Protein AF-A0A8J7MGV7-F1 (afdb_monomer)

Nearest PDB structures (foldseek):
  2try-assembly1_A  TM=6.367E-01  e=1.419E-03  Homo sapiens
  1bze-assembly1_A  TM=6.486E-01  e=2.309E-03  Homo sapiens
  2igl-assembly1_C  TM=5.955E-01  e=8.722E-04  Escherichia coli K-12
  2trh-assembly1_B-2  TM=6.540E-01  e=3.409E-03  Homo sapiens
  5ek8-assembly1_A  TM=3.122E-01  e=8.430E-05  Rippkaea orientalis PCC 8801

Radius of gyration: 35.38 Å; Cα contacts (8 Å, |Δi|>4): 720; chains: 1; bounding box: 75×61×112 Å

Mean predicted aligned error: 13.36 Å

Solvent-accessible surface area (backbone atoms only — not comparable to full-atom values): 27790 Å² total; per-residue (Å²): 138,80,77,70,63,69,82,59,53,55,67,37,58,65,51,50,52,51,51,49,53,51,52,16,61,58,72,72,46,84,73,94,71,83,88,86,51,58,65,56,75,53,65,72,56,28,51,50,45,19,52,53,24,51,79,69,77,42,81,59,74,42,67,80,45,52,72,50,38,53,51,52,36,47,47,39,32,57,54,47,55,68,37,42,73,50,27,42,51,51,50,53,33,40,44,74,74,68,37,69,62,49,69,74,35,61,76,67,21,46,79,44,71,43,45,29,51,33,44,21,52,49,24,52,75,72,74,44,79,64,75,36,66,64,40,74,68,54,47,50,52,48,51,51,52,37,46,38,73,73,27,72,27,40,41,33,36,35,34,26,37,76,85,67,44,38,42,51,63,26,39,38,36,38,23,40,51,43,81,88,87,42,70,42,84,60,41,69,36,55,20,40,75,71,4,39,36,65,39,33,32,64,69,58,64,34,89,88,78,74,43,69,48,94,66,53,29,37,33,42,34,35,23,44,87,88,68,48,81,74,52,74,49,77,44,76,66,62,69,63,66,46,81,60,61,45,35,44,68,98,60,65,65,82,68,82,14,53,45,53,54,52,47,55,56,48,46,68,72,53,43,91,88,52,52,61,68,70,66,42,58,31,77,88,46,47,45,50,60,51,48,24,70,75,69,68,49,56,56,62,62,54,45,38,51,27,49,13,34,47,38,20,60,76,36,61,90,38,86,69,47,38,37,52,60,44,28,40,36,44,77,70,62,36,27,88,81,57,65,98,65,79,69,67,97,49,37,85,42,35,70,63,44,51,68,48,50,44,60,54,46,46,49,34,52,40,70,43,54,69,71,54,50,52,51,45,52,56,47,22,60,75,68,39,35,41,42,70,79,62,60,79,43,46,69,59,32,55,52,46,38,51,54,47,25,39,53,46,38,27,72,34,54,82,54,101,53,78,45,25,48,48,66,46,46,72,72,34,84,63,51,80,85,46,46,64,59,49,22,49,55,34,48,78,65,62,48,95,46,73,69,41,54,53,58,46,60,71,39,83,93,51,49,74,70,43,54,51,36,48,54,49,41,54,50,36,32,65,75,41,72,40,38,69,76,51,29,57,52,52,53,53,52,51,55,52,50,56,54,60,75,74,107

Secondary structure (DSSP, 8-state):
--PPPTT--TT-HHHHHHHHHHHHHHHTS-------STT---HHHHHHHHHHHHHTTS--S----HHHHHHHHHHHHHHHTTSHHHHHHHHHHHHHTT----HHHHHHT---HHHHHHHHHHHHHTT----SS--HHHHHHHHHHHHHHT-SEEEEEEEE-TT--B--SPEEEEEEE-STT-EEEEEEEE--TTSEEEEEEPPPB-TTTSSBPSS-EEEEEEE-TTS-EEEEEEEES--SEEE--EE-SSS----S-HHHHHHHHHHHHH-SS--TTT--BSSS-BHHHHHHHHH---HHHHHHHHHHHHHHHHTTTSTT--HHHHHHHHHTT-STT--S--S-SSGGGHHHHHHHHHHHHHHHHHTS-HHHHHHHHHHHHHTT-S-HHHHHTHHHHHHHHHHHHHHHHHHS--SSSS--HHHHHTTSS--TTTHHHHHHHHHHH-S-SHHHHHHHHTSTT--HHHHHHHHHHHHHHHHTTT-HHHHHHHHHHHHHHHHHH--

Foldseek 3Di:
DAAQDLPQAQQDLVSLVVLQVLLCLLVVHRDPDDSDGRPDHDPVQLQSLLVQCVVVVHHSRSDCHSVSSQSSQLSSQVSQLVDLVSLLVLCVLLVLVPQDDDPVCNVSSHCDDSQLVSLLVQCVVVVHDSPSGQGNVSVVVSVQVSQQSPAQAKEKEFEAEQLRFGDFFWKKWKWWDDPDRDTHTFDMWTAHRRRIDMHGGYQDADPVPRHGDPFTKMKIFIAGPVGHTQDIDIGGGDDRYYYDYAYGDPQGDPPAFPLRVVLVLQCVQVDDPDDLQPDACAPVHNSLVSSCVRRVDDSLLSLLLSLLQNLLVVLVVQVLSHSLLSSLQVVVVDDPPRDPDQHDPHRNCTVVSSVPPSVVRNLSLLLPDLVVSLVSVVVSSVRRNGDPVSVSCSVSVSVSSPVVLLVCQAQPLNAPADDGVVLLLVQFPQDPVCSSVLSVLCSVPVDPDVSSLVSSVPDPPDDPRRSVSSVLSVVLCVVQSNDSVSSVVVVVVVVVVVVVVVD

Structure (mmCIF, N/CA/C/O backbone):
data_AF-A0A8J7MGV7-F1
#
_entry.id   AF-A0A8J7MGV7-F1
#
loop_
_atom_site.group_PDB
_atom_site.id
_atom_site.type_symbol
_atom_site.label_atom_id
_atom_site.label_alt_id
_atom_site.label_comp_id
_atom_site.label_asym_id
_atom_site.label_entity_id
_atom_site.label_seq_id
_atom_site.pdbx_PDB_ins_code
_atom_site.Cartn_x
_atom_site.Cartn_y
_atom_site.Cartn_z
_atom_site.occupancy
_atom_site.B_iso_or_equiv
_atom_site.auth_seq_id
_atom_site.auth_comp_id
_atom_site.auth_asym_id
_atom_site.auth_atom_id
_atom_site.pdbx_PDB_model_num
ATOM 1 N N . MET A 1 1 ? 13.847 -4.363 -34.576 1.00 71.75 1 MET A N 1
ATOM 2 C CA . MET A 1 1 ? 13.156 -5.666 -34.650 1.00 71.75 1 MET A CA 1
ATOM 3 C C . MET A 1 1 ? 12.744 -6.026 -33.236 1.00 71.75 1 MET A C 1
ATOM 5 O O . MET A 1 1 ? 13.573 -5.836 -32.352 1.00 71.75 1 MET A O 1
ATOM 9 N N . GLN A 1 2 ? 11.485 -6.411 -33.025 1.00 79.00 2 GLN A N 1
ATOM 10 C CA . GLN A 1 2 ? 10.918 -6.683 -31.699 1.00 79.00 2 GLN A CA 1
ATOM 11 C C . GLN A 1 2 ? 10.753 -8.188 -31.481 1.00 79.00 2 GLN A C 1
ATOM 13 O O . GLN A 1 2 ? 10.668 -8.951 -32.445 1.00 79.00 2 GLN A O 1
ATOM 18 N N . THR A 1 3 ? 10.719 -8.591 -30.217 1.00 86.38 3 THR A N 1
ATOM 19 C CA . THR A 1 3 ? 10.445 -9.964 -29.791 1.00 86.38 3 THR A CA 1
ATOM 20 C C . THR A 1 3 ? 8.979 -10.331 -30.010 1.00 86.38 3 THR A C 1
ATOM 22 O O . THR A 1 3 ? 8.117 -9.480 -30.243 1.00 86.38 3 THR A O 1
ATOM 25 N N . ILE A 1 4 ? 8.692 -11.628 -29.972 1.00 89.25 4 ILE A N 1
ATOM 26 C CA . ILE A 1 4 ? 7.336 -12.156 -30.085 1.00 89.25 4 ILE A CA 1
ATOM 27 C C . ILE A 1 4 ? 6.731 -12.273 -28.676 1.00 89.25 4 ILE A C 1
ATOM 29 O O . ILE A 1 4 ? 7.383 -12.851 -27.801 1.00 89.25 4 ILE A O 1
ATOM 33 N N . PRO A 1 5 ? 5.504 -11.772 -28.437 1.00 83.69 5 PRO A N 1
ATOM 34 C CA . PRO A 1 5 ? 4.826 -11.916 -27.150 1.00 83.69 5 PRO A CA 1
ATOM 35 C C . PRO A 1 5 ? 4.662 -13.385 -26.733 1.00 83.69 5 PRO A C 1
ATOM 37 O O . PRO A 1 5 ? 4.381 -14.245 -27.570 1.00 83.69 5 PRO A O 1
ATOM 40 N N . LEU A 1 6 ? 4.812 -13.683 -25.437 1.00 85.31 6 LEU A N 1
ATOM 41 C CA . LEU A 1 6 ? 4.676 -15.050 -24.906 1.00 85.31 6 LEU A CA 1
ATOM 42 C C . LEU A 1 6 ? 3.247 -15.599 -25.038 1.00 85.31 6 LEU A C 1
ATOM 44 O O . LEU A 1 6 ? 3.053 -16.806 -25.147 1.00 85.31 6 LEU A O 1
ATOM 48 N N . ASP A 1 7 ? 2.243 -14.729 -25.061 1.00 81.88 7 ASP A N 1
ATOM 49 C CA . ASP A 1 7 ? 0.833 -15.045 -25.299 1.00 81.88 7 ASP A CA 1
ATOM 50 C C . ASP A 1 7 ? 0.484 -15.114 -26.800 1.00 81.88 7 ASP A C 1
ATOM 52 O O . ASP A 1 7 ? -0.661 -14.891 -27.195 1.00 81.88 7 ASP A O 1
ATOM 56 N N . PHE A 1 8 ? 1.472 -15.433 -27.647 1.00 89.94 8 PHE A N 1
ATOM 57 C CA . PHE A 1 8 ? 1.341 -15.526 -29.098 1.00 89.94 8 PHE A CA 1
ATOM 58 C C . PHE A 1 8 ? 0.043 -16.221 -29.544 1.00 89.94 8 PHE A C 1
ATOM 60 O O . PHE A 1 8 ? -0.139 -17.432 -29.397 1.00 89.94 8 PHE A O 1
ATOM 67 N N . ASP A 1 9 ? -0.840 -15.442 -30.171 1.00 88.31 9 ASP A N 1
ATOM 68 C CA . ASP A 1 9 ? -2.097 -15.939 -30.722 1.00 88.31 9 ASP A CA 1
ATOM 69 C C . ASP A 1 9 ? -1.974 -16.205 -32.227 1.00 88.31 9 ASP A C 1
ATOM 71 O O . ASP A 1 9 ? -1.988 -15.285 -33.051 1.00 88.31 9 ASP A O 1
ATOM 75 N N . ILE A 1 10 ? -1.905 -17.485 -32.594 1.00 90.88 10 ILE A N 1
ATOM 76 C CA . ILE A 1 10 ? -1.871 -17.944 -33.989 1.00 90.88 10 ILE A CA 1
ATOM 77 C C . ILE A 1 10 ? -3.159 -17.600 -34.766 1.00 90.88 10 ILE A C 1
ATOM 79 O O . ILE A 1 10 ? -3.164 -17.620 -35.997 1.00 90.88 10 ILE A O 1
ATOM 83 N N . GLN A 1 11 ? -4.267 -17.266 -34.098 1.00 92.06 11 GLN A N 1
ATOM 84 C CA . GLN A 1 11 ? -5.504 -16.848 -34.769 1.00 92.06 11 GLN A CA 1
ATOM 85 C C . GLN A 1 11 ? -5.409 -15.432 -35.359 1.00 92.06 11 GLN A C 1
ATOM 87 O O . GLN A 1 11 ? -6.244 -15.051 -36.183 1.00 92.06 11 GLN A O 1
ATOM 92 N N . LYS A 1 12 ? -4.375 -14.655 -35.019 1.00 90.94 12 LYS A N 1
ATOM 93 C CA . LYS A 1 12 ? -4.135 -13.327 -35.595 1.00 90.94 12 LYS A CA 1
ATOM 94 C C . LYS A 1 12 ? -3.142 -13.425 -36.757 1.00 90.94 12 LYS A C 1
ATOM 96 O O . LYS A 1 12 ? -1.982 -13.777 -36.575 1.00 90.94 12 LYS A O 1
ATOM 101 N N . ILE A 1 13 ? -3.579 -13.056 -37.965 1.00 90.06 13 ILE A N 1
ATOM 102 C CA . ILE A 1 13 ? -2.722 -13.052 -39.171 1.00 90.06 13 ILE A CA 1
ATOM 103 C C . ILE A 1 13 ? -1.474 -12.178 -38.977 1.00 90.06 13 ILE A C 1
ATOM 105 O O . ILE A 1 13 ? -0.399 -12.535 -39.453 1.00 90.06 13 ILE A O 1
ATOM 109 N N . GLU A 1 14 ? -1.602 -11.056 -38.268 1.00 88.31 14 GLU A N 1
ATOM 110 C CA . GLU A 1 14 ? -0.475 -10.156 -38.012 1.00 88.31 14 GLU A CA 1
ATOM 111 C C . GLU A 1 14 ? 0.593 -10.796 -37.118 1.00 88.31 14 GLU A C 1
ATOM 113 O O . GLU A 1 14 ? 1.783 -10.658 -37.388 1.00 88.31 14 GLU A O 1
ATOM 118 N N . ASN A 1 15 ? 0.181 -11.603 -36.136 1.00 90.69 15 ASN A N 1
ATOM 119 C CA . ASN A 1 15 ? 1.110 -12.368 -35.308 1.00 90.69 15 ASN A CA 1
ATOM 120 C C . ASN A 1 15 ? 1.904 -13.360 -36.165 1.00 90.69 15 ASN A C 1
ATOM 122 O O . ASN A 1 15 ? 3.125 -13.437 -36.046 1.00 90.69 15 ASN A O 1
ATOM 126 N N . ILE A 1 16 ? 1.234 -14.071 -37.081 1.00 92.12 16 ILE A N 1
ATOM 127 C CA . ILE A 1 16 ? 1.905 -14.991 -38.010 1.00 92.12 16 ILE A CA 1
ATOM 128 C C . ILE A 1 16 ? 2.904 -14.231 -38.895 1.00 92.12 16 ILE A C 1
ATOM 130 O O . ILE A 1 16 ? 4.027 -14.695 -39.067 1.00 92.12 16 ILE A O 1
ATOM 134 N N . LYS A 1 17 ? 2.542 -13.056 -39.426 1.00 91.81 17 LYS A N 1
ATOM 135 C CA . LYS A 1 17 ? 3.466 -12.230 -40.223 1.00 91.81 17 LYS A CA 1
ATOM 136 C C . LYS A 1 17 ? 4.700 -11.822 -39.427 1.00 91.81 17 LYS A C 1
ATOM 138 O O . LYS A 1 17 ? 5.809 -11.978 -39.931 1.00 91.81 17 LYS A O 1
ATOM 143 N N . ASN A 1 18 ? 4.515 -11.346 -38.197 1.00 90.94 18 ASN A N 1
ATOM 144 C CA . ASN A 1 18 ? 5.627 -10.956 -37.337 1.00 90.94 18 ASN A CA 1
ATOM 145 C C . ASN A 1 18 ? 6.553 -12.150 -37.047 1.00 90.94 18 ASN A C 1
ATOM 147 O O . ASN A 1 18 ? 7.764 -12.052 -37.230 1.00 90.94 18 ASN A O 1
ATOM 151 N N . LEU A 1 19 ? 5.980 -13.313 -36.712 1.00 93.50 19 LEU A N 1
ATOM 152 C CA . LEU A 1 19 ? 6.732 -14.557 -36.526 1.00 93.50 19 LEU A CA 1
ATOM 153 C C . LEU A 1 19 ? 7.567 -14.915 -37.766 1.00 93.50 19 LEU A C 1
ATOM 155 O O . LEU A 1 19 ? 8.741 -15.247 -37.631 1.00 93.50 19 LEU A O 1
ATOM 159 N N . VAL A 1 20 ? 6.992 -14.826 -38.969 1.00 94.00 20 VAL A N 1
ATOM 160 C CA . VAL A 1 20 ? 7.708 -15.118 -40.224 1.00 94.00 20 VAL A CA 1
ATOM 161 C C . VAL A 1 20 ? 8.889 -14.172 -40.440 1.00 94.00 20 VAL A C 1
ATOM 163 O O . VAL A 1 20 ? 9.965 -14.626 -40.826 1.00 94.00 20 VAL A O 1
ATOM 166 N N . VAL A 1 21 ? 8.719 -12.878 -40.159 1.00 93.06 21 VAL A N 1
ATOM 167 C CA . VAL A 1 21 ? 9.800 -11.885 -40.264 1.00 93.06 21 VAL A CA 1
ATOM 168 C C . VAL A 1 21 ? 10.928 -12.193 -39.278 1.00 93.06 21 VAL A C 1
ATOM 170 O O . VAL A 1 21 ? 12.093 -12.217 -39.674 1.00 93.06 21 VAL A O 1
ATOM 173 N N . VAL A 1 22 ? 10.591 -12.476 -38.016 1.00 93.25 22 VAL A N 1
ATOM 174 C CA . VAL A 1 22 ? 11.569 -12.814 -36.969 1.00 93.25 22 VAL A CA 1
ATOM 175 C C . VAL A 1 22 ? 12.333 -14.088 -37.324 1.00 93.25 22 VAL A C 1
ATOM 177 O O . VAL A 1 22 ? 13.562 -14.104 -37.291 1.00 93.25 22 VAL A O 1
ATOM 180 N N . LEU A 1 23 ? 11.628 -15.146 -37.726 1.00 94.12 23 LEU A N 1
ATOM 181 C CA . LEU A 1 23 ? 12.253 -16.401 -38.136 1.00 94.12 23 LEU A CA 1
ATOM 182 C C . LEU A 1 23 ? 13.160 -16.213 -39.355 1.00 94.12 23 LEU A C 1
ATOM 184 O O . LEU A 1 23 ? 14.245 -16.793 -39.396 1.00 94.12 23 LEU A O 1
ATOM 188 N N . GLY A 1 24 ? 12.743 -15.394 -40.324 1.00 92.62 24 GLY A N 1
ATOM 189 C CA . GLY A 1 24 ? 13.560 -15.074 -41.491 1.00 92.62 24 GLY A CA 1
ATOM 190 C C . GLY A 1 24 ? 14.859 -14.369 -41.103 1.00 92.62 24 GLY A C 1
ATOM 191 O O . GLY A 1 24 ? 15.941 -14.752 -41.549 1.00 92.62 24 GLY A O 1
ATOM 192 N N . TYR A 1 25 ? 14.779 -13.408 -40.180 1.00 91.44 25 TYR A N 1
ATOM 193 C CA . TYR A 1 25 ? 15.956 -12.733 -39.637 1.00 91.44 25 TYR A CA 1
ATOM 194 C C . TYR A 1 25 ? 16.910 -13.697 -38.916 1.00 91.44 25 TYR A C 1
ATOM 196 O O . TYR A 1 25 ? 18.110 -13.683 -39.191 1.00 91.44 25 TYR A O 1
ATOM 204 N N . ILE A 1 26 ? 16.385 -14.579 -38.054 1.00 92.50 26 ILE A N 1
ATOM 205 C CA . ILE A 1 26 ? 17.185 -15.596 -37.347 1.00 92.50 26 ILE A CA 1
ATOM 206 C C . ILE A 1 26 ? 17.901 -16.505 -38.352 1.00 92.50 26 ILE A C 1
ATOM 208 O O . ILE A 1 26 ? 19.102 -16.754 -38.225 1.00 92.50 26 ILE A O 1
ATOM 212 N N . ARG A 1 27 ? 17.176 -16.973 -39.376 1.00 92.50 27 ARG A N 1
ATOM 213 C CA . ARG A 1 27 ? 17.710 -17.873 -40.407 1.00 92.50 27 ARG A CA 1
ATOM 214 C C . ARG A 1 27 ? 18.675 -17.174 -41.370 1.00 92.50 27 ARG A C 1
ATOM 216 O O . ARG A 1 27 ? 19.514 -17.832 -41.979 1.00 92.50 27 ARG A O 1
ATOM 223 N N . GLY A 1 28 ? 18.581 -15.850 -41.495 1.00 89.69 28 GLY A N 1
ATOM 224 C CA . GLY A 1 28 ? 19.323 -15.062 -42.479 1.00 89.69 28 GLY A CA 1
ATOM 225 C C . GLY A 1 28 ? 18.759 -15.174 -43.900 1.00 89.69 28 GLY A C 1
ATOM 226 O O . GLY A 1 28 ? 19.488 -14.941 -44.863 1.00 89.69 28 GLY A O 1
ATOM 227 N N . GLU A 1 29 ? 17.480 -15.530 -44.046 1.00 91.25 29 GLU A N 1
ATOM 228 C CA . GLU A 1 29 ? 16.784 -15.629 -45.332 1.00 91.25 29 GLU A CA 1
ATOM 229 C C . GLU A 1 29 ? 15.379 -15.022 -45.244 1.00 91.25 29 GLU A C 1
ATOM 231 O O . GLU A 1 29 ? 14.723 -15.077 -44.209 1.00 91.25 29 GLU A O 1
ATOM 236 N N . ASN A 1 30 ? 14.882 -14.458 -46.344 1.00 88.31 30 ASN A N 1
ATOM 237 C CA . ASN A 1 30 ? 13.499 -13.996 -46.397 1.00 88.31 30 ASN A CA 1
ATOM 238 C C . ASN A 1 30 ? 12.589 -15.156 -46.805 1.00 88.31 30 ASN A C 1
ATOM 240 O O . ASN A 1 30 ? 12.745 -15.718 -47.890 1.00 88.31 30 ASN A O 1
ATOM 244 N N . PHE A 1 31 ? 11.608 -15.473 -45.964 1.00 90.25 31 PHE A N 1
ATOM 245 C CA . PHE A 1 31 ? 10.555 -16.415 -46.316 1.00 90.25 31 PHE A CA 1
ATOM 246 C C . PHE A 1 31 ? 9.510 -15.730 -47.199 1.00 90.25 31 PHE A C 1
ATOM 248 O O . PHE A 1 31 ? 8.707 -14.930 -46.721 1.00 90.25 31 PHE A O 1
ATOM 255 N N . ASP A 1 32 ? 9.505 -16.060 -48.487 1.00 87.94 32 ASP A N 1
ATOM 256 C CA . ASP A 1 32 ? 8.512 -15.556 -49.437 1.00 87.94 32 ASP A CA 1
ATOM 257 C C . ASP A 1 32 ? 7.258 -16.446 -49.386 1.00 87.94 32 ASP A C 1
ATOM 259 O O . ASP A 1 32 ? 7.107 -17.411 -50.140 1.00 87.94 32 ASP A O 1
ATOM 263 N N . VAL A 1 33 ? 6.405 -16.199 -48.386 1.00 89.94 33 VAL A N 1
ATOM 264 C CA . VAL A 1 33 ? 5.221 -17.016 -48.083 1.00 89.94 33 VAL A CA 1
ATOM 265 C C . VAL A 1 33 ? 3.957 -16.173 -47.978 1.00 89.94 33 VAL A C 1
ATOM 267 O O . VAL A 1 33 ? 3.920 -15.142 -47.308 1.00 89.94 33 VAL A O 1
ATOM 270 N N . GLU A 1 34 ? 2.877 -16.647 -48.596 1.00 88.19 34 GLU A N 1
ATOM 271 C CA . GLU A 1 34 ? 1.563 -16.027 -48.447 1.00 88.19 34 GLU A CA 1
ATOM 272 C C . GLU A 1 34 ? 0.874 -16.485 -47.152 1.00 88.19 34 GLU A C 1
ATOM 274 O O . GLU A 1 34 ? 0.669 -17.679 -46.916 1.00 88.19 34 GLU A O 1
ATOM 279 N N . ILE A 1 35 ? 0.463 -15.526 -46.318 1.00 89.31 35 ILE A N 1
ATOM 280 C CA . ILE A 1 35 ? -0.255 -15.779 -45.062 1.00 89.31 35 ILE A CA 1
ATOM 281 C C . ILE A 1 35 ? -1.737 -15.468 -45.280 1.00 89.31 35 ILE A C 1
ATOM 283 O O . ILE A 1 35 ? -2.208 -14.354 -45.052 1.00 89.31 35 ILE A O 1
ATOM 287 N N . ASN A 1 36 ? -2.470 -16.484 -45.739 1.00 85.56 36 ASN A N 1
ATOM 288 C CA . ASN A 1 36 ? -3.846 -16.330 -46.227 1.00 85.56 36 ASN A CA 1
ATOM 289 C C . ASN A 1 36 ? -4.919 -16.835 -45.246 1.00 85.56 36 ASN A C 1
ATOM 291 O O . ASN A 1 36 ? -6.113 -16.707 -45.524 1.00 85.56 36 ASN A O 1
ATOM 295 N N . LYS A 1 37 ? -4.529 -17.445 -44.116 1.00 89.50 37 LYS A N 1
ATOM 296 C CA . LYS A 1 37 ? -5.472 -18.050 -43.165 1.00 89.50 37 LYS A CA 1
ATOM 297 C C . LYS A 1 37 ? -4.978 -17.971 -41.718 1.00 89.50 37 LYS A C 1
ATOM 299 O O . LYS A 1 37 ? -3.883 -18.423 -41.407 1.00 89.50 37 LYS A O 1
ATOM 304 N N . ALA A 1 38 ? -5.832 -17.454 -40.837 1.00 90.06 38 ALA A N 1
ATOM 305 C CA . ALA A 1 38 ? -5.641 -17.495 -39.389 1.00 90.06 38 ALA A CA 1
ATOM 306 C C . ALA A 1 38 ? -5.540 -18.937 -38.864 1.00 90.06 38 ALA A C 1
ATOM 308 O O . ALA A 1 38 ? -6.206 -19.844 -39.373 1.00 90.06 38 ALA A O 1
ATOM 309 N N . GLY A 1 39 ? -4.715 -19.149 -37.839 1.00 89.06 39 GLY A N 1
ATOM 310 C CA . GLY A 1 39 ? -4.554 -20.448 -37.190 1.00 89.06 39 GLY A CA 1
ATOM 311 C C . GLY A 1 39 ? -3.721 -21.468 -37.972 1.00 89.06 39 GLY A C 1
ATOM 312 O O . GLY A 1 39 ? -3.605 -22.605 -37.524 1.00 89.06 39 GLY A O 1
ATOM 313 N N . VAL A 1 40 ? -3.164 -21.105 -39.135 1.00 90.62 40 VAL A N 1
ATOM 314 C CA . VAL A 1 40 ? -2.399 -22.020 -39.996 1.00 90.62 40 VAL A CA 1
ATOM 315 C C . VAL A 1 40 ? -1.051 -21.401 -40.353 1.00 90.62 40 VAL A C 1
ATOM 317 O O . VAL A 1 40 ? -0.995 -20.372 -41.022 1.00 90.62 40 VAL A O 1
ATOM 320 N N . LEU A 1 41 ? 0.037 -22.055 -39.938 1.00 91.75 41 LEU A N 1
ATOM 321 C CA . LEU A 1 41 ? 1.390 -21.686 -40.352 1.00 91.75 41 LEU A CA 1
ATOM 322 C C . LEU A 1 41 ? 1.678 -22.205 -41.768 1.00 91.75 41 LEU A C 1
ATOM 324 O O . LEU A 1 41 ? 1.325 -23.350 -42.068 1.00 91.75 41 LEU A O 1
ATOM 328 N N . PRO A 1 42 ? 2.340 -21.413 -42.634 1.00 93.88 42 PRO A N 1
ATOM 329 C CA . PRO A 1 42 ? 2.878 -21.923 -43.889 1.00 93.88 42 PRO A CA 1
ATOM 330 C C . PRO A 1 42 ? 3.822 -23.102 -43.634 1.00 93.88 42 PRO A C 1
ATOM 332 O O . PRO A 1 42 ? 4.595 -23.083 -42.678 1.00 93.88 42 PRO A O 1
ATOM 335 N N . GLU A 1 43 ? 3.790 -24.111 -44.503 1.00 93.12 43 GLU A N 1
ATOM 336 C CA . GLU A 1 43 ? 4.498 -25.376 -44.262 1.00 93.12 43 GLU A CA 1
ATOM 337 C C . GLU A 1 43 ? 6.005 -25.188 -44.039 1.00 93.12 43 GLU A C 1
ATOM 339 O O . GLU A 1 43 ? 6.558 -25.745 -43.099 1.00 93.12 43 GLU A O 1
ATOM 344 N N . VAL A 1 44 ? 6.659 -24.332 -44.830 1.00 94.06 44 VAL A N 1
ATOM 345 C CA . VAL A 1 44 ? 8.094 -24.026 -44.668 1.00 94.06 44 VAL A CA 1
ATOM 346 C C . VAL A 1 44 ? 8.418 -23.397 -43.307 1.00 94.06 44 VAL A C 1
ATOM 348 O O . VAL A 1 44 ? 9.467 -23.668 -42.734 1.00 94.06 44 VAL A O 1
ATOM 351 N N . ILE A 1 45 ? 7.496 -22.603 -42.758 1.00 95.88 45 ILE A N 1
ATOM 352 C CA . ILE A 1 45 ? 7.648 -21.969 -41.446 1.00 95.88 45 ILE A CA 1
ATOM 353 C C . ILE A 1 45 ? 7.460 -23.005 -40.346 1.00 95.88 45 ILE A C 1
ATOM 355 O O . ILE A 1 45 ? 8.253 -23.058 -39.415 1.00 95.88 45 ILE A O 1
ATOM 359 N N . ARG A 1 46 ? 6.440 -23.860 -40.476 1.00 95.75 46 ARG A N 1
ATOM 360 C CA . ARG A 1 46 ? 6.172 -24.961 -39.545 1.00 95.75 46 ARG A CA 1
ATOM 361 C C . ARG A 1 46 ? 7.370 -25.911 -39.452 1.00 95.75 46 ARG A C 1
ATOM 363 O O . ARG A 1 46 ? 7.785 -26.237 -38.347 1.00 95.75 46 ARG A O 1
ATOM 370 N N . VAL A 1 47 ? 7.947 -26.289 -40.594 1.00 96.25 47 VAL A N 1
ATOM 371 C CA . VAL A 1 47 ? 9.152 -27.132 -40.666 1.00 96.25 47 VAL A CA 1
ATOM 372 C C . VAL A 1 47 ? 10.346 -26.437 -40.016 1.00 96.25 47 VAL A C 1
ATOM 374 O O . VAL A 1 47 ? 11.053 -27.054 -39.230 1.00 96.25 47 VAL A O 1
ATOM 377 N N . TYR A 1 48 ? 10.552 -25.142 -40.264 1.00 97.00 48 TYR A N 1
ATOM 378 C CA . TYR A 1 48 ? 11.642 -24.426 -39.603 1.00 97.00 48 TYR A CA 1
ATOM 379 C C . TYR A 1 48 ? 11.447 -24.329 -38.081 1.00 97.00 48 TYR A C 1
ATOM 381 O O . TYR A 1 48 ? 12.405 -24.451 -37.324 1.00 97.00 48 TYR A O 1
ATOM 389 N N . VAL A 1 49 ? 10.207 -24.176 -37.609 1.00 96.44 49 VAL A N 1
ATOM 390 C CA . VAL A 1 49 ? 9.899 -24.247 -36.173 1.00 96.44 49 VAL A CA 1
ATOM 391 C C . VAL A 1 49 ? 10.229 -25.634 -35.606 1.00 96.44 49 VAL A C 1
ATOM 393 O O . VAL A 1 49 ? 10.813 -25.702 -34.529 1.00 96.44 49 VAL A O 1
ATOM 396 N N . GLU A 1 50 ? 9.924 -26.725 -36.319 1.00 97.38 50 GLU A N 1
ATOM 397 C CA . GLU A 1 50 ? 10.324 -28.088 -35.921 1.00 97.38 50 GLU A CA 1
ATOM 398 C C . GLU A 1 50 ? 11.847 -28.230 -35.816 1.00 97.38 50 GLU A C 1
ATOM 400 O O . GLU A 1 50 ? 12.339 -28.767 -34.826 1.00 97.38 50 GLU A O 1
ATOM 405 N N . GLU A 1 51 ? 12.591 -27.699 -36.791 1.00 96.25 51 GLU A N 1
ATOM 406 C CA . GLU A 1 51 ? 14.060 -27.693 -36.780 1.00 96.25 51 GLU A CA 1
ATOM 407 C C . GLU A 1 51 ? 14.605 -26.954 -35.547 1.00 96.25 51 GLU A C 1
ATOM 409 O O . GLU A 1 51 ? 15.504 -27.455 -34.869 1.00 96.25 51 GLU A O 1
ATOM 414 N N . LEU A 1 52 ? 14.049 -25.781 -35.219 1.00 95.44 52 LEU A N 1
ATOM 415 C CA . LEU A 1 52 ? 14.451 -25.016 -34.034 1.00 95.44 52 LEU A CA 1
ATOM 416 C C . LEU A 1 52 ? 14.099 -25.741 -32.730 1.00 95.44 52 LEU A C 1
ATOM 418 O O . LEU A 1 52 ? 14.900 -25.730 -31.795 1.00 95.44 52 LEU A O 1
ATOM 422 N N . GLN A 1 53 ? 12.932 -26.385 -32.661 1.00 96.94 53 GLN A N 1
ATOM 423 C CA . GLN A 1 53 ? 12.525 -27.194 -31.512 1.00 96.94 53 GLN A CA 1
ATOM 424 C C . GLN A 1 53 ? 13.484 -28.369 -31.299 1.00 96.94 53 GLN A C 1
ATOM 426 O O . GLN A 1 53 ? 13.977 -28.552 -30.187 1.00 96.94 53 GLN A O 1
ATOM 431 N N . GLU A 1 54 ? 13.815 -29.111 -32.360 1.00 96.50 54 GLU A N 1
ATOM 432 C CA . GLU A 1 54 ? 14.753 -30.236 -32.301 1.00 96.50 54 GLU A CA 1
ATOM 433 C C . GLU A 1 54 ? 16.145 -29.789 -31.828 1.00 96.50 54 GLU A C 1
ATOM 435 O O . GLU A 1 54 ? 16.717 -30.388 -30.915 1.00 96.50 54 GLU A O 1
ATOM 440 N N . GLN A 1 55 ? 16.669 -28.692 -32.389 1.00 95.19 55 GLN A N 1
ATOM 441 C CA . GLN A 1 55 ? 17.983 -28.141 -32.029 1.00 95.19 55 GLN A CA 1
ATOM 442 C C . GLN A 1 55 ? 18.072 -27.683 -30.568 1.00 95.19 55 GLN A C 1
ATOM 444 O O . GLN A 1 55 ? 19.160 -27.683 -29.992 1.00 95.19 55 GLN A O 1
ATOM 449 N N . ASN A 1 56 ? 16.942 -27.314 -29.965 1.00 94.25 56 ASN A N 1
ATOM 450 C CA . ASN A 1 56 ? 16.858 -26.806 -28.596 1.00 94.25 56 ASN A CA 1
ATOM 451 C C . ASN A 1 56 ? 16.191 -27.803 -27.631 1.00 94.25 56 ASN A C 1
ATOM 453 O O . ASN A 1 56 ? 15.750 -27.418 -26.550 1.00 94.25 56 ASN A O 1
ATOM 457 N N . ALA A 1 57 ? 16.145 -29.089 -28.002 1.00 94.62 57 ALA A N 1
ATOM 458 C CA . ALA A 1 57 ? 15.632 -30.186 -27.179 1.00 94.62 57 ALA A CA 1
ATOM 459 C C . ALA A 1 57 ? 14.156 -30.047 -26.736 1.00 94.62 57 ALA A C 1
ATOM 461 O O . ALA A 1 57 ? 13.766 -30.572 -25.691 1.00 94.62 57 ALA A O 1
ATOM 462 N N . LEU A 1 58 ? 13.326 -29.385 -27.546 1.00 94.81 58 LEU A N 1
ATOM 463 C CA . LEU A 1 58 ? 11.867 -29.440 -27.450 1.00 94.81 58 LEU A CA 1
ATOM 464 C C . LEU A 1 58 ? 11.294 -30.549 -28.341 1.00 94.81 58 LEU A C 1
ATOM 466 O O . LEU A 1 58 ? 11.965 -31.075 -29.226 1.00 94.81 58 LEU A O 1
ATOM 470 N N . GLU A 1 59 ? 10.025 -30.899 -28.124 1.00 94.69 59 GLU A N 1
ATOM 471 C CA . GLU A 1 59 ? 9.297 -31.794 -29.027 1.00 94.69 59 GLU A CA 1
ATOM 472 C C . GLU A 1 59 ? 9.122 -31.117 -30.407 1.00 94.69 59 GLU A C 1
ATOM 474 O O . GLU A 1 59 ? 8.450 -30.083 -30.475 1.00 94.69 59 GLU A O 1
ATOM 479 N N . PRO A 1 60 ? 9.672 -31.678 -31.506 1.00 95.19 60 PRO A N 1
ATOM 480 C CA . PRO A 1 60 ? 9.625 -31.073 -32.838 1.00 95.19 60 PRO A CA 1
ATOM 481 C C . PRO A 1 60 ? 8.270 -31.338 -33.502 1.00 95.19 60 PRO A C 1
ATOM 483 O O . PRO A 1 60 ? 8.125 -32.198 -34.366 1.00 95.19 60 PRO A O 1
ATOM 486 N N . ASN A 1 61 ? 7.244 -30.632 -33.034 1.00 94.31 61 ASN A N 1
ATOM 487 C CA . ASN A 1 61 ? 5.855 -30.788 -33.472 1.00 94.31 61 ASN A CA 1
ATOM 488 C C . ASN A 1 61 ? 5.334 -29.577 -34.273 1.00 94.31 61 ASN A C 1
ATOM 490 O O . ASN A 1 61 ? 4.165 -29.551 -34.676 1.00 94.31 61 ASN A O 1
ATOM 494 N N . GLY A 1 62 ? 6.171 -28.550 -34.455 1.00 92.31 62 GLY A N 1
ATOM 495 C CA . GLY A 1 62 ? 5.886 -27.350 -35.241 1.00 92.31 62 GLY A CA 1
ATOM 496 C C . GLY A 1 62 ? 4.870 -26.416 -34.591 1.00 92.31 62 GLY A C 1
ATOM 497 O O . GLY A 1 62 ? 4.408 -25.465 -35.227 1.00 92.31 62 GLY A O 1
ATOM 498 N N . LYS A 1 63 ? 4.472 -26.686 -33.341 1.00 93.69 63 LYS A N 1
ATOM 499 C CA . LYS A 1 63 ? 3.534 -25.850 -32.589 1.00 93.69 63 LYS A CA 1
ATOM 500 C C . LYS A 1 63 ? 4.280 -24.719 -31.904 1.00 93.69 63 LYS A C 1
ATOM 502 O O . LYS A 1 63 ? 5.176 -24.948 -31.104 1.00 93.69 63 LYS A O 1
ATOM 507 N N . VAL A 1 64 ? 3.826 -23.498 -32.145 1.00 93.56 64 VAL A N 1
ATOM 508 C CA . VAL A 1 64 ? 4.389 -22.288 -31.540 1.00 93.56 64 VAL A CA 1
ATOM 509 C C . VAL A 1 64 ? 3.726 -22.049 -30.182 1.00 93.56 64 VAL A C 1
ATOM 511 O O . VAL A 1 64 ? 2.769 -21.290 -30.067 1.00 93.56 64 VAL A O 1
ATOM 514 N N . ASN A 1 65 ? 4.179 -22.788 -29.170 1.00 92.56 65 ASN A N 1
ATOM 515 C CA . ASN A 1 65 ? 3.795 -22.598 -27.767 1.00 92.56 65 ASN A CA 1
ATOM 516 C C . ASN A 1 65 ? 4.760 -21.630 -27.048 1.00 92.56 65 ASN A C 1
ATOM 518 O O . ASN A 1 65 ? 5.728 -21.160 -27.645 1.00 92.56 65 ASN A O 1
ATOM 522 N N . GLN A 1 66 ? 4.514 -21.356 -25.762 1.00 91.81 66 GLN A N 1
ATOM 523 C CA . GLN A 1 66 ? 5.341 -20.452 -24.947 1.00 91.81 66 GLN A CA 1
ATOM 524 C C . GLN A 1 66 ? 6.831 -20.826 -24.944 1.00 91.81 66 GLN A C 1
ATOM 526 O O . GLN A 1 66 ? 7.668 -19.957 -25.177 1.00 91.81 66 GLN A O 1
ATOM 531 N N . ASP A 1 67 ? 7.165 -22.109 -24.771 1.00 93.06 67 ASP A N 1
ATOM 532 C CA . ASP A 1 67 ? 8.561 -22.574 -24.777 1.00 93.06 67 ASP A CA 1
ATOM 533 C C . ASP A 1 67 ? 9.241 -22.323 -26.132 1.00 93.06 67 ASP A C 1
ATOM 535 O O . ASP A 1 67 ? 10.391 -21.891 -26.204 1.00 93.06 67 ASP A O 1
ATOM 539 N N . THR A 1 68 ? 8.503 -22.535 -27.225 1.00 95.06 68 THR A N 1
ATOM 540 C CA . THR A 1 68 ? 8.985 -22.275 -28.587 1.00 95.06 68 THR A CA 1
ATOM 541 C C . THR A 1 68 ? 9.218 -20.781 -28.815 1.00 95.06 68 THR A C 1
ATOM 543 O O . THR A 1 68 ? 10.236 -20.404 -29.392 1.00 95.06 68 THR A O 1
ATOM 546 N N . ILE A 1 69 ? 8.315 -19.917 -28.335 1.00 94.62 69 ILE A N 1
ATOM 547 C CA . ILE A 1 69 ? 8.486 -18.459 -28.411 1.00 94.62 69 ILE A CA 1
ATOM 548 C C . ILE A 1 69 ? 9.714 -18.002 -27.627 1.00 94.62 69 ILE A C 1
ATOM 550 O O . ILE A 1 69 ? 10.481 -17.184 -28.133 1.00 94.62 69 ILE A O 1
ATOM 554 N N . LEU A 1 70 ? 9.934 -18.543 -26.427 1.00 90.69 70 LEU A N 1
ATOM 555 C CA . LEU A 1 70 ? 11.089 -18.190 -25.606 1.00 90.69 70 LEU A CA 1
ATOM 556 C C . LEU A 1 70 ? 12.407 -18.477 -26.343 1.00 90.69 70 LEU A C 1
ATOM 558 O O . LEU A 1 70 ? 13.286 -17.618 -26.393 1.00 90.69 70 LEU A O 1
ATOM 562 N N . ILE A 1 71 ? 12.521 -19.645 -26.981 1.00 93.75 71 ILE A N 1
ATOM 563 C CA . ILE A 1 71 ? 13.698 -20.001 -27.788 1.00 93.75 71 ILE A CA 1
ATOM 564 C C . ILE A 1 71 ? 13.846 -19.074 -28.994 1.00 93.75 71 ILE A C 1
ATOM 566 O O . ILE A 1 71 ? 14.943 -18.578 -29.240 1.00 93.75 71 ILE A O 1
ATOM 570 N N . ILE A 1 72 ? 12.765 -18.811 -29.734 1.00 94.44 72 ILE A N 1
ATOM 571 C CA . ILE A 1 72 ? 12.801 -17.908 -30.894 1.00 94.44 72 ILE A CA 1
ATOM 572 C C . ILE A 1 72 ? 13.282 -16.515 -30.477 1.00 94.44 72 ILE A C 1
ATOM 574 O O . ILE A 1 72 ? 14.142 -15.945 -31.145 1.00 94.44 72 ILE A O 1
ATOM 578 N N . ASN A 1 73 ? 12.783 -15.986 -29.359 1.00 93.31 73 ASN A N 1
ATOM 579 C CA . ASN A 1 73 ? 13.215 -14.694 -28.833 1.00 93.31 73 ASN A CA 1
ATOM 580 C C . ASN A 1 73 ? 14.691 -14.714 -28.423 1.00 93.31 73 ASN A C 1
ATOM 582 O O . ASN A 1 73 ? 15.425 -13.804 -28.794 1.00 93.31 73 ASN A O 1
ATOM 586 N N . ASN A 1 74 ? 15.161 -15.759 -27.741 1.00 90.94 74 ASN A N 1
ATOM 587 C CA . ASN A 1 74 ? 16.576 -15.874 -27.377 1.00 90.94 74 ASN A CA 1
ATOM 588 C C . ASN A 1 74 ? 17.489 -15.933 -28.613 1.00 90.94 74 ASN A C 1
ATOM 590 O O . ASN A 1 74 ? 18.511 -15.252 -28.656 1.00 90.94 74 ASN A O 1
ATOM 594 N N . LEU A 1 75 ? 17.098 -16.685 -29.647 1.00 92.62 75 LEU A N 1
ATOM 595 C CA . LEU A 1 75 ? 17.831 -16.756 -30.916 1.00 92.62 75 LEU A CA 1
ATOM 596 C C . LEU A 1 75 ? 17.819 -15.423 -31.672 1.00 92.62 75 LEU A C 1
ATOM 598 O O . LEU A 1 75 ? 18.825 -15.047 -32.273 1.00 92.62 75 LEU A O 1
ATOM 602 N N . LEU A 1 76 ? 16.697 -14.698 -31.641 1.00 93.06 76 LEU A N 1
ATOM 603 C CA . LEU A 1 76 ? 16.610 -13.349 -32.195 1.00 93.06 76 LEU A CA 1
ATOM 604 C C . LEU A 1 76 ? 17.621 -12.425 -31.513 1.00 93.06 76 LEU A C 1
ATOM 606 O O . LEU A 1 76 ? 18.344 -11.717 -32.210 1.00 93.06 76 LEU A O 1
ATOM 610 N N . MET A 1 77 ? 17.685 -12.444 -30.182 1.00 91.94 77 MET A N 1
ATOM 611 C CA . MET A 1 77 ? 18.589 -11.587 -29.417 1.00 91.94 77 MET A CA 1
ATOM 612 C C . MET A 1 77 ? 20.062 -11.934 -29.655 1.00 91.94 77 MET A C 1
ATOM 614 O O . MET A 1 77 ? 20.861 -11.034 -29.919 1.00 91.94 77 MET A O 1
ATOM 618 N N . ASP A 1 78 ? 20.409 -13.225 -29.675 1.00 90.38 78 ASP A N 1
ATOM 619 C CA . ASP A 1 78 ? 21.759 -13.681 -30.034 1.00 90.38 78 ASP A CA 1
ATOM 620 C C . ASP A 1 78 ? 22.153 -13.199 -31.437 1.00 90.38 78 ASP A C 1
ATOM 622 O O . ASP A 1 78 ? 23.224 -12.625 -31.634 1.00 90.38 78 ASP A O 1
ATOM 626 N N . LYS A 1 79 ? 21.250 -13.336 -32.417 1.00 91.19 79 LYS A N 1
ATOM 627 C CA . LYS A 1 79 ? 21.504 -12.872 -33.783 1.00 91.19 79 LYS A CA 1
ATOM 628 C C . LYS A 1 79 ? 21.639 -11.352 -33.867 1.00 91.19 79 LYS A C 1
ATOM 630 O O . LYS A 1 79 ? 22.508 -10.849 -34.578 1.00 91.19 79 LYS A O 1
ATOM 635 N N . LYS A 1 80 ? 20.787 -10.627 -33.144 1.00 91.88 80 LYS A N 1
ATOM 636 C CA . LYS A 1 80 ? 20.736 -9.164 -33.117 1.00 91.88 80 LYS A CA 1
ATOM 637 C C . LYS A 1 80 ? 22.049 -8.571 -32.614 1.00 91.88 80 LYS A C 1
ATOM 639 O O . LYS A 1 80 ? 22.596 -7.693 -33.272 1.00 91.88 80 LYS A O 1
ATOM 644 N N . TYR A 1 81 ? 22.609 -9.088 -31.522 1.00 92.69 81 TYR A N 1
ATOM 645 C CA . TYR A 1 81 ? 23.870 -8.581 -30.961 1.00 92.69 81 TYR A CA 1
ATOM 646 C C . TYR A 1 81 ? 25.142 -9.180 -31.582 1.00 92.69 81 TYR A C 1
ATOM 648 O O . TYR A 1 81 ? 26.244 -8.916 -31.104 1.00 92.69 81 TYR A O 1
ATOM 656 N N . GLN A 1 82 ? 25.015 -9.913 -32.692 1.00 90.06 82 GLN A N 1
ATOM 657 C CA . GLN A 1 82 ? 26.125 -10.181 -33.617 1.00 90.06 82 GLN A CA 1
ATOM 658 C C . GLN A 1 82 ? 26.284 -9.073 -34.675 1.00 90.06 82 GLN A C 1
ATOM 660 O O . GLN A 1 82 ? 27.334 -8.987 -35.313 1.00 90.06 82 GLN A O 1
ATOM 665 N N . ASP A 1 83 ? 25.264 -8.234 -34.885 1.00 90.62 83 ASP A N 1
ATOM 666 C CA . ASP A 1 83 ? 25.302 -7.121 -35.835 1.00 90.62 83 ASP A CA 1
ATOM 667 C C . ASP A 1 83 ? 25.917 -5.869 -35.172 1.00 90.62 83 ASP A C 1
ATOM 669 O O . ASP A 1 83 ? 25.376 -5.370 -34.175 1.00 90.62 83 ASP A O 1
ATOM 673 N N . PRO A 1 84 ? 27.014 -5.314 -35.733 1.00 92.94 84 PRO A N 1
ATOM 674 C CA . PRO A 1 84 ? 27.687 -4.125 -35.206 1.00 92.94 84 PRO A CA 1
ATOM 675 C C . PRO A 1 84 ? 26.757 -2.932 -34.943 1.00 92.94 84 PRO A C 1
ATOM 677 O O . PRO A 1 84 ? 27.001 -2.152 -34.028 1.00 92.94 84 PRO A O 1
ATOM 680 N N . SER A 1 85 ? 25.670 -2.788 -35.704 1.00 92.56 85 SER A N 1
ATOM 681 C CA . SER A 1 85 ? 24.722 -1.676 -35.558 1.00 92.56 85 SER A CA 1
ATOM 682 C C . SER A 1 85 ? 23.993 -1.723 -34.213 1.00 92.56 85 SER A C 1
ATOM 684 O O . SER A 1 85 ? 23.832 -0.695 -33.558 1.00 92.56 85 SER A O 1
ATOM 686 N N . TYR A 1 86 ? 23.574 -2.918 -33.782 1.00 93.56 86 TYR A N 1
ATOM 687 C CA . TYR A 1 86 ? 22.911 -3.110 -32.490 1.00 93.56 86 TYR A CA 1
ATOM 688 C C . TYR A 1 86 ? 23.911 -3.095 -31.337 1.00 93.56 86 TYR A C 1
ATOM 690 O O . TYR A 1 86 ? 23.599 -2.573 -30.268 1.00 93.56 86 TYR A O 1
ATOM 698 N N . VAL A 1 87 ? 25.130 -3.591 -31.561 1.00 96.00 87 VAL A N 1
ATOM 699 C CA . VAL A 1 87 ? 26.207 -3.496 -30.567 1.00 96.00 87 VAL A CA 1
ATOM 700 C C . VAL A 1 87 ? 26.585 -2.037 -30.301 1.00 96.00 87 VAL A C 1
ATOM 702 O O . VAL A 1 87 ? 26.745 -1.662 -29.146 1.00 96.00 87 VAL A O 1
ATOM 705 N N . ALA A 1 88 ? 26.650 -1.187 -31.331 1.00 95.56 88 ALA A N 1
ATOM 706 C CA . ALA A 1 88 ? 26.914 0.244 -31.168 1.00 95.56 88 ALA A CA 1
ATOM 707 C C . ALA A 1 88 ? 25.858 0.938 -30.289 1.00 95.56 88 ALA A C 1
ATOM 709 O O . ALA A 1 88 ? 26.200 1.742 -29.422 1.00 95.56 88 ALA A O 1
ATOM 710 N N . ILE A 1 89 ? 24.579 0.603 -30.493 1.00 94.88 89 ILE A N 1
ATOM 711 C CA . ILE A 1 89 ? 23.464 1.122 -29.688 1.00 94.88 89 ILE A CA 1
ATOM 712 C C . ILE A 1 89 ? 23.587 0.642 -28.235 1.00 94.88 89 ILE A C 1
ATOM 714 O O . ILE A 1 89 ? 23.524 1.450 -27.312 1.00 94.88 89 ILE A O 1
ATOM 718 N N . LEU A 1 90 ? 23.846 -0.650 -28.023 1.00 96.31 90 LEU A N 1
ATOM 719 C CA . LEU A 1 90 ? 24.073 -1.206 -26.688 1.00 96.31 90 LEU A CA 1
ATOM 720 C C . LEU A 1 90 ? 25.259 -0.535 -25.981 1.00 96.31 90 LEU A C 1
ATOM 722 O O . LEU A 1 90 ? 25.176 -0.216 -24.797 1.00 96.31 90 LEU A O 1
ATOM 726 N N . HIS A 1 91 ? 26.364 -0.303 -26.694 1.00 97.44 91 HIS A N 1
ATOM 727 C CA . HIS A 1 91 ? 27.535 0.392 -26.158 1.00 97.44 91 HIS A CA 1
ATOM 728 C C . HIS A 1 91 ? 27.192 1.814 -25.730 1.00 97.44 91 HIS A C 1
ATOM 730 O O . HIS A 1 91 ? 27.576 2.227 -24.639 1.00 97.44 91 HIS A O 1
ATOM 736 N N . GLN A 1 92 ? 26.424 2.540 -26.543 1.00 96.06 92 GLN A N 1
ATOM 737 C CA . GLN A 1 92 ? 25.925 3.867 -26.192 1.00 96.06 92 GLN A CA 1
ATOM 738 C C . GLN A 1 92 ? 25.101 3.837 -24.899 1.00 96.06 92 GLN A C 1
ATOM 740 O O . GLN A 1 92 ? 25.327 4.674 -24.023 1.00 96.06 92 GLN A O 1
ATOM 745 N N . TRP A 1 93 ? 24.192 2.868 -24.758 1.00 96.56 93 TRP A N 1
ATOM 746 C CA . TRP A 1 93 ? 23.383 2.717 -23.549 1.00 96.56 93 TRP A CA 1
ATOM 747 C C . TRP A 1 93 ? 24.242 2.436 -22.320 1.00 96.56 93 TRP A C 1
ATOM 749 O O . TRP A 1 93 ? 24.180 3.173 -21.339 1.00 96.56 93 TRP A O 1
ATOM 759 N N . LEU A 1 94 ? 25.099 1.418 -22.396 1.00 97.00 94 LEU A N 1
ATOM 760 C CA . LEU A 1 94 ? 25.958 1.001 -21.291 1.00 97.00 94 LEU A CA 1
ATOM 761 C C . LEU A 1 94 ? 26.919 2.114 -20.852 1.00 97.00 94 LEU A C 1
ATOM 763 O O . LEU A 1 94 ? 27.058 2.363 -19.657 1.00 97.00 94 LEU A O 1
ATOM 767 N N . ILE A 1 95 ? 27.547 2.819 -21.796 1.00 96.44 95 ILE A N 1
ATOM 768 C CA . ILE A 1 95 ? 28.466 3.922 -21.484 1.00 96.44 95 ILE A CA 1
ATOM 769 C C . ILE A 1 95 ? 27.724 5.070 -20.797 1.00 96.44 95 ILE A C 1
ATOM 771 O O . ILE A 1 95 ? 28.214 5.598 -19.799 1.00 96.44 95 ILE A O 1
ATOM 775 N N . ALA A 1 96 ? 26.546 5.453 -21.298 1.00 94.88 96 ALA A N 1
ATOM 776 C CA . ALA A 1 96 ? 25.748 6.514 -20.685 1.00 94.88 96 ALA A CA 1
ATOM 777 C C . ALA A 1 96 ? 25.292 6.141 -19.266 1.00 94.88 96 ALA A C 1
ATOM 779 O O . ALA A 1 96 ? 25.357 6.975 -18.368 1.00 94.88 96 ALA A O 1
ATOM 780 N N . LEU A 1 97 ? 24.929 4.875 -19.046 1.00 95.50 97 LEU A N 1
ATOM 781 C CA . LEU A 1 97 ? 24.583 4.328 -17.730 1.00 95.50 97 LEU A CA 1
ATOM 782 C C . LEU A 1 97 ? 25.802 4.145 -16.798 1.00 95.50 97 LEU A C 1
ATOM 784 O O . LEU A 1 97 ? 25.646 3.727 -15.653 1.00 95.50 97 LEU A O 1
ATOM 788 N N . GLY A 1 98 ? 27.013 4.486 -17.253 1.00 95.69 98 GLY A N 1
ATOM 789 C CA . GLY A 1 98 ? 28.229 4.503 -16.438 1.00 95.69 98 GLY A CA 1
ATOM 790 C C . GLY A 1 98 ? 29.036 3.203 -16.445 1.00 95.69 98 GLY A C 1
ATOM 791 O O . GLY A 1 98 ? 29.991 3.077 -15.675 1.00 95.69 98 GLY A O 1
ATOM 792 N N . TYR A 1 99 ? 28.701 2.240 -17.307 1.00 97.06 99 TYR A N 1
ATOM 793 C CA . TYR A 1 99 ? 29.485 1.019 -17.475 1.00 97.06 99 TYR A CA 1
ATOM 794 C C . TYR A 1 99 ? 30.652 1.244 -18.443 1.00 97.06 99 TYR A C 1
ATOM 796 O O . TYR A 1 99 ? 30.520 1.850 -19.506 1.00 97.06 99 TYR A O 1
ATOM 804 N N . SER A 1 100 ? 31.820 0.720 -18.083 1.00 94.75 100 SER A N 1
ATOM 805 C CA . SER A 1 100 ? 33.038 0.882 -18.877 1.00 94.75 100 SER A CA 1
ATOM 806 C C . SER A 1 100 ? 33.125 -0.148 -20.001 1.00 94.75 100 SER A C 1
ATOM 808 O O . SER A 1 100 ? 33.097 -1.351 -19.747 1.00 94.75 100 SER A O 1
ATOM 810 N N . ILE A 1 101 ? 33.336 0.333 -21.225 1.00 95.56 101 ILE A N 1
ATOM 811 C CA . ILE A 1 101 ? 33.637 -0.478 -22.411 1.00 95.56 101 ILE A CA 1
ATOM 812 C C . ILE A 1 101 ? 34.980 -0.014 -22.972 1.00 95.56 101 ILE A C 1
ATOM 814 O O . ILE A 1 101 ? 35.272 1.184 -23.000 1.00 95.56 101 ILE A O 1
ATOM 818 N N . SER A 1 102 ? 35.825 -0.962 -23.379 1.00 96.25 102 SER A N 1
ATOM 819 C CA . SER A 1 102 ? 37.123 -0.650 -23.981 1.00 96.25 102 SER A CA 1
ATOM 820 C C . SER A 1 102 ? 36.968 0.151 -25.277 1.00 96.25 102 SER A C 1
ATOM 822 O O . SER A 1 102 ? 36.005 -0.011 -26.030 1.00 96.25 102 SER A O 1
ATOM 824 N N . ALA A 1 103 ? 37.940 1.020 -25.560 1.00 93.62 103 ALA A N 1
ATOM 825 C CA . ALA A 1 103 ? 37.927 1.822 -26.780 1.00 93.62 103 ALA A CA 1
ATOM 826 C C . ALA A 1 103 ? 38.023 0.937 -28.034 1.00 93.62 103 ALA A C 1
ATOM 828 O O . ALA A 1 103 ? 37.427 1.259 -29.063 1.00 93.62 103 ALA A O 1
ATOM 829 N N . GLU A 1 104 ? 38.745 -0.180 -27.934 1.00 93.94 104 GLU A N 1
ATOM 830 C CA . GLU A 1 104 ? 38.896 -1.185 -28.977 1.00 93.94 104 GLU A CA 1
ATOM 831 C C . GLU A 1 104 ? 37.542 -1.789 -29.354 1.00 93.94 104 GLU A C 1
ATOM 833 O O . GLU A 1 104 ? 37.187 -1.765 -30.528 1.00 93.94 104 GLU A O 1
ATOM 838 N N . GLU A 1 105 ? 36.763 -2.264 -28.376 1.00 95.56 105 GLU A N 1
ATOM 839 C CA . GLU A 1 105 ? 35.431 -2.829 -28.626 1.00 95.56 105 GLU A CA 1
ATOM 840 C C . GLU A 1 105 ? 34.439 -1.770 -29.116 1.00 95.56 105 GLU A C 1
ATOM 842 O O . GLU A 1 105 ? 33.720 -2.019 -30.084 1.00 95.56 105 GLU A O 1
ATOM 847 N N . ASN A 1 106 ? 34.439 -0.578 -28.511 1.00 93.62 106 ASN A N 1
ATOM 848 C CA . ASN A 1 106 ? 33.506 0.496 -28.858 1.00 93.62 106 ASN A CA 1
ATOM 849 C C . ASN A 1 106 ? 33.701 1.009 -30.297 1.00 93.62 106 ASN A C 1
ATOM 851 O O . ASN A 1 106 ? 32.739 1.233 -31.027 1.00 93.62 106 ASN A O 1
ATOM 855 N N . THR A 1 107 ? 34.954 1.152 -30.745 1.00 91.44 107 THR A N 1
ATOM 856 C CA . THR A 1 107 ? 35.266 1.722 -32.071 1.00 91.44 107 THR A CA 1
ATOM 857 C C . THR A 1 107 ? 34.811 0.827 -33.222 1.00 91.44 107 THR A C 1
ATOM 859 O O . THR A 1 107 ? 34.427 1.330 -34.276 1.00 91.44 107 THR A O 1
ATOM 862 N N . VAL A 1 108 ? 34.875 -0.495 -33.043 1.00 94.00 108 VAL A N 1
ATOM 863 C CA . VAL A 1 108 ? 34.454 -1.465 -34.068 1.00 94.00 108 VAL A CA 1
ATOM 864 C C . VAL A 1 108 ? 33.095 -2.100 -33.769 1.00 94.00 108 VAL A C 1
ATOM 866 O O . VAL A 1 108 ? 32.695 -3.016 -34.484 1.00 94.00 108 VAL A O 1
ATOM 869 N N . SER A 1 109 ? 32.406 -1.626 -32.724 1.00 95.31 109 SER A N 1
ATOM 870 C CA . SER A 1 109 ? 31.122 -2.154 -32.251 1.00 95.31 109 SER A CA 1
ATOM 871 C C . SER A 1 109 ? 31.159 -3.675 -32.087 1.00 95.31 109 SER A C 1
ATOM 873 O O . SER A 1 109 ? 30.331 -4.416 -32.615 1.00 95.31 109 SER A O 1
ATOM 875 N N . LEU A 1 110 ? 32.188 -4.141 -31.379 1.00 95.81 110 LEU A N 1
ATOM 876 C CA . LEU A 1 110 ? 32.430 -5.550 -31.101 1.00 95.81 110 LEU A CA 1
ATO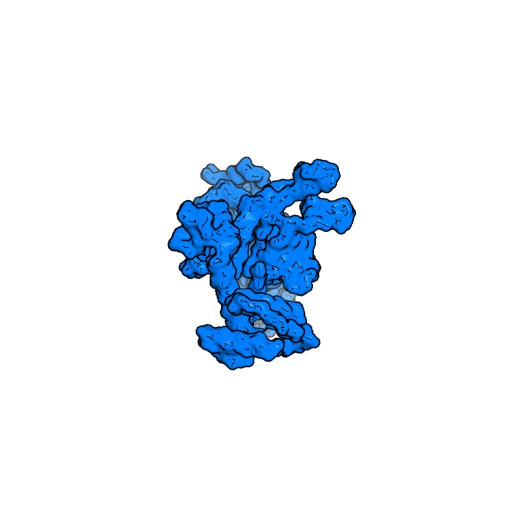M 877 C C . LEU A 1 110 ? 31.873 -5.916 -29.726 1.00 95.81 110 LEU A C 1
ATOM 879 O O . LEU A 1 110 ? 32.241 -5.310 -28.722 1.00 95.81 110 LEU A O 1
ATOM 883 N N . TYR A 1 111 ? 31.053 -6.963 -29.668 1.00 95.38 111 TYR A N 1
ATOM 884 C CA . TYR A 1 111 ? 30.608 -7.550 -28.408 1.00 95.38 111 TYR A CA 1
ATOM 885 C C . TYR A 1 111 ? 31.711 -8.465 -27.850 1.00 95.38 111 TYR A C 1
ATOM 887 O O . TYR A 1 111 ? 31.751 -9.662 -28.135 1.00 95.38 111 TYR A O 1
ATOM 895 N N . GLY A 1 112 ? 32.658 -7.885 -27.111 1.00 94.06 112 GLY A N 1
ATOM 896 C CA . GLY A 1 112 ? 33.816 -8.598 -26.562 1.00 94.06 112 GLY A CA 1
ATOM 897 C C . GLY A 1 112 ? 33.764 -8.820 -25.047 1.00 94.06 112 GLY A C 1
ATOM 898 O O . GLY A 1 112 ? 32.698 -8.850 -24.425 1.00 94.06 112 GLY A O 1
ATOM 899 N N . GLU A 1 113 ? 34.935 -9.002 -24.438 1.00 96.31 113 GLU A N 1
ATOM 900 C CA . GLU A 1 113 ? 35.093 -9.289 -23.008 1.00 96.31 113 GLU A CA 1
ATOM 901 C C . GLU A 1 113 ? 34.645 -8.110 -22.133 1.00 96.31 113 GLU A C 1
ATOM 903 O O . GLU A 1 113 ? 33.981 -8.315 -21.109 1.00 96.31 113 GLU A O 1
ATOM 908 N N . THR A 1 114 ? 34.946 -6.871 -22.542 1.00 97.25 114 THR A N 1
ATOM 909 C CA . THR A 1 114 ? 34.547 -5.692 -21.758 1.00 97.25 114 THR A CA 1
ATOM 910 C C . THR A 1 114 ? 33.053 -5.414 -21.870 1.00 97.25 114 THR A C 1
ATOM 912 O O . THR A 1 114 ? 32.421 -5.119 -20.860 1.00 97.25 114 THR A O 1
ATOM 915 N N . THR A 1 115 ? 32.460 -5.635 -23.045 1.00 97.44 115 THR A N 1
ATOM 916 C CA . THR A 1 115 ? 31.009 -5.567 -23.267 1.00 97.44 115 THR A CA 1
ATOM 917 C C . THR A 1 115 ? 30.283 -6.634 -22.450 1.00 97.44 115 THR A C 1
ATOM 919 O O . THR A 1 115 ? 29.345 -6.323 -21.723 1.00 97.44 115 THR A O 1
ATOM 922 N N . THR A 1 116 ? 30.766 -7.881 -22.482 1.00 97.56 116 THR A N 1
ATOM 923 C CA . THR A 1 116 ? 30.207 -8.984 -21.679 1.00 97.56 116 THR A CA 1
ATOM 924 C C . THR A 1 116 ? 30.242 -8.655 -20.187 1.00 97.56 116 THR A C 1
ATOM 926 O O . THR A 1 116 ? 29.275 -8.892 -19.466 1.00 97.56 116 THR A O 1
ATOM 929 N N . SER A 1 117 ? 31.355 -8.093 -19.710 1.00 97.31 117 SER A N 1
ATOM 930 C CA . SER A 1 117 ? 31.506 -7.689 -18.310 1.00 97.31 117 SER A CA 1
ATOM 931 C C . SER A 1 117 ? 30.575 -6.530 -17.943 1.00 97.31 117 SER A C 1
ATOM 933 O O . SER A 1 117 ? 29.964 -6.558 -16.877 1.00 97.31 117 SER A O 1
ATOM 935 N N . ALA A 1 118 ? 30.422 -5.542 -18.829 1.00 97.62 118 ALA A N 1
ATOM 936 C CA . ALA A 1 118 ? 29.490 -4.433 -18.651 1.00 97.62 118 ALA A CA 1
ATOM 937 C C . ALA A 1 118 ? 28.036 -4.923 -18.556 1.00 97.62 118 ALA A C 1
ATOM 939 O O . ALA A 1 118 ? 27.341 -4.560 -17.611 1.00 97.62 118 ALA A O 1
ATOM 940 N N . VAL A 1 119 ? 27.610 -5.820 -19.453 1.00 97.56 119 VAL A N 1
ATOM 941 C CA . VAL A 1 119 ? 26.264 -6.417 -19.422 1.00 97.56 119 VAL A CA 1
ATOM 942 C C . VAL A 1 119 ? 26.040 -7.228 -18.147 1.00 97.56 119 VAL A C 1
ATOM 944 O O . VAL A 1 119 ? 25.004 -7.064 -17.513 1.00 97.56 119 VAL A O 1
ATOM 947 N N . LYS A 1 120 ? 27.017 -8.029 -17.694 1.00 97.69 120 LYS A N 1
ATOM 948 C CA . LYS A 1 120 ? 26.913 -8.745 -16.406 1.00 97.69 120 LYS A CA 1
ATOM 949 C C . LYS A 1 120 ? 26.722 -7.794 -15.234 1.00 97.69 120 LYS A C 1
ATOM 951 O O . LYS A 1 120 ? 25.871 -8.037 -14.385 1.00 97.69 120 LYS A O 1
ATOM 956 N N . ASN A 1 121 ? 27.512 -6.726 -15.179 1.00 97.06 121 ASN A N 1
ATOM 957 C CA . ASN A 1 121 ? 27.411 -5.744 -14.106 1.00 97.06 121 ASN A CA 1
ATOM 958 C C . ASN A 1 121 ? 26.058 -5.027 -14.133 1.00 97.06 121 ASN A C 1
ATOM 960 O O . ASN A 1 121 ? 25.479 -4.808 -13.073 1.00 97.06 121 ASN A O 1
ATOM 964 N N . ALA A 1 122 ? 25.539 -4.723 -15.325 1.00 96.19 122 ALA A N 1
ATOM 965 C CA . ALA A 1 122 ? 24.213 -4.150 -15.475 1.00 96.19 122 ALA A CA 1
ATOM 966 C C . ALA A 1 122 ? 23.110 -5.116 -15.022 1.00 96.19 122 ALA A C 1
ATOM 968 O O . ALA A 1 122 ? 22.266 -4.757 -14.207 1.00 96.19 122 ALA A O 1
ATOM 969 N N . GLN A 1 123 ? 23.164 -6.374 -15.459 1.00 97.06 123 GLN A N 1
ATOM 970 C CA . GLN A 1 123 ? 22.234 -7.413 -15.014 1.00 97.06 123 GLN A CA 1
ATOM 971 C C . GLN A 1 123 ? 22.230 -7.544 -13.487 1.00 97.06 123 GLN A C 1
ATOM 973 O O . GLN A 1 123 ? 21.163 -7.530 -12.884 1.00 97.06 123 GLN A O 1
ATOM 978 N N . ILE A 1 124 ? 23.405 -7.564 -12.848 1.00 94.62 124 ILE A N 1
ATOM 979 C CA . ILE A 1 124 ? 23.518 -7.596 -11.382 1.00 94.62 124 ILE A CA 1
ATOM 980 C C . ILE A 1 124 ? 22.859 -6.367 -10.747 1.00 94.62 124 ILE A C 1
ATOM 982 O O . ILE A 1 124 ? 22.104 -6.522 -9.789 1.00 94.62 124 ILE A O 1
ATOM 986 N N . SER A 1 125 ? 23.117 -5.157 -11.259 1.00 93.88 125 SER A N 1
ATOM 987 C CA . SER A 1 125 ? 22.545 -3.934 -10.677 1.00 93.88 125 SER A CA 1
ATOM 988 C C . SER A 1 125 ? 21.024 -3.853 -10.803 1.00 93.88 125 SER A C 1
ATOM 990 O O . SER A 1 125 ? 20.392 -3.246 -9.945 1.00 93.88 125 SER A O 1
ATOM 992 N N . TYR A 1 126 ? 20.444 -4.484 -11.826 1.00 90.88 126 TYR A N 1
ATOM 993 C CA . TYR A 1 126 ? 18.994 -4.556 -12.034 1.00 90.88 126 TYR A CA 1
ATOM 994 C C . TYR A 1 126 ? 18.361 -5.855 -11.500 1.00 90.88 126 TYR A C 1
ATOM 996 O O . TYR A 1 126 ? 17.181 -6.100 -11.723 1.00 90.88 126 TYR A O 1
ATOM 1004 N N . GLY A 1 127 ? 19.119 -6.696 -10.781 1.00 91.12 127 GLY A N 1
ATOM 1005 C CA . GLY A 1 127 ? 18.604 -7.933 -10.181 1.00 91.12 127 GLY A CA 1
ATOM 1006 C C . GLY A 1 127 ? 18.305 -9.065 -11.174 1.00 91.12 127 GLY A C 1
ATOM 1007 O O . GLY A 1 127 ? 17.629 -10.029 -10.816 1.00 91.12 127 GLY A O 1
ATOM 1008 N N . LEU A 1 128 ? 18.812 -8.971 -12.404 1.00 92.31 128 LEU A N 1
ATOM 1009 C CA . LEU A 1 128 ? 18.716 -10.004 -13.432 1.00 92.31 128 LEU A CA 1
ATOM 1010 C C . LEU A 1 128 ? 19.796 -11.081 -13.251 1.00 92.31 128 LEU A C 1
ATOM 1012 O O . LEU A 1 128 ? 20.797 -10.913 -12.547 1.00 92.31 128 LEU A O 1
ATOM 1016 N N . SER A 1 129 ? 19.626 -12.203 -13.952 1.00 92.81 129 SER A N 1
ATOM 1017 C CA . SER A 1 129 ? 20.661 -13.236 -14.019 1.00 92.81 129 SER A CA 1
ATOM 1018 C C . SER A 1 129 ? 21.888 -12.720 -14.775 1.00 92.81 129 SER A C 1
ATOM 1020 O O . SER A 1 129 ? 21.783 -12.313 -15.926 1.00 92.81 129 SER A O 1
ATOM 1022 N N . ALA A 1 130 ? 23.067 -12.779 -14.150 1.00 94.75 130 ALA A N 1
ATOM 1023 C CA . ALA A 1 130 ? 24.327 -12.254 -14.689 1.00 94.75 130 ALA A CA 1
ATOM 1024 C C . ALA A 1 130 ? 24.949 -13.145 -15.790 1.00 94.75 130 ALA A C 1
ATOM 1026 O O . ALA A 1 130 ? 26.077 -13.637 -15.664 1.00 94.75 130 ALA A O 1
ATOM 1027 N N . THR A 1 131 ? 24.207 -13.392 -16.867 1.00 94.75 131 THR A N 1
ATOM 1028 C CA . THR A 1 131 ? 24.625 -14.244 -17.991 1.00 94.75 131 THR A CA 1
ATOM 1029 C C . THR A 1 131 ? 25.699 -13.568 -18.845 1.00 94.75 131 THR A C 1
ATOM 1031 O O . THR A 1 131 ? 26.587 -14.238 -19.377 1.00 94.75 131 THR A O 1
ATOM 1034 N N . GLY A 1 132 ? 25.671 -12.234 -18.932 1.00 93.06 132 GLY A N 1
ATOM 1035 C CA . GLY A 1 132 ? 26.484 -11.446 -19.860 1.00 93.06 132 GLY A CA 1
ATOM 1036 C C . GLY A 1 132 ? 25.994 -11.495 -21.303 1.00 93.06 132 GLY A C 1
ATOM 1037 O O . GLY A 1 132 ? 26.704 -11.024 -22.189 1.00 93.06 132 GLY A O 1
ATOM 1038 N N . GLN A 1 133 ? 24.813 -12.067 -21.531 1.00 93.50 133 GLN A N 1
ATOM 1039 C CA . GLN A 1 133 ? 24.089 -12.048 -22.797 1.00 93.50 133 GLN A CA 1
ATOM 1040 C C . GLN A 1 133 ? 22.915 -11.085 -22.663 1.00 93.50 133 GLN A C 1
ATOM 1042 O O . GLN A 1 133 ? 22.266 -11.066 -21.621 1.00 93.50 133 GLN A O 1
ATOM 1047 N N . VAL A 1 134 ? 22.636 -10.304 -23.703 1.00 93.62 134 VAL A N 1
ATOM 1048 C CA . VAL A 1 134 ? 21.468 -9.423 -23.711 1.00 93.62 134 VAL A CA 1
ATOM 1049 C C . VAL A 1 134 ? 20.278 -10.203 -24.252 1.00 93.62 134 VAL A C 1
ATOM 1051 O O . VAL A 1 134 ? 20.178 -10.424 -25.455 1.00 93.62 134 VAL A O 1
ATOM 1054 N N . ASP A 1 135 ? 19.405 -10.650 -23.358 1.00 91.19 135 ASP A N 1
ATOM 1055 C CA . ASP A 1 135 ? 18.091 -11.191 -23.701 1.00 91.19 135 ASP A CA 1
ATOM 1056 C C . ASP A 1 135 ? 17.042 -10.070 -23.808 1.00 91.19 135 ASP A C 1
ATOM 1058 O O . ASP A 1 135 ? 17.355 -8.883 -23.698 1.00 91.19 135 ASP A O 1
ATOM 1062 N N . ALA A 1 136 ? 15.789 -10.448 -24.070 1.00 86.88 136 ALA A N 1
ATOM 1063 C CA . ALA A 1 136 ? 14.685 -9.507 -24.247 1.00 86.88 136 ALA A CA 1
ATOM 1064 C C . ALA A 1 136 ? 14.476 -8.599 -23.022 1.00 86.88 136 ALA A C 1
ATOM 1066 O O . ALA A 1 136 ? 14.273 -7.398 -23.173 1.00 86.88 136 ALA A O 1
ATOM 1067 N N . GLU A 1 137 ? 14.549 -9.179 -21.822 1.00 87.75 137 GLU A N 1
ATOM 1068 C CA . GLU A 1 137 ? 14.363 -8.465 -20.555 1.00 87.75 137 GLU A CA 1
ATOM 1069 C C . GLU A 1 137 ? 15.538 -7.514 -20.285 1.00 87.75 137 GLU A C 1
ATOM 1071 O O . GLU A 1 137 ? 15.335 -6.353 -19.931 1.00 87.75 137 GLU A O 1
ATOM 1076 N N . THR A 1 138 ? 16.770 -7.970 -20.537 1.00 92.94 138 THR A N 1
ATOM 1077 C CA . THR A 1 138 ? 17.981 -7.152 -20.405 1.00 92.94 138 THR A CA 1
ATOM 1078 C C . THR A 1 138 ? 17.969 -5.974 -21.381 1.00 92.94 138 THR A C 1
ATOM 1080 O O . THR A 1 138 ? 18.295 -4.859 -20.982 1.00 92.94 138 THR A O 1
ATOM 1083 N N . GLU A 1 139 ? 17.602 -6.191 -22.650 1.00 92.50 139 GLU A N 1
ATOM 1084 C CA . GLU A 1 139 ? 17.507 -5.106 -23.637 1.00 92.50 139 GLU A CA 1
ATOM 1085 C C . GLU A 1 139 ? 16.495 -4.050 -23.200 1.00 92.50 139 GLU A C 1
ATOM 1087 O O . GLU A 1 139 ? 16.831 -2.867 -23.179 1.00 92.50 139 GLU A O 1
ATOM 1092 N N . GLN A 1 140 ? 15.290 -4.484 -22.824 1.00 87.81 140 GLN A N 1
ATOM 1093 C CA . GLN A 1 140 ? 14.217 -3.582 -22.428 1.00 87.81 140 GLN A CA 1
ATOM 1094 C C . GLN A 1 140 ? 14.636 -2.699 -21.245 1.00 87.81 140 GLN A C 1
ATOM 1096 O O . GLN A 1 140 ? 14.517 -1.479 -21.319 1.00 87.81 140 GLN A O 1
ATOM 1101 N N . ILE A 1 141 ? 15.188 -3.293 -20.181 1.00 90.19 141 ILE A N 1
ATOM 1102 C CA . ILE A 1 141 ? 15.606 -2.549 -18.983 1.00 90.19 141 ILE A CA 1
ATOM 1103 C C . ILE A 1 141 ? 16.721 -1.545 -19.303 1.00 90.19 141 ILE A C 1
ATOM 1105 O O . ILE A 1 141 ? 16.701 -0.419 -18.805 1.00 90.19 141 ILE A O 1
ATOM 1109 N N . LEU A 1 142 ? 17.695 -1.927 -20.136 1.00 93.31 142 LEU A N 1
ATOM 1110 C CA . LEU A 1 142 ? 18.785 -1.029 -20.526 1.00 93.31 142 LEU A CA 1
ATOM 1111 C C . LEU A 1 142 ? 18.294 0.130 -21.397 1.00 93.31 142 LEU A C 1
ATOM 1113 O O . LEU A 1 142 ? 18.732 1.264 -21.197 1.00 93.31 142 LEU A O 1
ATOM 1117 N N . GLU A 1 143 ? 17.392 -0.139 -22.341 1.00 91.56 143 GLU A N 1
ATOM 1118 C CA . GLU A 1 143 ? 16.777 0.883 -23.186 1.00 91.56 143 GLU A CA 1
ATOM 1119 C C . GLU A 1 143 ? 15.950 1.868 -22.348 1.00 91.56 143 GLU A C 1
ATOM 1121 O O . GLU A 1 143 ? 16.127 3.082 -22.467 1.00 91.56 143 GLU A O 1
ATOM 1126 N N . GLU A 1 144 ? 15.091 1.363 -21.460 1.00 88.38 144 GLU A N 1
ATOM 1127 C CA . GLU A 1 144 ? 14.275 2.177 -20.555 1.00 88.38 144 GLU A CA 1
ATOM 1128 C C . GLU A 1 144 ? 15.150 3.049 -19.647 1.00 88.38 144 GLU A C 1
ATOM 1130 O O . GLU A 1 144 ? 14.957 4.267 -19.582 1.00 88.38 144 GLU A O 1
ATOM 1135 N N . ALA A 1 145 ? 16.166 2.461 -19.007 1.00 90.88 145 ALA A N 1
ATOM 1136 C CA . ALA A 1 145 ? 17.091 3.189 -18.146 1.00 90.88 145 ALA A CA 1
ATOM 1137 C C . ALA A 1 145 ? 17.861 4.275 -18.913 1.00 90.88 145 ALA A C 1
ATOM 1139 O O . ALA A 1 145 ? 18.006 5.400 -18.427 1.00 90.88 145 ALA A O 1
ATOM 1140 N N . TYR A 1 146 ? 18.331 3.963 -20.123 1.00 92.06 146 TYR A N 1
ATOM 1141 C CA . TYR A 1 146 ? 19.000 4.931 -20.986 1.00 92.06 146 TYR A CA 1
ATOM 1142 C C . TYR A 1 146 ? 18.066 6.083 -21.379 1.00 92.06 146 TYR A C 1
ATOM 1144 O O . TYR A 1 146 ? 18.468 7.248 -21.324 1.00 92.06 146 TYR A O 1
ATOM 1152 N N . ASN A 1 147 ? 16.822 5.782 -21.752 1.00 88.38 147 ASN A N 1
ATOM 1153 C CA . ASN A 1 147 ? 15.838 6.790 -22.142 1.00 88.38 147 ASN A CA 1
ATOM 1154 C C . ASN A 1 147 ? 15.476 7.705 -20.970 1.00 88.38 147 ASN A C 1
ATOM 1156 O O . ASN A 1 147 ? 15.428 8.923 -21.142 1.00 88.38 147 ASN A O 1
ATOM 1160 N N . ILE A 1 148 ? 15.289 7.144 -19.774 1.00 87.44 148 ILE A N 1
ATOM 1161 C CA . ILE A 1 148 ? 15.062 7.909 -18.544 1.00 87.44 148 ILE A CA 1
ATOM 1162 C C . ILE A 1 148 ? 16.234 8.857 -18.270 1.00 87.44 148 ILE A C 1
ATOM 1164 O O . ILE A 1 148 ? 16.013 10.042 -18.034 1.00 87.44 148 ILE A O 1
ATOM 1168 N N . LEU A 1 149 ? 17.472 8.361 -18.347 1.00 89.94 149 LEU A N 1
ATOM 1169 C CA . LEU A 1 149 ? 18.671 9.160 -18.087 1.00 89.94 149 LEU A CA 1
ATOM 1170 C C . LEU A 1 149 ? 18.834 10.333 -19.069 1.00 89.94 149 LEU A C 1
ATOM 1172 O O . LEU A 1 149 ? 19.354 11.381 -18.693 1.00 89.94 149 LEU A O 1
ATOM 1176 N N . ASN A 1 150 ? 18.410 10.156 -20.322 1.00 88.75 150 ASN A N 1
ATOM 1177 C CA . ASN A 1 150 ? 18.552 11.154 -21.386 1.00 88.75 150 ASN A CA 1
ATOM 1178 C C . ASN A 1 150 ? 17.295 12.007 -21.610 1.00 88.75 150 ASN A C 1
ATOM 1180 O O . ASN A 1 150 ? 17.207 12.697 -22.626 1.00 88.75 150 ASN A O 1
ATOM 1184 N N . SER A 1 151 ? 16.324 11.949 -20.700 1.00 90.00 151 SER A N 1
ATOM 1185 C CA . SER A 1 151 ? 15.105 12.751 -20.779 1.00 90.00 151 SER A CA 1
ATOM 1186 C C . SER A 1 151 ? 15.216 14.035 -19.964 1.00 90.00 151 SER A C 1
ATOM 1188 O O . SER A 1 151 ? 15.801 14.045 -18.884 1.00 90.00 151 SER A O 1
ATOM 1190 N N . ASP A 1 152 ? 14.603 15.114 -20.456 1.00 90.56 152 ASP A N 1
ATOM 1191 C CA . ASP A 1 152 ? 14.530 16.387 -19.721 1.00 90.56 152 ASP A CA 1
ATOM 1192 C C . ASP A 1 152 ? 13.675 16.285 -18.445 1.00 90.56 152 ASP A C 1
ATOM 1194 O O . ASP A 1 152 ? 13.915 17.005 -17.477 1.00 90.56 152 ASP A O 1
ATOM 1198 N N . HIS A 1 153 ? 12.652 15.426 -18.469 1.00 92.06 153 HIS A N 1
ATOM 1199 C CA . HIS A 1 153 ? 11.647 15.291 -17.417 1.00 92.06 153 HIS A CA 1
ATOM 1200 C C . HIS A 1 153 ? 11.302 13.828 -17.157 1.00 92.06 153 HIS A C 1
ATOM 1202 O O . HIS A 1 153 ? 11.511 12.958 -18.008 1.00 92.06 153 HIS A O 1
ATOM 1208 N N . GLN A 1 154 ? 10.685 13.572 -16.004 1.00 93.06 154 GLN A N 1
ATOM 1209 C CA . GLN A 1 154 ? 10.277 12.233 -15.595 1.00 93.06 154 GLN A CA 1
ATOM 1210 C C . GLN A 1 154 ? 8.839 12.173 -15.069 1.00 93.06 154 GLN A C 1
ATOM 1212 O O . GLN A 1 154 ? 8.383 13.051 -14.340 1.00 93.06 154 GLN A O 1
ATOM 1217 N N . VAL A 1 155 ? 8.145 11.085 -15.401 1.00 94.50 155 VAL A N 1
ATOM 1218 C CA . VAL A 1 155 ? 6.926 10.643 -14.719 1.00 94.50 155 VAL A CA 1
ATOM 1219 C C . VAL A 1 155 ? 7.186 9.285 -14.085 1.00 94.50 155 VAL A C 1
ATOM 1221 O O . VAL A 1 155 ? 7.720 8.387 -14.735 1.00 94.50 155 VAL A O 1
ATOM 1224 N N . SER A 1 156 ? 6.794 9.115 -12.831 1.00 94.50 156 SER A N 1
ATOM 1225 C CA . SER A 1 156 ? 6.785 7.819 -12.156 1.00 94.50 156 SER A CA 1
ATOM 1226 C C . SER A 1 156 ? 5.480 7.610 -11.402 1.00 94.50 156 SER A C 1
ATOM 1228 O O . SER A 1 156 ? 4.706 8.541 -11.186 1.00 94.50 156 SER A O 1
ATOM 1230 N N . GLY A 1 157 ? 5.216 6.373 -11.008 1.00 93.00 157 GLY A N 1
ATOM 1231 C CA . GLY A 1 157 ? 4.102 6.061 -10.127 1.00 93.00 157 GLY A CA 1
ATOM 1232 C C . GLY A 1 157 ? 3.842 4.570 -10.042 1.00 93.00 157 GLY A C 1
ATOM 1233 O O . GLY A 1 157 ? 4.683 3.753 -10.423 1.00 93.00 157 GLY A O 1
ATOM 1234 N N . THR A 1 158 ? 2.655 4.230 -9.559 1.00 92.38 158 THR A N 1
ATOM 1235 C CA . THR A 1 158 ? 2.180 2.854 -9.423 1.00 92.38 158 THR A CA 1
ATOM 1236 C C . THR A 1 158 ? 0.762 2.733 -9.961 1.00 92.38 158 THR A C 1
ATOM 1238 O O . THR A 1 158 ? -0.064 3.622 -9.747 1.00 92.38 158 THR A O 1
ATOM 1241 N N . VAL A 1 159 ? 0.466 1.628 -10.640 1.00 91.31 159 VAL A N 1
ATOM 1242 C CA . VAL A 1 159 ? -0.894 1.236 -11.020 1.00 91.31 159 VAL A CA 1
ATOM 1243 C C . VAL A 1 159 ? -1.329 0.053 -10.166 1.00 91.31 159 VAL A C 1
ATOM 1245 O O . VAL A 1 159 ? -0.687 -0.997 -10.176 1.00 91.31 159 VAL A O 1
ATOM 1248 N N . LEU A 1 160 ? -2.430 0.223 -9.442 1.00 87.19 160 LEU A N 1
ATOM 1249 C CA . LEU A 1 160 ? -2.979 -0.761 -8.517 1.00 87.19 160 LEU A CA 1
ATOM 1250 C C . LEU A 1 160 ? -4.394 -1.179 -8.935 1.00 87.19 160 LEU A C 1
ATOM 1252 O O . LEU A 1 160 ? -5.134 -0.394 -9.531 1.00 87.19 160 LEU A O 1
ATOM 1256 N N . ASP A 1 161 ? -4.789 -2.411 -8.630 1.00 83.06 161 ASP A N 1
ATOM 1257 C CA . ASP A 1 161 ? -6.158 -2.887 -8.837 1.00 83.06 161 ASP A CA 1
ATOM 1258 C C . ASP A 1 161 ? -7.099 -2.472 -7.684 1.00 83.06 161 ASP A C 1
ATOM 1260 O O . ASP A 1 161 ? -6.714 -1.763 -6.753 1.00 83.06 161 ASP A O 1
ATOM 1264 N N . SER A 1 162 ? -8.360 -2.920 -7.719 1.00 75.69 162 SER A N 1
ATOM 1265 C CA . SER A 1 162 ? -9.341 -2.642 -6.655 1.00 75.69 162 SER A CA 1
ATOM 1266 C C . SER A 1 162 ? -9.021 -3.309 -5.316 1.00 75.69 162 SER A C 1
ATOM 1268 O O . SER A 1 162 ? -9.587 -2.937 -4.287 1.00 75.69 162 SER A O 1
ATOM 1270 N N . SER A 1 163 ? -8.145 -4.310 -5.338 1.00 69.50 163 SER A N 1
ATOM 1271 C CA . SER A 1 163 ? -7.579 -4.984 -4.173 1.00 69.50 163 SER A CA 1
ATOM 1272 C C . SER A 1 163 ? -6.224 -4.389 -3.776 1.00 69.50 163 SER A C 1
ATOM 1274 O O . SER A 1 163 ? -5.571 -4.920 -2.881 1.00 69.50 163 SER A O 1
ATOM 1276 N N . TRP A 1 164 ? -5.836 -3.270 -4.400 1.00 70.00 164 TRP A N 1
ATOM 1277 C CA . TRP A 1 164 ? -4.593 -2.539 -4.186 1.00 70.00 164 TRP A CA 1
ATOM 1278 C C . TRP A 1 164 ? -3.325 -3.355 -4.468 1.00 70.00 164 TRP A C 1
ATOM 1280 O O . TRP A 1 164 ? -2.261 -3.062 -3.927 1.00 70.00 164 TRP A O 1
ATOM 1290 N N . GLN A 1 165 ? -3.423 -4.365 -5.334 1.00 79.31 165 GLN A N 1
ATOM 1291 C CA . GLN A 1 165 ? -2.273 -5.110 -5.836 1.00 79.31 165 GLN A CA 1
ATOM 1292 C C . GLN A 1 165 ? -1.732 -4.469 -7.112 1.00 79.31 165 GLN A C 1
ATOM 1294 O O . GLN A 1 165 ? -2.489 -3.941 -7.927 1.00 79.31 165 GLN A O 1
ATOM 1299 N N . GLY A 1 166 ? -0.412 -4.534 -7.283 1.00 85.19 166 GLY A N 1
ATOM 1300 C CA . GLY A 1 166 ? 0.280 -4.076 -8.481 1.00 85.19 166 GLY A CA 1
ATOM 1301 C C . GLY A 1 166 ? -0.280 -4.690 -9.755 1.00 85.19 166 GLY A C 1
ATOM 1302 O O . GLY A 1 166 ? -0.305 -5.912 -9.898 1.00 85.19 166 GLY A O 1
ATOM 1303 N N . VAL A 1 167 ? -0.704 -3.850 -10.696 1.00 88.75 167 VAL A N 1
ATOM 1304 C CA . VAL A 1 167 ? -1.157 -4.317 -12.007 1.00 88.75 167 VAL A CA 1
ATOM 1305 C C . VAL A 1 167 ? 0.046 -4.386 -12.927 1.00 88.75 167 VAL A C 1
ATOM 1307 O O . VAL A 1 167 ? 0.576 -3.355 -13.331 1.00 88.75 167 VAL A O 1
ATOM 1310 N N . ALA A 1 168 ? 0.482 -5.598 -13.253 1.00 90.25 168 ALA A N 1
ATOM 1311 C CA . ALA A 1 168 ? 1.649 -5.833 -14.094 1.00 90.25 168 ALA A CA 1
ATOM 1312 C C . ALA A 1 168 ? 1.338 -5.705 -15.592 1.00 90.25 168 ALA A C 1
ATOM 1314 O O . ALA A 1 168 ? 0.311 -6.195 -16.062 1.00 90.25 168 ALA A O 1
ATOM 1315 N N . GLY A 1 169 ? 2.269 -5.125 -16.352 1.00 87.81 169 GLY A N 1
ATOM 1316 C CA . GLY A 1 169 ? 2.255 -5.124 -17.816 1.00 87.81 169 GLY A CA 1
ATOM 1317 C C . GLY A 1 169 ? 1.257 -4.174 -18.479 1.00 87.81 169 GLY A C 1
ATOM 1318 O O . GLY A 1 169 ? 1.188 -4.157 -19.705 1.00 87.81 169 GLY A O 1
ATOM 1319 N N . VAL A 1 170 ? 0.507 -3.377 -17.714 1.00 92.62 170 VAL A N 1
ATOM 1320 C CA . VAL A 1 170 ? -0.370 -2.345 -18.284 1.00 92.62 170 VAL A CA 1
ATOM 1321 C C . VAL A 1 170 ? 0.449 -1.165 -18.785 1.00 92.62 170 VAL A C 1
ATOM 1323 O O . VAL A 1 170 ? 1.522 -0.862 -18.257 1.00 92.62 170 VAL A O 1
ATOM 1326 N N . THR A 1 171 ? -0.054 -0.489 -19.813 1.00 94.81 171 THR A N 1
ATOM 1327 C CA . THR A 1 171 ? 0.687 0.583 -20.476 1.00 94.81 171 THR A CA 1
ATOM 1328 C C . THR A 1 171 ? 0.297 1.937 -19.905 1.00 94.81 171 THR A C 1
ATOM 1330 O O . THR A 1 171 ? -0.864 2.346 -19.956 1.00 94.81 171 THR A O 1
ATOM 1333 N N . VAL A 1 172 ? 1.287 2.688 -19.435 1.00 96.38 172 VAL A N 1
ATOM 1334 C CA . VAL A 1 172 ? 1.140 4.090 -19.053 1.00 96.38 172 VAL A CA 1
ATOM 1335 C C . VAL A 1 172 ? 1.657 4.971 -20.177 1.00 96.38 172 VAL A C 1
ATOM 1337 O O . VAL A 1 172 ? 2.789 4.819 -20.628 1.00 96.38 172 VAL A O 1
ATOM 1340 N N . LYS A 1 173 ? 0.837 5.920 -20.629 1.00 97.12 173 LYS A N 1
ATOM 1341 C CA . LYS A 1 173 ? 1.190 6.878 -21.680 1.00 97.12 173 LYS A CA 1
ATOM 1342 C C . LYS A 1 173 ? 1.142 8.299 -21.147 1.00 97.12 173 LYS A C 1
ATOM 1344 O O . LYS A 1 173 ? 0.165 8.704 -20.513 1.00 97.12 173 LYS A O 1
ATOM 1349 N N . VAL A 1 174 ? 2.170 9.076 -21.462 1.00 96.44 174 VAL A N 1
ATOM 1350 C CA . VAL A 1 174 ? 2.260 10.497 -21.119 1.00 96.44 174 VAL A CA 1
ATOM 1351 C C . VAL A 1 174 ? 2.024 11.322 -22.372 1.00 96.44 174 VAL A C 1
ATOM 1353 O O . VAL A 1 174 ? 2.711 11.166 -23.380 1.00 96.44 174 VAL A O 1
ATOM 1356 N N . PHE A 1 175 ? 1.053 12.226 -22.299 1.00 96.69 175 PHE A N 1
ATOM 1357 C CA . PHE A 1 175 ? 0.683 13.130 -23.377 1.00 96.69 175 PHE A CA 1
ATOM 1358 C C . PHE A 1 175 ? 0.925 14.577 -22.972 1.00 96.69 175 PHE A C 1
ATOM 1360 O O . PHE A 1 175 ? 0.573 14.986 -21.867 1.00 96.69 175 PHE A O 1
ATOM 1367 N N . GLU A 1 176 ? 1.401 15.395 -23.906 1.00 95.81 176 GLU A N 1
ATOM 1368 C CA . GLU A 1 176 ? 1.203 16.831 -23.825 1.00 95.81 176 GLU A CA 1
ATOM 1369 C C . GLU A 1 176 ? -0.288 17.134 -23.993 1.00 95.81 176 GLU A C 1
ATOM 1371 O O . GLU A 1 176 ? -0.905 16.790 -25.006 1.00 95.81 176 GLU A O 1
ATOM 1376 N N . LYS A 1 177 ? -0.856 17.854 -23.025 1.00 94.81 177 LYS A N 1
ATOM 1377 C CA . LYS A 1 177 ? -2.202 18.405 -23.130 1.00 94.81 177 LYS A CA 1
ATOM 1378 C C . LYS A 1 177 ? -2.187 19.678 -23.967 1.00 94.81 177 LYS A C 1
ATOM 1380 O O . LYS A 1 177 ? -1.647 20.709 -23.564 1.00 94.81 177 LYS A O 1
ATOM 1385 N N . LEU A 1 178 ? -2.866 19.622 -25.107 1.00 91.62 178 LEU A N 1
ATOM 1386 C CA . LEU A 1 178 ? -3.084 20.755 -25.997 1.00 91.62 178 LEU A CA 1
ATOM 1387 C C . LEU A 1 178 ? -4.445 21.412 -25.720 1.00 91.62 178 LEU A C 1
ATOM 1389 O O . LEU A 1 178 ? -5.230 20.991 -24.866 1.00 91.62 178 LEU A O 1
ATOM 1393 N N . LEU A 1 179 ? -4.731 22.496 -26.443 1.00 85.94 179 LEU A N 1
ATOM 1394 C CA . LEU A 1 179 ? -5.966 23.255 -26.277 1.00 85.94 179 LEU A CA 1
ATOM 1395 C C . LEU A 1 179 ? -7.201 22.356 -26.494 1.00 85.94 179 LEU A C 1
ATOM 1397 O O . LEU A 1 179 ? -7.326 21.689 -27.522 1.00 85.94 179 LEU A O 1
ATOM 1401 N N . ARG A 1 180 ? -8.153 22.411 -25.552 1.00 86.69 180 ARG A N 1
ATOM 1402 C CA . ARG A 1 180 ? -9.367 21.571 -25.513 1.00 86.69 180 ARG A CA 1
ATOM 1403 C C . ARG A 1 180 ? -9.024 20.081 -25.339 1.00 86.69 180 ARG A C 1
ATOM 1405 O O . ARG A 1 180 ? -8.506 19.710 -24.288 1.00 86.69 180 ARG A O 1
ATOM 1412 N N . ASN A 1 181 ? -9.336 19.263 -26.346 1.00 80.94 181 ASN A N 1
ATOM 1413 C CA . ASN A 1 181 ? -9.197 17.803 -26.333 1.00 80.94 181 ASN A CA 1
ATOM 1414 C C . ASN A 1 181 ? -7.994 17.330 -27.163 1.00 80.94 181 ASN A C 1
ATOM 1416 O O . ASN A 1 181 ? -7.926 16.163 -27.527 1.00 80.94 181 ASN A O 1
ATOM 1420 N N . GLY A 1 182 ? -7.100 18.242 -27.556 1.00 88.62 182 GLY A N 1
ATOM 1421 C CA . GLY A 1 182 ? -5.884 17.854 -28.259 1.00 88.62 182 GLY A CA 1
ATOM 1422 C C . GLY A 1 182 ? -4.884 17.224 -27.293 1.00 88.62 182 GLY A C 1
ATOM 1423 O O . GLY A 1 182 ? -4.684 17.732 -26.190 1.00 88.62 182 GLY A O 1
ATOM 1424 N N . GLU A 1 183 ? -4.239 16.152 -27.734 1.00 94.94 183 GLU A N 1
ATOM 1425 C CA . GLU A 1 183 ? -3.217 15.418 -26.991 1.00 94.94 183 GLU A CA 1
ATOM 1426 C C . GLU A 1 183 ? -2.092 15.045 -27.963 1.00 94.94 183 GLU A C 1
ATOM 1428 O O . GLU A 1 183 ? -2.362 14.711 -29.119 1.00 94.94 183 GLU A O 1
ATOM 1433 N N . ALA A 1 184 ? -0.840 15.122 -27.516 1.00 94.38 184 ALA A N 1
ATOM 1434 C CA . ALA A 1 184 ? 0.314 14.653 -28.279 1.00 94.38 184 ALA A CA 1
ATOM 1435 C C . ALA A 1 184 ? 1.142 13.702 -27.414 1.00 94.38 184 ALA A C 1
ATOM 1437 O O . ALA A 1 184 ? 1.585 14.094 -26.340 1.00 94.38 184 ALA A O 1
ATOM 1438 N N . LEU A 1 185 ? 1.322 12.457 -27.860 1.00 95.69 185 LEU A N 1
ATOM 1439 C CA . LEU A 1 185 ? 2.077 11.449 -27.114 1.00 95.69 185 LEU A CA 1
ATOM 1440 C C . LEU A 1 185 ? 3.539 11.887 -26.972 1.00 95.69 185 LEU A C 1
ATOM 1442 O O . LEU A 1 185 ? 4.177 12.236 -27.965 1.00 95.69 185 LEU A O 1
ATOM 1446 N N . LEU A 1 186 ? 4.046 11.861 -25.743 1.00 94.25 186 LEU A N 1
ATOM 1447 C CA . LEU A 1 186 ? 5.437 12.171 -25.411 1.00 94.25 186 LEU A CA 1
ATOM 1448 C C . LEU A 1 186 ? 6.245 10.911 -25.098 1.00 94.25 186 LEU A C 1
ATOM 1450 O O . LEU A 1 186 ? 7.435 10.876 -25.390 1.00 94.25 186 LEU A O 1
ATOM 1454 N N . GLY A 1 187 ? 5.601 9.885 -24.542 1.00 91.88 187 GLY A N 1
ATOM 1455 C CA . GLY A 1 187 ? 6.236 8.610 -24.233 1.00 91.88 187 GLY A CA 1
ATOM 1456 C C . GLY A 1 187 ? 5.255 7.610 -23.637 1.00 91.88 187 GLY A C 1
ATOM 1457 O O . GLY A 1 187 ? 4.131 7.966 -23.267 1.00 91.88 187 GLY A O 1
ATOM 1458 N N . GLU A 1 188 ? 5.693 6.361 -23.540 1.00 94.62 188 GLU A N 1
ATOM 1459 C CA . GLU A 1 188 ? 4.955 5.281 -22.897 1.00 94.62 188 GLU A CA 1
ATOM 1460 C C . GLU A 1 188 ? 5.904 4.315 -22.184 1.00 94.62 188 GLU A C 1
ATOM 1462 O O . GLU A 1 188 ? 7.052 4.164 -22.592 1.00 94.62 188 GLU A O 1
ATOM 1467 N N . ALA A 1 189 ? 5.420 3.692 -21.114 1.00 92.38 189 ALA A N 1
ATOM 1468 C CA . ALA A 1 189 ? 6.121 2.664 -20.354 1.00 92.38 189 ALA A CA 1
ATOM 1469 C C . ALA A 1 189 ? 5.123 1.596 -19.896 1.00 92.38 189 ALA A C 1
ATOM 1471 O O . ALA A 1 189 ? 3.934 1.885 -19.743 1.00 92.38 189 ALA A O 1
ATOM 1472 N N . ASN A 1 190 ? 5.598 0.378 -19.651 1.00 91.19 190 ASN A N 1
ATOM 1473 C CA . ASN A 1 190 ? 4.785 -0.671 -19.042 1.00 91.19 190 ASN A CA 1
ATOM 1474 C C . ASN A 1 190 ? 5.064 -0.750 -17.542 1.00 91.19 190 ASN A C 1
ATOM 1476 O O . ASN A 1 190 ? 6.165 -0.445 -17.086 1.00 91.19 190 ASN A O 1
ATOM 1480 N N . THR A 1 191 ? 4.068 -1.170 -16.772 1.00 91.69 191 THR A N 1
ATOM 1481 C CA . THR A 1 191 ? 4.236 -1.393 -15.338 1.00 91.69 191 THR A CA 1
ATOM 1482 C C . THR A 1 191 ? 4.987 -2.691 -15.043 1.00 91.69 191 THR A C 1
ATOM 1484 O O . THR A 1 191 ? 4.778 -3.727 -15.683 1.00 91.69 191 THR A O 1
ATOM 1487 N N . ALA A 1 192 ? 5.836 -2.647 -14.020 1.00 88.31 192 ALA A N 1
ATOM 1488 C CA . ALA A 1 192 ? 6.489 -3.802 -13.425 1.00 88.31 192 ALA A CA 1
ATOM 1489 C C . ALA A 1 192 ? 5.483 -4.701 -12.681 1.00 88.31 192 ALA A C 1
ATOM 1491 O O . ALA A 1 192 ? 4.294 -4.398 -12.573 1.00 88.31 192 ALA A O 1
ATOM 1492 N N . LYS A 1 193 ? 5.956 -5.837 -12.152 1.00 83.38 193 LYS A N 1
ATOM 1493 C CA . LYS A 1 193 ? 5.107 -6.839 -11.473 1.00 83.38 193 LYS A CA 1
ATOM 1494 C C . LYS A 1 193 ? 4.344 -6.297 -10.263 1.00 83.38 193 LYS A C 1
ATOM 1496 O O . LYS A 1 193 ? 3.276 -6.800 -9.943 1.00 83.38 193 LYS A O 1
ATOM 1501 N N . ASP A 1 194 ? 4.910 -5.307 -9.594 1.00 81.06 194 ASP A N 1
ATOM 1502 C CA . ASP A 1 194 ? 4.342 -4.597 -8.449 1.00 81.06 194 ASP A CA 1
ATOM 1503 C C . ASP A 1 194 ? 3.530 -3.355 -8.861 1.00 81.06 194 ASP A C 1
ATOM 1505 O O . ASP A 1 194 ? 3.073 -2.597 -8.008 1.00 81.06 194 ASP A O 1
ATOM 1509 N N . GLY A 1 195 ? 3.302 -3.158 -10.163 1.00 90.00 195 GLY A N 1
ATOM 1510 C CA . GLY A 1 195 ? 2.553 -2.033 -10.708 1.00 90.00 195 GLY A CA 1
ATOM 1511 C C . GLY A 1 195 ? 3.367 -0.751 -10.853 1.00 90.00 195 GLY A C 1
ATOM 1512 O O . GLY A 1 195 ? 2.834 0.228 -11.379 1.00 90.00 195 GLY A O 1
ATOM 1513 N N . HIS A 1 196 ? 4.629 -0.716 -10.413 1.00 93.38 196 HIS A N 1
ATOM 1514 C CA . HIS A 1 196 ? 5.466 0.472 -10.549 1.00 93.38 196 HIS A CA 1
ATOM 1515 C C . HIS A 1 196 ? 5.822 0.749 -12.007 1.00 93.38 196 HIS A C 1
ATOM 1517 O O . HIS A 1 196 ? 6.047 -0.167 -12.793 1.00 93.38 196 HIS A O 1
ATOM 1523 N N . TYR A 1 197 ? 5.912 2.023 -12.368 1.00 93.88 197 TYR A N 1
ATOM 1524 C CA . TYR A 1 197 ? 6.400 2.445 -13.673 1.00 93.88 197 TYR A CA 1
ATOM 1525 C C . TYR A 1 197 ? 7.227 3.723 -13.560 1.00 93.88 197 TYR A C 1
ATOM 1527 O O . TYR A 1 197 ? 7.061 4.537 -12.645 1.00 93.88 197 TYR A O 1
ATOM 1535 N N . GLN A 1 198 ? 8.109 3.909 -14.536 1.00 94.12 198 GLN A N 1
ATOM 1536 C CA . GLN A 1 198 ? 8.918 5.105 -14.688 1.00 94.12 198 GLN A CA 1
ATOM 1537 C C . GLN A 1 198 ? 9.098 5.393 -16.176 1.00 94.12 198 GLN A C 1
ATOM 1539 O O . GLN A 1 198 ? 9.308 4.486 -16.974 1.00 94.12 198 GLN A O 1
ATOM 1544 N N . LEU A 1 199 ? 8.988 6.662 -16.554 1.00 92.25 199 LEU A N 1
ATOM 1545 C CA . LEU A 1 199 ? 9.043 7.104 -17.939 1.00 92.25 199 LEU A CA 1
ATOM 1546 C C . LEU A 1 199 ? 9.742 8.458 -18.021 1.00 92.25 199 LEU A C 1
ATOM 1548 O O . LEU A 1 199 ? 9.334 9.419 -17.369 1.00 92.25 199 LEU A O 1
ATOM 1552 N N . GLY A 1 200 ? 10.777 8.541 -18.850 1.00 92.44 200 GLY A N 1
ATOM 1553 C CA . GLY A 1 200 ? 11.380 9.809 -19.244 1.00 92.44 200 GLY A CA 1
ATOM 1554 C C . GLY A 1 200 ? 10.681 10.406 -20.467 1.00 92.44 200 GLY A C 1
ATOM 1555 O O . GLY A 1 200 ? 10.237 9.672 -21.351 1.00 92.44 200 GLY A O 1
ATOM 1556 N N . TYR A 1 201 ? 10.573 11.733 -20.530 1.00 92.50 201 TYR A N 1
ATOM 1557 C CA . TYR A 1 201 ? 10.136 12.433 -21.737 1.00 92.50 201 TYR A CA 1
ATOM 1558 C C . TYR A 1 201 ? 10.859 13.775 -21.922 1.00 92.50 201 TYR A C 1
ATOM 1560 O O . TYR A 1 201 ? 11.288 14.425 -20.969 1.00 92.50 201 TYR A O 1
ATOM 1568 N N . ASN A 1 202 ? 10.969 14.215 -23.177 1.00 91.44 202 ASN A N 1
ATOM 1569 C CA . ASN A 1 202 ? 11.638 15.468 -23.532 1.00 91.44 202 ASN A CA 1
ATOM 1570 C C . ASN A 1 202 ? 10.681 16.658 -23.534 1.00 91.44 202 ASN A C 1
ATOM 1572 O O . ASN A 1 202 ? 9.483 16.517 -23.796 1.00 91.44 202 ASN A O 1
ATOM 1576 N N . THR A 1 203 ? 11.228 17.852 -23.301 1.00 92.12 203 THR A N 1
ATOM 1577 C CA . THR A 1 203 ? 10.462 19.099 -23.322 1.00 92.12 203 THR A CA 1
ATOM 1578 C C . THR A 1 203 ? 9.747 19.260 -24.670 1.00 92.12 203 THR A C 1
ATOM 1580 O O . THR A 1 203 ? 10.409 19.302 -25.714 1.00 92.12 203 THR A O 1
ATOM 1583 N N . PRO A 1 204 ? 8.407 19.399 -24.695 1.00 92.56 204 PRO A N 1
ATOM 1584 C CA . PRO A 1 204 ? 7.681 19.552 -25.947 1.00 92.56 204 PRO A CA 1
ATOM 1585 C C . PRO A 1 204 ? 8.111 20.810 -26.709 1.00 92.56 204 PRO A C 1
ATOM 1587 O O . PRO A 1 204 ? 8.335 21.877 -26.130 1.00 92.56 204 PRO A O 1
ATOM 1590 N N . ILE A 1 205 ? 8.175 20.712 -28.037 1.00 92.12 205 ILE A N 1
ATOM 1591 C CA . ILE A 1 205 ? 8.556 21.831 -28.903 1.00 92.12 205 ILE A CA 1
ATOM 1592 C C . ILE A 1 205 ? 7.337 22.694 -29.229 1.00 92.12 205 ILE A C 1
ATOM 1594 O O . ILE A 1 205 ? 6.251 22.214 -29.560 1.00 92.12 205 ILE A O 1
ATOM 1598 N N . ASN A 1 206 ? 7.509 24.012 -29.170 1.00 87.94 206 ASN A N 1
ATOM 1599 C CA . ASN A 1 206 ? 6.513 24.952 -29.652 1.00 87.94 206 ASN A CA 1
ATOM 1600 C C . ASN A 1 206 ? 6.480 24.918 -31.184 1.00 87.94 206 ASN A C 1
ATOM 1602 O O . ASN A 1 206 ? 7.395 25.399 -31.847 1.00 87.94 206 ASN A O 1
ATOM 1606 N N . THR A 1 207 ? 5.395 24.401 -31.756 1.00 84.56 207 THR A N 1
ATOM 1607 C CA . THR A 1 207 ? 5.234 24.253 -33.212 1.00 84.56 207 THR A CA 1
ATOM 1608 C C . THR A 1 207 ? 5.248 25.578 -33.980 1.00 84.56 207 THR A C 1
ATOM 1610 O O . THR A 1 207 ? 5.450 25.576 -35.189 1.00 84.56 207 THR A O 1
ATOM 1613 N N . THR A 1 208 ? 5.023 26.709 -33.307 1.00 83.75 208 THR A N 1
ATOM 1614 C CA . THR A 1 208 ? 5.026 28.045 -33.922 1.00 83.75 208 THR A CA 1
ATOM 1615 C C . THR A 1 208 ? 6.424 28.658 -33.952 1.00 83.75 208 THR A C 1
ATOM 1617 O O . THR A 1 208 ? 6.765 29.345 -34.911 1.00 83.75 208 THR A O 1
ATOM 1620 N N . THR A 1 209 ? 7.230 28.448 -32.906 1.00 88.50 209 THR A N 1
ATOM 1621 C CA . THR A 1 209 ? 8.558 29.078 -32.774 1.00 88.50 209 THR A CA 1
ATOM 1622 C C . THR A 1 209 ? 9.721 28.126 -33.041 1.00 88.50 209 THR A C 1
ATOM 1624 O O . THR A 1 209 ? 10.828 28.596 -33.274 1.00 88.50 209 THR A O 1
ATOM 1627 N N . GLY A 1 210 ? 9.491 26.812 -33.000 1.00 88.94 210 GLY A N 1
ATOM 1628 C CA . GLY A 1 210 ? 10.525 25.778 -33.097 1.00 88.94 210 GLY A CA 1
ATOM 1629 C C . GLY A 1 210 ? 11.375 25.610 -31.833 1.00 88.94 210 GLY A C 1
ATOM 1630 O O . GLY A 1 210 ? 12.253 24.755 -31.810 1.00 88.94 210 GLY A O 1
ATOM 1631 N N . ASN A 1 211 ? 11.116 26.392 -30.781 1.00 91.00 211 ASN A N 1
ATOM 1632 C CA . ASN A 1 211 ? 11.874 26.346 -29.530 1.00 91.00 211 ASN A CA 1
ATOM 1633 C C . ASN A 1 211 ? 11.198 25.423 -28.499 1.00 91.00 211 ASN A C 1
ATOM 1635 O O . ASN A 1 211 ? 9.970 25.281 -28.542 1.00 91.00 211 ASN A O 1
ATOM 1639 N N . PRO A 1 212 ? 11.951 24.856 -27.536 1.00 91.56 212 PRO A N 1
ATOM 1640 C CA . PRO A 1 212 ? 11.375 24.171 -26.379 1.00 91.56 212 PRO A CA 1
ATOM 1641 C C . PRO A 1 212 ? 10.364 25.059 -25.644 1.00 91.56 212 PRO A C 1
ATOM 1643 O O . PRO A 1 212 ? 10.565 26.271 -25.510 1.00 91.56 212 PRO A O 1
ATOM 1646 N N . LYS A 1 213 ? 9.247 24.474 -25.205 1.00 91.06 213 LYS A N 1
ATOM 1647 C CA . LYS A 1 213 ? 8.238 25.196 -24.424 1.00 91.06 213 LYS A CA 1
ATOM 1648 C C . LYS A 1 213 ? 8.763 25.477 -23.018 1.00 91.06 213 LYS A C 1
ATOM 1650 O O . LYS A 1 213 ? 9.263 24.585 -22.352 1.00 91.06 213 LYS A O 1
ATOM 1655 N N . GLU A 1 214 ? 8.568 26.710 -22.557 1.00 87.12 214 GLU A N 1
ATOM 1656 C CA . GLU A 1 214 ? 8.890 27.114 -21.180 1.00 87.12 214 GLU A CA 1
ATOM 1657 C C . GLU A 1 214 ? 7.905 26.515 -20.163 1.00 87.12 214 GLU A C 1
ATOM 1659 O O . GLU A 1 214 ? 8.287 26.156 -19.057 1.00 87.12 214 GLU A O 1
ATOM 1664 N N . PHE A 1 215 ? 6.632 26.373 -20.549 1.00 88.00 215 PHE A N 1
ATOM 1665 C CA . PHE A 1 215 ? 5.609 25.699 -19.754 1.00 88.00 215 PHE A CA 1
ATOM 1666 C C . PHE A 1 215 ? 4.733 24.835 -20.653 1.00 88.00 215 PHE A C 1
ATOM 1668 O O . PHE A 1 215 ? 4.384 25.228 -21.770 1.00 88.00 215 PHE A O 1
ATOM 1675 N N . PHE A 1 216 ? 4.323 23.688 -20.129 1.00 92.75 216 PHE A N 1
ATOM 1676 C CA . PHE A 1 216 ? 3.386 22.781 -20.773 1.00 92.75 216 PHE A CA 1
ATOM 1677 C C . PHE A 1 216 ? 2.525 22.074 -19.717 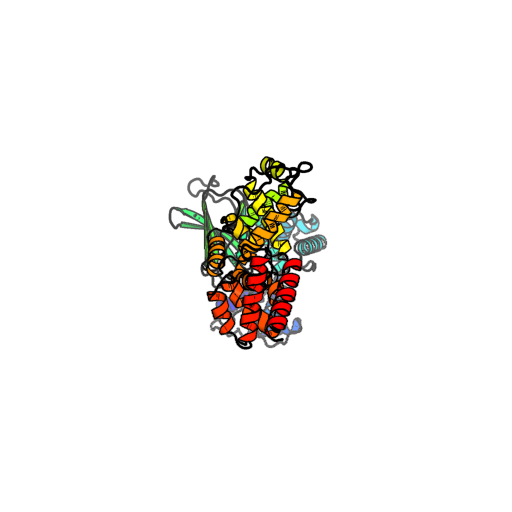1.00 92.75 216 PHE A C 1
ATOM 1679 O O . PHE A 1 216 ? 2.700 22.230 -18.502 1.00 92.75 216 PHE A O 1
ATOM 1686 N N . HIS A 1 217 ? 1.521 21.355 -20.198 1.00 94.56 217 HIS A N 1
ATOM 1687 C CA . HIS A 1 217 ? 0.566 20.610 -19.391 1.00 94.56 217 HIS A CA 1
ATOM 1688 C C . HIS A 1 217 ? 0.629 19.150 -19.821 1.00 94.56 217 HIS A C 1
ATOM 1690 O O . HIS A 1 217 ? 0.842 18.881 -21.003 1.00 94.56 217 HIS A O 1
ATOM 1696 N N . LEU A 1 218 ? 0.401 18.227 -18.895 1.00 95.38 218 LEU A N 1
ATOM 1697 C CA . LEU A 1 218 ? 0.410 16.801 -19.188 1.00 95.38 218 LEU A CA 1
ATOM 1698 C C . LEU A 1 218 ? -0.919 16.143 -18.871 1.00 95.38 218 LEU A C 1
ATOM 1700 O O . LEU A 1 218 ? -1.652 16.579 -17.982 1.00 95.38 218 LEU A O 1
ATOM 1704 N N . ILE A 1 219 ? -1.188 15.059 -19.588 1.00 95.25 219 ILE A N 1
ATOM 1705 C CA . ILE A 1 219 ? -2.141 14.034 -19.187 1.00 95.25 219 ILE A CA 1
ATOM 1706 C C . ILE A 1 219 ? -1.383 12.712 -19.143 1.00 95.25 219 ILE A C 1
ATOM 1708 O O . ILE A 1 219 ? -0.745 12.332 -20.122 1.00 95.25 219 ILE A O 1
ATOM 1712 N N . VAL A 1 220 ? -1.461 12.024 -18.013 1.00 95.75 220 VAL A N 1
ATOM 1713 C CA . VAL A 1 220 ? -0.953 10.662 -17.845 1.00 95.75 220 VAL A CA 1
ATOM 1714 C C . VAL A 1 220 ? -2.155 9.732 -17.899 1.00 95.75 220 VAL A C 1
ATOM 1716 O O . VAL A 1 220 ? -3.138 9.978 -17.201 1.00 95.75 220 VAL A O 1
ATOM 1719 N N . LYS A 1 221 ? -2.109 8.714 -18.756 1.00 95.69 221 LYS A N 1
ATOM 1720 C CA . LYS A 1 221 ? -3.209 7.769 -18.976 1.00 95.69 221 LYS A CA 1
ATOM 1721 C C . LYS A 1 221 ? -2.726 6.343 -18.806 1.00 95.69 221 LYS A C 1
ATOM 1723 O O . LYS A 1 221 ? -1.652 6.010 -19.303 1.00 95.69 221 LYS A O 1
ATOM 1728 N N . VAL A 1 222 ? -3.545 5.512 -18.180 1.00 94.75 222 VAL A N 1
ATOM 1729 C CA . VAL A 1 222 ? -3.304 4.073 -18.048 1.00 94.75 222 VAL A CA 1
ATOM 1730 C C . VAL A 1 222 ? -4.211 3.328 -19.010 1.00 94.75 222 VAL A C 1
ATOM 1732 O O . VAL A 1 222 ? -5.395 3.646 -19.108 1.00 94.75 222 VAL A O 1
ATOM 1735 N N . TYR A 1 223 ? -3.659 2.342 -19.706 1.00 93.00 223 TYR A N 1
ATOM 1736 C CA . TYR A 1 223 ? -4.371 1.465 -20.623 1.00 93.00 223 TYR A CA 1
ATOM 1737 C C . TYR A 1 223 ? -4.224 0.012 -20.180 1.00 93.00 223 TYR A C 1
ATOM 1739 O O . TYR A 1 223 ? -3.129 -0.401 -19.798 1.00 93.00 223 TYR A O 1
ATOM 1747 N N . ASP A 1 224 ? -5.311 -0.754 -20.256 1.00 87.31 224 ASP A N 1
ATOM 1748 C CA . ASP A 1 224 ? -5.282 -2.198 -20.017 1.00 87.31 224 ASP A CA 1
ATOM 1749 C C . ASP A 1 224 ? -4.505 -2.953 -21.118 1.00 87.31 224 ASP A C 1
ATOM 1751 O O . ASP A 1 224 ? -4.014 -2.362 -22.086 1.00 87.31 224 ASP A O 1
ATOM 1755 N N . LEU A 1 225 ? -4.379 -4.276 -20.966 1.00 84.56 225 LEU A N 1
ATOM 1756 C CA . LEU A 1 225 ? -3.664 -5.141 -21.914 1.00 84.56 225 LEU A CA 1
ATOM 1757 C C . LEU A 1 225 ? -4.343 -5.184 -23.296 1.00 84.56 225 LEU A C 1
ATOM 1759 O O . LEU A 1 225 ? -3.705 -5.484 -24.307 1.00 84.56 225 LEU A O 1
ATOM 1763 N N . GLU A 1 226 ? -5.633 -4.865 -23.356 1.00 85.44 226 GLU A N 1
ATOM 1764 C CA . GLU A 1 226 ? -6.434 -4.754 -24.570 1.00 85.44 226 GLU A CA 1
ATOM 1765 C C . GLU A 1 226 ? -6.338 -3.365 -25.235 1.00 85.44 226 GLU A C 1
ATOM 1767 O O . GLU A 1 226 ? -6.822 -3.187 -26.359 1.00 85.44 226 GLU A O 1
ATOM 1772 N N . GLY A 1 227 ? -5.687 -2.393 -24.588 1.00 84.88 227 GLY A N 1
ATOM 1773 C CA . GLY A 1 227 ? -5.506 -1.026 -25.076 1.00 84.88 227 GLY A CA 1
ATOM 1774 C C . GLY A 1 227 ? -6.674 -0.080 -24.777 1.00 84.88 227 GLY A C 1
ATOM 1775 O O . GLY A 1 227 ? -6.807 0.956 -25.435 1.00 84.88 227 GLY A O 1
ATOM 1776 N N . THR A 1 228 ? -7.526 -0.407 -23.809 1.00 88.75 228 THR A N 1
ATOM 1777 C CA . THR A 1 228 ? -8.628 0.435 -23.323 1.00 88.75 228 THR A CA 1
ATOM 1778 C C . THR A 1 228 ? -8.141 1.362 -22.214 1.00 88.75 228 THR A C 1
ATOM 1780 O O . THR A 1 228 ? -7.470 0.923 -21.286 1.00 88.75 228 THR A O 1
ATOM 1783 N N . GLU A 1 229 ? -8.496 2.650 -22.279 1.00 91.44 229 GLU A N 1
ATOM 1784 C CA . GLU A 1 229 ? -8.173 3.618 -21.218 1.00 91.44 229 GLU A CA 1
ATOM 1785 C C . GLU A 1 229 ? -8.880 3.229 -19.905 1.00 91.44 229 GLU A C 1
ATOM 1787 O O . GLU A 1 229 ? -10.110 3.153 -19.858 1.00 91.44 229 GLU A O 1
ATOM 1792 N N . MET A 1 230 ? -8.097 2.991 -18.850 1.00 87.31 230 MET A N 1
ATOM 1793 C CA . MET A 1 230 ? -8.568 2.651 -17.505 1.00 87.31 230 MET A CA 1
ATOM 1794 C C . MET A 1 230 ? -8.808 3.900 -16.654 1.00 87.31 230 MET A C 1
ATOM 1796 O O . MET A 1 230 ? -9.843 4.013 -16.000 1.00 87.31 230 MET A O 1
ATOM 1800 N N . ASP A 1 231 ? -7.840 4.821 -16.641 1.00 89.88 231 ASP A N 1
ATOM 1801 C CA . ASP A 1 231 ? -7.869 6.040 -15.829 1.00 89.88 231 ASP A CA 1
ATOM 1802 C C . ASP A 1 231 ? -6.905 7.104 -16.392 1.00 89.88 231 ASP A C 1
ATOM 1804 O O . ASP A 1 231 ? -6.000 6.796 -17.179 1.00 89.88 231 ASP A O 1
ATOM 1808 N N . SER A 1 232 ? -7.089 8.366 -15.995 1.00 92.00 232 SER A N 1
ATOM 1809 C CA . SER A 1 232 ? -6.221 9.472 -16.399 1.00 92.00 232 SER A CA 1
ATOM 1810 C C . SER A 1 232 ? -6.088 10.583 -15.353 1.00 92.00 232 SER A C 1
ATOM 1812 O O . SER A 1 232 ? -7.025 10.943 -14.644 1.00 92.00 232 SER A O 1
ATOM 1814 N N . GLN A 1 233 ? -4.901 11.190 -15.292 1.00 91.56 233 GLN A N 1
ATOM 1815 C CA . GLN A 1 233 ? -4.602 12.343 -14.440 1.00 91.56 233 GLN A CA 1
ATOM 1816 C C . GLN A 1 233 ? -4.042 13.495 -15.264 1.00 91.56 233 GLN A C 1
ATOM 1818 O O . GLN A 1 233 ? -3.227 13.300 -16.161 1.00 91.56 233 GLN A O 1
ATOM 1823 N N . THR A 1 234 ? -4.484 14.719 -14.964 1.00 92.06 234 THR A N 1
ATOM 1824 C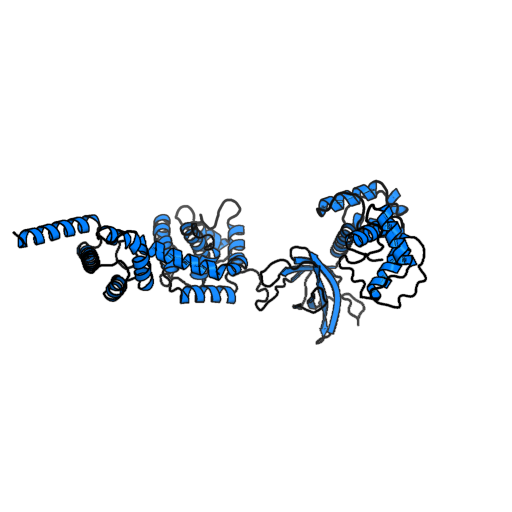 CA . THR A 1 234 ? -4.035 15.934 -15.657 1.00 92.06 234 THR A CA 1
ATOM 1825 C C . THR A 1 234 ? -3.178 16.796 -14.740 1.00 92.06 234 THR A C 1
ATOM 1827 O O . THR A 1 234 ? -3.621 17.189 -13.662 1.00 92.06 234 THR A O 1
ATOM 1830 N N . PHE A 1 235 ? -2.001 17.184 -15.225 1.00 91.44 235 PHE A N 1
ATOM 1831 C CA . PHE A 1 235 ? -1.053 18.044 -14.526 1.00 91.44 235 PHE A CA 1
ATOM 1832 C C . PHE A 1 235 ? -0.893 19.362 -15.281 1.00 91.44 235 PHE A C 1
ATOM 1834 O O . PHE A 1 235 ? -0.540 19.394 -16.462 1.00 91.44 235 PHE A O 1
ATOM 1841 N N . PHE A 1 236 ? -1.156 20.480 -14.606 1.00 90.75 236 PHE A N 1
ATOM 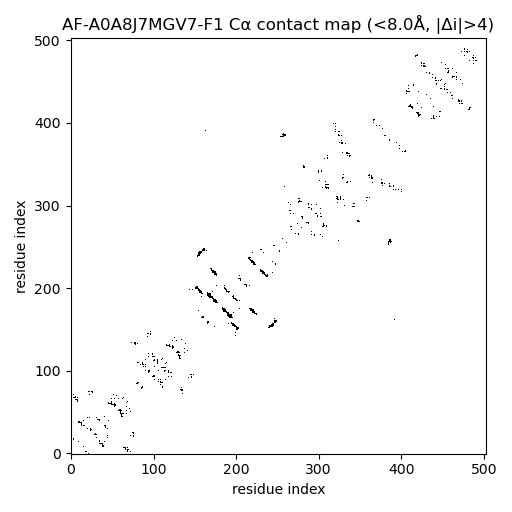1842 C CA . PHE A 1 236 ? -1.015 21.803 -15.205 1.00 90.75 236 PHE A CA 1
ATOM 1843 C C . PHE A 1 236 ? 0.284 22.465 -14.755 1.00 90.75 236 PHE A C 1
ATOM 1845 O O . PHE A 1 236 ? 0.498 22.595 -13.556 1.00 90.75 236 PHE A O 1
ATOM 1852 N N . LYS A 1 237 ? 1.072 22.975 -15.717 1.00 89.06 237 LYS A N 1
ATOM 1853 C CA . LYS A 1 237 ? 2.323 23.701 -15.464 1.00 89.06 237 LYS A CA 1
ATOM 1854 C C . LYS A 1 237 ? 3.316 22.791 -14.741 1.00 89.06 237 LYS A C 1
ATOM 1856 O O . LYS A 1 237 ? 3.580 22.940 -13.554 1.00 89.06 237 LYS A O 1
ATOM 1861 N N . VAL A 1 238 ? 3.774 21.809 -15.502 1.00 86.44 238 VAL A N 1
ATOM 1862 C CA . VAL A 1 238 ? 4.632 20.720 -15.043 1.00 86.44 238 VAL A CA 1
ATOM 1863 C C . VAL A 1 238 ? 6.050 21.212 -14.737 1.00 86.44 238 VAL A C 1
ATOM 1865 O O . VAL A 1 238 ? 6.557 22.085 -15.440 1.00 86.44 238 VAL A O 1
ATOM 1868 N N . ASN A 1 239 ? 6.642 20.649 -13.679 1.00 76.38 239 ASN A N 1
ATOM 1869 C CA . ASN A 1 239 ? 8.047 20.807 -13.285 1.00 76.38 239 ASN A CA 1
ATOM 1870 C C . ASN A 1 239 ? 8.845 19.539 -13.674 1.00 76.38 239 ASN A C 1
ATOM 1872 O O . ASN A 1 239 ? 8.286 18.629 -14.275 1.00 76.38 239 ASN A O 1
ATOM 1876 N N . ASP A 1 240 ? 10.111 19.452 -13.261 1.00 77.81 240 ASP A N 1
ATOM 1877 C CA . ASP A 1 240 ? 11.082 18.427 -13.687 1.00 77.81 240 ASP A CA 1
ATOM 1878 C C . ASP A 1 240 ? 10.667 16.957 -13.429 1.00 77.81 240 ASP A C 1
ATOM 1880 O O . ASP A 1 240 ? 11.077 16.058 -14.165 1.00 77.81 240 ASP A O 1
ATOM 1884 N N . SER A 1 241 ? 9.850 16.682 -12.400 1.00 84.69 241 SER A N 1
ATOM 1885 C CA . SER A 1 241 ? 9.360 15.328 -12.097 1.00 84.69 241 SER A CA 1
ATOM 1886 C C . SER A 1 241 ? 7.923 15.322 -11.570 1.00 84.69 241 SER A C 1
ATOM 1888 O O . SER A 1 241 ? 7.530 16.198 -10.791 1.00 84.69 241 SER A O 1
ATOM 1890 N N . ILE A 1 242 ? 7.137 14.336 -12.011 1.00 90.56 242 ILE A N 1
ATOM 1891 C CA . ILE A 1 242 ? 5.749 14.102 -11.596 1.00 90.56 242 ILE A CA 1
ATOM 1892 C C . ILE A 1 242 ? 5.581 12.681 -11.076 1.00 90.56 242 ILE A C 1
ATOM 1894 O O . ILE A 1 242 ? 6.024 11.722 -11.701 1.00 90.56 242 ILE A O 1
ATOM 1898 N N . GLU A 1 243 ? 4.815 12.563 -9.996 1.00 91.75 243 GLU A N 1
ATOM 1899 C CA . GLU A 1 243 ? 4.285 11.295 -9.516 1.00 91.75 243 GLU A CA 1
ATOM 1900 C C . GLU A 1 243 ? 2.796 11.161 -9.889 1.00 91.75 243 GLU A C 1
ATOM 1902 O O . GLU A 1 243 ? 1.988 12.038 -9.567 1.00 91.75 243 GLU A O 1
ATOM 1907 N N . ALA A 1 244 ? 2.429 10.082 -10.580 1.00 91.19 244 ALA A N 1
ATOM 1908 C CA . ALA A 1 244 ? 1.071 9.805 -11.045 1.00 91.19 244 ALA A CA 1
ATOM 1909 C C . ALA A 1 244 ? 0.654 8.367 -10.683 1.00 91.19 244 ALA A C 1
ATOM 1911 O O . ALA A 1 244 ? 0.947 7.409 -11.394 1.00 91.19 244 ALA A O 1
ATOM 1912 N N . ASN A 1 245 ? -0.050 8.211 -9.564 1.00 89.94 245 ASN A N 1
ATOM 1913 C CA . ASN A 1 245 ? -0.483 6.905 -9.057 1.00 89.94 245 ASN A CA 1
ATOM 1914 C C . ASN A 1 245 ? -1.945 6.626 -9.411 1.00 89.94 245 ASN A C 1
ATOM 1916 O O . ASN A 1 245 ? -2.796 7.494 -9.219 1.00 89.94 245 ASN A O 1
ATOM 1920 N N . PHE A 1 246 ? -2.247 5.415 -9.869 1.00 87.75 246 PHE A N 1
ATOM 1921 C CA . PHE A 1 246 ? -3.564 5.001 -10.352 1.00 87.75 246 PHE A CA 1
ATOM 1922 C C . PHE A 1 246 ? -4.081 3.797 -9.572 1.00 87.75 246 PHE A C 1
ATOM 1924 O O . PHE A 1 246 ? -3.310 2.916 -9.201 1.00 87.75 246 PHE A O 1
ATOM 1931 N N . VAL A 1 247 ? -5.392 3.753 -9.334 1.00 83.88 247 VAL A N 1
ATOM 1932 C CA . VAL A 1 247 ? -6.048 2.663 -8.600 1.00 83.88 247 VAL A CA 1
ATOM 1933 C C . VAL A 1 247 ? -7.356 2.331 -9.297 1.00 83.88 247 VAL A C 1
ATOM 1935 O O . VAL A 1 247 ? -8.209 3.204 -9.465 1.00 83.88 247 VAL A O 1
ATOM 1938 N N . ALA A 1 248 ? -7.532 1.077 -9.701 1.00 72.06 248 ALA A N 1
ATOM 1939 C CA . ALA A 1 248 ? -8.761 0.630 -10.334 1.00 72.06 248 ALA A CA 1
ATOM 1940 C C . ALA A 1 248 ? -9.929 0.606 -9.330 1.00 72.06 248 ALA A C 1
ATOM 1942 O O . ALA A 1 248 ? -9.806 0.125 -8.205 1.00 72.06 248 ALA A O 1
ATOM 1943 N N . GLY A 1 249 ? -11.105 1.073 -9.754 1.00 63.59 249 GLY A N 1
ATOM 1944 C CA . GLY A 1 249 ? -12.345 1.021 -8.974 1.00 63.59 249 GLY A CA 1
ATOM 1945 C C . GLY A 1 249 ? -12.954 2.393 -8.682 1.00 63.59 249 GLY A C 1
ATOM 1946 O O . GLY A 1 249 ? -12.550 3.416 -9.222 1.00 63.59 249 GLY A O 1
ATOM 1947 N N . ASN A 1 250 ? -13.968 2.424 -7.811 1.00 54.50 250 ASN A N 1
ATOM 1948 C CA . ASN A 1 250 ? -14.713 3.653 -7.481 1.00 54.50 250 ASN A CA 1
ATOM 1949 C C . ASN A 1 250 ? -13.953 4.615 -6.547 1.00 54.50 250 ASN A C 1
ATOM 1951 O O . ASN A 1 250 ? -14.476 5.672 -6.186 1.00 54.50 250 ASN A O 1
ATOM 1955 N N . TRP A 1 251 ? -12.748 4.240 -6.124 1.00 54.84 251 TRP A N 1
ATOM 1956 C CA . TRP A 1 251 ? -11.919 4.996 -5.197 1.00 54.84 251 TRP A CA 1
ATOM 1957 C C . TRP A 1 251 ? -10.650 5.427 -5.927 1.00 54.84 251 TRP A C 1
ATOM 1959 O O . TRP A 1 251 ? -9.644 4.732 -5.881 1.00 54.84 251 TRP A O 1
ATOM 1969 N N . GLY A 1 252 ? -10.700 6.573 -6.610 1.00 60.38 252 GLY A N 1
ATOM 1970 C CA . GLY A 1 252 ? -9.491 7.166 -7.186 1.00 60.38 252 GLY A CA 1
ATOM 1971 C C . GLY A 1 252 ? -8.435 7.408 -6.101 1.00 60.38 252 GLY A C 1
ATOM 1972 O O . GLY A 1 252 ? -8.786 7.721 -4.957 1.00 60.38 252 GLY A O 1
ATOM 1973 N N . TYR A 1 253 ? -7.156 7.263 -6.453 1.00 65.62 253 TYR A N 1
ATOM 1974 C CA . TYR A 1 253 ? -6.036 7.488 -5.538 1.00 65.62 253 TYR A CA 1
ATOM 1975 C C . TYR A 1 253 ? -6.123 8.885 -4.901 1.00 65.62 253 TYR A C 1
ATOM 1977 O O . TYR A 1 253 ? -6.127 9.900 -5.596 1.00 65.62 253 TYR A O 1
ATOM 1985 N N . LYS A 1 254 ? -6.212 8.951 -3.566 1.00 68.31 254 LYS A N 1
ATOM 1986 C CA . LYS A 1 254 ? -6.377 10.218 -2.822 1.00 68.31 254 LYS A CA 1
ATOM 1987 C C . LYS A 1 254 ? -5.061 10.816 -2.318 1.00 68.31 254 LYS A C 1
ATOM 1989 O O . LYS A 1 254 ? -5.090 11.839 -1.632 1.00 68.31 254 LYS A O 1
ATOM 1994 N N . GLY A 1 255 ? -3.928 10.207 -2.667 1.00 69.94 255 GLY A N 1
ATOM 1995 C CA . GLY A 1 255 ? -2.627 10.552 -2.101 1.00 69.94 255 GLY A CA 1
ATOM 1996 C C . GLY A 1 255 ? -2.399 9.942 -0.720 1.00 69.94 255 GLY A C 1
ATOM 1997 O O . GLY A 1 255 ? -3.268 9.263 -0.172 1.00 69.94 255 GLY A O 1
ATOM 1998 N N . VAL A 1 256 ? -1.228 10.242 -0.156 1.00 78.00 256 VAL A N 1
ATOM 1999 C CA . VAL A 1 256 ? -0.819 9.860 1.204 1.00 78.00 256 VAL A CA 1
ATOM 2000 C C . VAL A 1 256 ? -1.895 10.263 2.215 1.00 78.00 256 VAL A C 1
ATOM 2002 O O . VAL A 1 256 ? -2.397 11.394 2.180 1.00 78.00 256 VAL A O 1
ATOM 2005 N N . SER A 1 257 ? -2.266 9.345 3.108 1.00 90.00 257 SER A N 1
ATOM 2006 C CA . SER A 1 257 ? -3.291 9.609 4.117 1.00 90.00 257 SER A CA 1
ATOM 2007 C C . SER A 1 257 ? -2.837 10.655 5.138 1.00 90.00 257 SER A C 1
ATOM 2009 O O . SER A 1 257 ? -1.646 10.905 5.334 1.00 90.00 257 SER A O 1
ATOM 2011 N N . ILE A 1 258 ? -3.793 11.279 5.833 1.00 94.38 258 ILE A N 1
ATOM 2012 C CA . ILE A 1 258 ? -3.487 12.238 6.906 1.00 94.38 258 ILE A CA 1
ATOM 2013 C C . ILE A 1 258 ? -2.651 11.568 8.003 1.00 94.38 258 ILE A C 1
ATOM 2015 O O . ILE A 1 258 ? -1.719 12.191 8.509 1.00 94.38 258 ILE A O 1
ATOM 2019 N N . PHE A 1 259 ? -2.949 10.309 8.344 1.00 96.94 259 PHE A N 1
ATOM 2020 C CA . PHE A 1 259 ? -2.157 9.553 9.309 1.00 96.94 259 PHE A CA 1
ATOM 2021 C C . PHE A 1 259 ? -0.706 9.384 8.849 1.00 96.94 259 PHE A C 1
ATOM 2023 O O . PHE A 1 259 ? 0.199 9.747 9.591 1.00 96.94 259 PHE A O 1
ATOM 2030 N N . GLU A 1 260 ? -0.475 8.889 7.628 1.00 93.94 260 GLU A N 1
ATOM 2031 C CA . GLU A 1 260 ? 0.880 8.670 7.094 1.00 93.94 260 GLU A CA 1
ATOM 2032 C C . GLU A 1 260 ? 1.670 9.970 7.007 1.00 93.94 260 GLU A C 1
ATOM 2034 O O . GLU A 1 260 ? 2.812 10.027 7.451 1.00 93.94 260 GLU A O 1
ATOM 2039 N N . LYS A 1 261 ? 1.042 11.039 6.507 1.00 92.62 261 LYS A N 1
ATOM 2040 C CA . LYS A 1 261 ? 1.674 12.355 6.406 1.00 92.62 261 LYS A CA 1
ATOM 2041 C C . LYS A 1 261 ? 2.113 12.881 7.774 1.00 92.62 261 LYS A C 1
ATOM 2043 O O . LYS A 1 261 ? 3.215 13.407 7.906 1.00 92.62 261 LYS A O 1
ATOM 2048 N N . ASN A 1 262 ? 1.245 12.776 8.779 1.00 96.56 262 ASN A N 1
ATOM 2049 C CA . ASN A 1 262 ? 1.545 13.254 10.127 1.00 96.56 262 ASN A CA 1
ATOM 2050 C C . ASN A 1 262 ? 2.574 12.359 10.824 1.00 96.56 262 ASN A C 1
ATOM 2052 O O . ASN A 1 262 ? 3.437 12.867 11.533 1.00 96.56 262 ASN A O 1
ATOM 2056 N N . LYS A 1 263 ? 2.505 11.043 10.602 1.00 96.38 263 LYS A N 1
ATOM 2057 C CA . LYS A 1 263 ? 3.472 10.074 11.117 1.00 96.38 263 LYS A CA 1
ATOM 2058 C C . LYS A 1 263 ? 4.872 10.352 10.569 1.00 96.38 263 LYS A C 1
ATOM 2060 O O . LYS A 1 263 ? 5.776 10.569 11.363 1.00 96.38 263 LYS A O 1
ATOM 2065 N N . ASP A 1 264 ? 5.022 10.434 9.247 1.00 93.56 264 ASP A N 1
ATOM 2066 C CA . ASP A 1 264 ? 6.303 10.707 8.578 1.00 93.56 264 ASP A CA 1
ATOM 2067 C C . ASP A 1 264 ? 6.920 12.035 9.044 1.00 93.56 264 ASP A C 1
ATOM 2069 O O . ASP A 1 264 ? 8.110 12.101 9.352 1.00 93.56 264 ASP A O 1
ATOM 2073 N N . LEU A 1 265 ? 6.105 13.089 9.168 1.00 94.62 265 LEU A N 1
ATOM 2074 C CA . LEU A 1 265 ? 6.570 14.387 9.659 1.00 94.62 265 LEU A CA 1
ATOM 2075 C C . LEU A 1 265 ? 7.095 14.316 11.103 1.00 94.62 265 LEU A C 1
ATOM 2077 O O . LEU A 1 265 ? 8.137 14.900 11.400 1.00 94.62 265 LEU A O 1
ATOM 2081 N N . LEU A 1 266 ? 6.393 13.611 11.995 1.00 97.44 266 LEU A N 1
ATOM 2082 C CA . LEU A 1 266 ? 6.807 13.472 13.392 1.00 97.44 266 LEU A CA 1
ATOM 2083 C C . LEU A 1 266 ? 8.011 12.540 13.547 1.00 97.44 266 LEU A C 1
ATOM 2085 O O . LEU A 1 266 ? 8.924 12.870 14.293 1.00 97.44 266 LEU A O 1
ATOM 2089 N N . GLU A 1 267 ? 8.053 11.416 12.832 1.00 95.00 267 GLU A N 1
ATOM 2090 C CA . GLU A 1 267 ? 9.172 10.464 12.887 1.00 95.00 267 GLU A CA 1
ATOM 2091 C C . GLU A 1 267 ? 10.476 11.092 12.373 1.00 95.00 267 GLU A C 1
ATOM 2093 O O . GLU A 1 267 ? 11.527 10.909 12.984 1.00 95.00 267 GLU A O 1
ATOM 2098 N N . LYS A 1 268 ? 10.414 11.937 11.335 1.00 94.12 268 LYS A N 1
ATOM 2099 C CA . LYS A 1 268 ? 11.576 12.724 10.879 1.00 94.12 268 LYS A CA 1
ATOM 2100 C C . LYS A 1 268 ? 12.118 13.678 11.945 1.00 94.12 268 LYS A C 1
ATOM 2102 O O . LYS A 1 268 ? 13.326 13.883 12.000 1.00 94.12 268 LYS A O 1
ATOM 2107 N N . SER A 1 269 ? 11.241 14.260 12.764 1.00 95.19 269 SER A N 1
ATOM 2108 C CA . SER A 1 269 ? 11.622 15.168 13.855 1.00 95.19 269 SER A CA 1
ATOM 2109 C C . SER A 1 269 ? 12.130 14.407 15.089 1.00 95.19 269 SER A C 1
ATOM 2111 O O . SER A 1 269 ? 13.072 14.846 15.744 1.00 95.19 269 SER A O 1
ATOM 2113 N N . LEU A 1 270 ? 11.558 13.231 15.376 1.00 93.81 270 LEU A N 1
ATOM 2114 C CA . LEU A 1 270 ? 11.979 12.348 16.472 1.00 93.81 270 LEU A CA 1
ATOM 2115 C C . LEU A 1 270 ? 13.356 11.707 16.245 1.00 93.81 270 LEU A C 1
ATOM 2117 O O . LEU A 1 270 ? 14.075 11.453 17.211 1.00 93.81 270 LEU A O 1
ATOM 2121 N N . GLY A 1 271 ? 13.722 11.446 14.988 1.00 90.50 271 GLY A N 1
ATOM 2122 C CA . GLY A 1 271 ? 14.934 10.705 14.646 1.00 90.50 271 GLY A CA 1
ATOM 2123 C C . GLY A 1 271 ? 14.801 9.200 14.906 1.00 90.50 271 GLY A C 1
ATOM 2124 O O . GLY A 1 271 ? 13.704 8.672 15.057 1.00 90.50 271 GLY A O 1
ATOM 2125 N N . GLU A 1 272 ? 15.929 8.488 14.933 1.00 88.81 272 GLU A N 1
ATOM 2126 C CA . GLU A 1 272 ? 15.942 7.014 14.960 1.00 88.81 272 GLU A CA 1
ATOM 2127 C C . GLU A 1 272 ? 15.779 6.401 16.366 1.00 88.81 272 GLU A C 1
ATOM 2129 O O . GLU A 1 272 ? 15.457 5.220 16.486 1.00 88.81 272 GLU A O 1
ATOM 2134 N N . GLU A 1 273 ? 16.014 7.169 17.435 1.00 88.44 273 GLU A N 1
ATOM 2135 C CA . GLU A 1 273 ? 16.063 6.642 18.812 1.00 88.44 273 GLU A CA 1
ATOM 2136 C C . GLU A 1 273 ? 14.710 6.669 19.539 1.00 88.44 273 GLU A C 1
ATOM 2138 O O . GLU A 1 273 ? 14.497 5.907 20.484 1.00 88.44 273 GLU A O 1
ATOM 2143 N N . LEU A 1 274 ? 13.795 7.547 19.121 1.00 92.62 274 LEU A N 1
ATOM 2144 C CA . LEU A 1 274 ? 12.510 7.771 19.779 1.00 92.62 274 LEU A CA 1
ATOM 2145 C C . LEU A 1 274 ? 11.350 7.318 18.894 1.00 92.62 274 LEU A C 1
ATOM 2147 O O . LEU A 1 274 ? 11.416 7.352 17.671 1.00 92.62 274 LEU A O 1
ATOM 2151 N N . SER A 1 275 ? 10.246 6.923 19.528 1.00 94.88 275 SER A N 1
ATOM 2152 C CA . SER A 1 275 ? 9.029 6.502 18.834 1.00 94.88 275 SER A CA 1
ATOM 2153 C C . SER A 1 275 ? 7.806 7.252 19.351 1.00 94.88 275 SER A C 1
ATOM 2155 O O . SER A 1 275 ? 7.763 7.667 20.510 1.00 94.88 275 SER A O 1
ATOM 2157 N N . LEU A 1 276 ? 6.754 7.335 18.532 1.00 95.75 276 LEU A N 1
ATOM 2158 C CA . LEU A 1 276 ? 5.465 7.921 18.928 1.00 95.75 276 LEU A CA 1
ATOM 2159 C C . LEU A 1 276 ? 4.817 7.226 20.139 1.00 95.75 276 LEU A C 1
ATOM 2161 O O . LEU A 1 276 ? 3.997 7.831 20.827 1.00 95.75 276 LEU A O 1
ATOM 2165 N N . LEU A 1 277 ? 5.194 5.977 20.431 1.00 96.06 277 LEU A N 1
ATOM 2166 C CA . LEU A 1 277 ? 4.728 5.248 21.611 1.00 96.06 277 LEU A CA 1
ATOM 2167 C C . LEU A 1 277 ? 5.377 5.761 22.906 1.00 96.06 277 LEU A C 1
ATOM 2169 O O . LEU A 1 277 ? 4.775 5.660 23.976 1.00 96.06 277 LEU A O 1
ATOM 2173 N N . THR A 1 278 ? 6.596 6.296 22.822 1.00 93.62 278 THR A N 1
ATOM 2174 C CA . THR A 1 278 ? 7.425 6.639 23.985 1.00 93.62 278 THR A CA 1
ATOM 2175 C C . THR A 1 278 ? 7.468 8.128 24.294 1.00 93.62 278 THR A C 1
ATOM 2177 O O . THR A 1 278 ? 7.898 8.463 25.391 1.00 93.62 278 THR A O 1
ATOM 2180 N N . ILE A 1 279 ? 6.995 8.999 23.392 1.00 94.88 279 ILE A N 1
ATOM 2181 C CA . ILE A 1 279 ? 7.048 10.453 23.606 1.00 94.88 279 ILE A CA 1
ATOM 2182 C C . ILE A 1 279 ? 6.336 10.875 24.892 1.00 94.88 279 ILE A C 1
ATOM 2184 O O . ILE A 1 279 ? 5.295 10.300 25.254 1.00 94.88 279 ILE A O 1
ATOM 2188 N N . GLU A 1 280 ? 6.870 11.906 25.540 1.00 95.44 280 GLU A N 1
ATOM 2189 C CA . GLU A 1 280 ? 6.312 12.479 26.756 1.00 95.44 280 GLU A CA 1
ATOM 2190 C C . GLU A 1 280 ? 6.236 14.010 26.776 1.00 95.44 280 GLU A C 1
ATOM 2192 O O . GLU A 1 280 ? 6.872 14.713 25.999 1.00 95.44 280 GLU A O 1
ATOM 2197 N N . GLU A 1 281 ? 5.395 14.535 27.667 1.00 95.88 281 GLU A N 1
ATOM 2198 C CA . GLU A 1 281 ? 5.340 15.957 28.009 1.00 95.88 281 GLU A CA 1
ATOM 2199 C C . GLU A 1 281 ? 5.415 16.077 29.538 1.00 95.88 281 GLU A C 1
ATOM 2201 O O . GLU A 1 281 ? 4.429 16.360 30.228 1.00 95.88 281 GLU A O 1
ATOM 2206 N N . SER A 1 282 ? 6.596 15.757 30.064 1.00 95.62 282 SER A N 1
ATOM 2207 C CA . SER A 1 282 ? 6.935 15.769 31.482 1.00 95.62 282 SER A CA 1
ATOM 2208 C C . SER A 1 282 ? 7.820 16.971 31.845 1.00 95.62 282 SER A C 1
ATOM 2210 O O . SER A 1 282 ? 8.176 17.804 31.008 1.00 95.62 282 SER A O 1
ATOM 2212 N N . ALA A 1 283 ? 8.157 17.114 33.130 1.00 93.00 283 ALA A N 1
ATOM 2213 C CA . ALA A 1 283 ? 9.105 18.140 33.564 1.00 93.00 283 ALA A CA 1
ATOM 2214 C C . ALA A 1 283 ? 10.546 17.848 33.104 1.00 93.00 283 ALA A C 1
ATOM 2216 O O . ALA A 1 283 ? 11.347 18.780 33.023 1.00 93.00 283 ALA A O 1
ATOM 2217 N N . GLU A 1 284 ? 10.865 16.581 32.825 1.00 94.12 284 GLU A N 1
ATOM 2218 C CA . GLU A 1 284 ? 12.186 16.135 32.376 1.00 94.12 284 GLU A CA 1
ATOM 2219 C C . GLU A 1 284 ? 12.299 16.204 30.851 1.00 94.12 284 GLU A C 1
ATOM 2221 O O . GLU A 1 284 ? 13.238 16.824 30.350 1.00 94.12 284 GLU A O 1
ATOM 2226 N N . ASN A 1 285 ? 11.315 15.659 30.125 1.00 94.06 285 ASN A N 1
ATOM 2227 C CA . ASN A 1 285 ? 11.294 15.665 28.663 1.00 94.06 285 ASN A CA 1
ATOM 2228 C C . ASN A 1 285 ? 9.974 16.268 28.144 1.00 94.06 285 ASN A C 1
ATOM 2230 O O . ASN A 1 285 ? 8.881 15.802 28.459 1.00 94.06 285 ASN A O 1
ATOM 2234 N N . GLN A 1 286 ? 10.081 17.353 27.372 1.00 95.88 286 GLN A N 1
ATOM 2235 C CA . GLN A 1 286 ? 8.951 18.099 26.794 1.00 95.88 286 GLN A CA 1
ATOM 2236 C C . GLN A 1 286 ? 8.823 17.815 25.292 1.00 95.88 286 GLN A C 1
ATOM 2238 O O . GLN A 1 286 ? 8.821 18.736 24.467 1.00 95.88 286 GLN A O 1
ATOM 2243 N N . ASP A 1 287 ? 8.805 16.536 24.921 1.00 97.25 287 ASP A N 1
ATOM 2244 C CA . ASP A 1 287 ? 8.904 16.082 23.532 1.00 97.25 287 ASP A CA 1
ATOM 2245 C C . ASP A 1 287 ? 7.774 16.658 22.678 1.00 97.25 287 ASP A C 1
ATOM 2247 O O . ASP A 1 287 ? 8.012 17.124 21.567 1.00 97.25 287 ASP A O 1
ATOM 2251 N N . VAL A 1 288 ? 6.545 16.715 23.201 1.00 97.25 288 VAL A N 1
ATOM 2252 C CA . VAL A 1 288 ? 5.396 17.280 22.472 1.00 97.25 288 VAL A CA 1
ATOM 2253 C C . VAL A 1 288 ? 5.611 18.767 22.185 1.00 97.25 288 VAL A C 1
ATOM 2255 O O . VAL A 1 288 ? 5.265 19.254 21.106 1.00 97.25 288 VAL A O 1
ATOM 2258 N N . THR A 1 289 ? 6.206 19.507 23.122 1.00 96.44 289 THR A N 1
ATOM 2259 C CA . THR A 1 289 ? 6.591 20.906 22.907 1.00 96.44 289 THR A CA 1
ATOM 2260 C C . THR A 1 289 ? 7.702 21.058 21.870 1.00 96.44 289 THR A C 1
ATOM 2262 O O . THR A 1 289 ? 7.606 21.961 21.033 1.00 96.44 289 THR A O 1
ATOM 2265 N N . PHE A 1 290 ? 8.720 20.194 21.883 1.00 96.69 290 PHE A N 1
ATOM 2266 C CA . PHE A 1 290 ? 9.780 20.207 20.870 1.00 96.69 290 PHE A CA 1
ATOM 2267 C C . PHE A 1 290 ? 9.234 19.878 19.477 1.00 96.69 290 PHE A C 1
ATOM 2269 O O . PHE A 1 290 ? 9.459 20.645 18.543 1.00 96.69 290 PHE A O 1
ATOM 2276 N N . LEU A 1 291 ? 8.426 18.824 19.356 1.00 97.62 291 LEU A N 1
ATOM 2277 C CA . LEU A 1 291 ? 7.779 18.429 18.103 1.00 97.62 291 LEU A CA 1
ATOM 2278 C C . LEU A 1 291 ? 6.871 19.534 17.557 1.00 97.62 291 LEU A C 1
ATOM 2280 O O . LEU A 1 291 ? 6.883 19.802 16.357 1.00 97.62 291 LEU A O 1
ATOM 2284 N N . TYR A 1 292 ? 6.116 20.222 18.420 1.00 97.31 292 TYR A N 1
ATOM 2285 C CA . TYR A 1 292 ? 5.327 21.395 18.026 1.00 97.31 292 TYR A CA 1
ATOM 2286 C C . TYR A 1 292 ? 6.211 22.496 17.427 1.00 97.31 292 TYR A C 1
ATOM 2288 O O . TYR A 1 292 ? 5.859 23.080 16.402 1.00 97.31 292 TYR A O 1
ATOM 2296 N N . ALA A 1 293 ? 7.347 22.793 18.062 1.00 97.56 293 ALA A N 1
ATOM 2297 C CA . ALA A 1 293 ? 8.244 23.850 17.611 1.00 97.56 293 ALA A CA 1
ATOM 2298 C C . ALA A 1 293 ? 8.923 23.513 16.273 1.00 97.56 293 ALA A C 1
ATOM 2300 O O . ALA A 1 293 ? 9.105 24.412 15.454 1.00 97.56 293 ALA A O 1
ATOM 2301 N N . ASP A 1 294 ? 9.266 22.243 16.055 1.00 96.44 294 ASP A N 1
ATOM 2302 C CA . ASP A 1 294 ? 10.009 21.788 14.877 1.00 96.44 294 ASP A CA 1
ATOM 2303 C C . ASP A 1 294 ? 9.101 21.548 13.659 1.00 96.44 294 ASP A C 1
ATOM 2305 O O . ASP A 1 294 ? 9.403 21.957 12.539 1.00 96.44 294 ASP A O 1
ATOM 2309 N N . THR A 1 295 ? 7.926 20.953 13.881 1.00 95.69 295 THR A N 1
ATOM 2310 C CA . THR A 1 295 ? 6.991 20.586 12.801 1.00 95.69 295 THR A CA 1
ATOM 2311 C C . THR A 1 295 ? 5.909 21.636 12.540 1.00 95.69 295 THR A C 1
ATOM 2313 O O . THR A 1 295 ? 5.267 21.624 11.488 1.00 95.69 295 THR A O 1
ATOM 2316 N N . GLY A 1 296 ? 5.648 22.525 13.507 1.00 96.38 296 GLY A N 1
ATOM 2317 C CA . GLY A 1 296 ? 4.505 23.441 13.495 1.00 96.38 296 GLY A CA 1
ATOM 2318 C C . GLY A 1 296 ? 3.144 22.764 13.723 1.00 96.38 296 GLY A C 1
ATOM 2319 O O . GLY A 1 296 ? 2.112 23.436 13.649 1.00 96.38 296 GLY A O 1
ATOM 2320 N N . MET A 1 297 ? 3.105 21.451 13.988 1.00 96.75 297 MET A N 1
ATOM 2321 C CA . MET A 1 297 ? 1.868 20.723 14.281 1.00 96.75 297 MET A CA 1
ATOM 2322 C C . MET A 1 297 ? 1.314 21.109 15.648 1.00 96.75 297 MET A C 1
ATOM 2324 O O . MET A 1 297 ? 2.052 21.188 16.620 1.00 96.75 297 MET A O 1
ATOM 2328 N N . VAL A 1 298 ? -0.006 21.288 15.751 1.00 95.81 298 VAL A N 1
ATOM 2329 C CA . VAL A 1 298 ? -0.674 21.610 17.023 1.00 95.81 298 VAL A CA 1
ATOM 2330 C C . VAL A 1 298 ? -0.472 20.477 18.034 1.00 95.81 298 VAL A C 1
ATOM 2332 O O . VAL A 1 298 ? -0.650 19.309 17.696 1.00 95.81 298 VAL A O 1
ATOM 2335 N N . LYS A 1 299 ? -0.165 20.824 19.293 1.00 96.38 299 LYS A N 1
ATOM 2336 C CA . LYS A 1 299 ? 0.138 19.854 20.362 1.00 96.38 299 LYS A CA 1
ATOM 2337 C C . LYS A 1 299 ? -0.935 18.778 20.549 1.00 96.38 299 LYS A C 1
ATOM 2339 O O . LYS A 1 299 ? -0.591 17.620 20.751 1.00 96.38 299 LYS A O 1
ATOM 2344 N N . ASP A 1 300 ? -2.215 19.129 20.430 1.00 95.50 300 ASP A N 1
ATOM 2345 C CA . ASP A 1 300 ? -3.305 18.149 20.520 1.00 95.50 300 ASP A CA 1
ATOM 2346 C C . ASP A 1 300 ? -3.258 17.114 19.385 1.00 95.50 300 ASP A C 1
ATOM 2348 O O . ASP A 1 300 ? -3.525 15.942 19.624 1.00 95.50 300 ASP A O 1
ATOM 2352 N N . GLU A 1 301 ? -2.879 17.496 18.163 1.00 96.19 301 GLU A N 1
ATOM 2353 C CA . GLU A 1 301 ? -2.746 16.545 17.049 1.00 96.19 301 GLU A CA 1
ATOM 2354 C C . GLU A 1 301 ? -1.544 15.613 17.242 1.00 96.19 301 GLU A C 1
ATOM 2356 O O . GLU A 1 301 ? -1.644 14.417 16.970 1.00 96.19 301 GLU A O 1
ATOM 2361 N N . ILE A 1 302 ? -0.444 16.128 17.801 1.00 98.12 302 ILE A N 1
ATOM 2362 C CA . ILE A 1 302 ? 0.712 15.315 18.214 1.00 98.12 302 ILE A CA 1
ATOM 2363 C C . ILE A 1 302 ? 0.287 14.323 19.306 1.00 98.12 302 ILE A C 1
ATOM 2365 O O . ILE A 1 302 ? 0.582 13.131 19.224 1.00 98.12 302 ILE A O 1
ATOM 2369 N N . MET A 1 303 ? -0.482 14.784 20.296 1.00 97.88 303 MET A N 1
ATOM 2370 C CA . MET A 1 303 ? -1.009 13.924 21.353 1.00 97.88 303 MET A CA 1
ATOM 2371 C C . MET A 1 303 ? -1.978 12.868 20.832 1.00 97.88 303 MET A C 1
ATOM 2373 O O . MET A 1 303 ? -1.932 11.737 21.304 1.00 97.88 303 MET A O 1
ATOM 2377 N N . LYS A 1 304 ? -2.825 13.174 19.843 1.00 98.19 304 LYS A N 1
ATOM 2378 C CA . LYS A 1 304 ? -3.677 12.160 19.201 1.00 98.19 304 LYS A CA 1
ATOM 2379 C C . LYS A 1 304 ? -2.845 11.068 18.531 1.00 98.19 304 LYS A C 1
ATOM 2381 O O . LYS A 1 304 ? -3.216 9.904 18.642 1.00 98.19 304 LYS A O 1
ATOM 2386 N N . MET A 1 305 ? -1.725 11.411 17.889 1.00 98.31 305 MET A N 1
ATOM 2387 C CA . MET A 1 305 ? -0.792 10.415 17.343 1.00 98.31 305 MET A CA 1
ATOM 2388 C C . MET A 1 305 ? -0.201 9.551 18.466 1.00 98.31 305 MET A C 1
ATOM 2390 O O . MET A 1 305 ? -0.291 8.329 18.413 1.00 98.31 305 MET A O 1
ATOM 2394 N N . ALA A 1 306 ? 0.311 10.164 19.536 1.00 97.94 306 ALA A N 1
ATOM 2395 C CA . ALA A 1 306 ? 0.885 9.433 20.669 1.00 97.94 306 ALA A CA 1
ATOM 2396 C C . ALA A 1 306 ? -0.124 8.494 21.352 1.00 97.94 306 ALA A C 1
ATOM 2398 O O . ALA A 1 306 ? 0.157 7.324 21.617 1.00 97.94 306 ALA A O 1
ATOM 2399 N N . LEU A 1 307 ? -1.334 8.997 21.611 1.00 98.50 307 LEU A N 1
ATOM 2400 C CA . LEU A 1 307 ? -2.421 8.229 22.211 1.00 98.50 307 LEU A CA 1
ATOM 2401 C C . LEU A 1 307 ? -2.875 7.097 21.291 1.00 98.50 307 LEU A C 1
ATOM 2403 O O . LEU A 1 307 ? -3.139 6.007 21.785 1.00 98.50 307 LEU A O 1
ATOM 2407 N N . ALA A 1 308 ? -2.916 7.312 19.975 1.00 98.50 308 ALA A N 1
ATOM 2408 C CA . ALA A 1 308 ? -3.273 6.264 19.028 1.00 98.50 308 ALA A CA 1
ATOM 2409 C C . ALA A 1 308 ? -2.314 5.067 19.093 1.00 98.50 308 ALA A C 1
ATOM 2411 O O . ALA A 1 308 ? -2.766 3.923 19.137 1.00 98.50 308 ALA A O 1
ATOM 2412 N N . HIS A 1 309 ? -1.007 5.326 19.182 1.00 98.44 309 HIS A N 1
ATOM 2413 C CA . HIS A 1 309 ? -0.002 4.277 19.364 1.00 98.44 309 HIS A CA 1
ATOM 2414 C C . HIS A 1 309 ? -0.152 3.566 20.718 1.00 98.44 309 HIS A C 1
ATOM 2416 O O . HIS A 1 309 ? -0.150 2.341 20.764 1.00 98.44 309 HIS A O 1
ATOM 2422 N N . ARG A 1 310 ? -0.353 4.310 21.815 1.00 98.44 310 ARG A N 1
ATOM 2423 C CA . ARG A 1 310 ? -0.510 3.733 23.166 1.00 98.44 310 ARG A CA 1
ATOM 2424 C C . ARG A 1 310 ? -1.787 2.901 23.326 1.00 98.44 310 ARG A C 1
ATOM 2426 O O . ARG A 1 310 ? -1.764 1.862 23.976 1.00 98.44 310 ARG A O 1
ATOM 2433 N N . ILE A 1 311 ? -2.898 3.345 22.742 1.00 98.19 311 ILE A N 1
ATOM 2434 C CA . ILE A 1 311 ? -4.171 2.611 22.759 1.00 98.19 311 ILE A CA 1
ATOM 2435 C C . ILE A 1 311 ? -4.082 1.366 21.872 1.00 98.19 311 ILE A C 1
ATOM 2437 O O . ILE A 1 311 ? -4.571 0.314 22.269 1.00 98.19 311 ILE A O 1
ATOM 2441 N N . SER A 1 312 ? -3.451 1.460 20.697 1.00 97.69 312 SER A N 1
ATOM 2442 C CA . SER A 1 312 ? -3.221 0.288 19.845 1.00 97.69 312 SER A CA 1
ATOM 2443 C C . SER A 1 312 ? -2.331 -0.743 20.543 1.00 97.69 312 SER A C 1
ATOM 2445 O O . SER A 1 312 ? -2.657 -1.923 20.515 1.00 97.69 312 SER A O 1
ATOM 2447 N N . GLU A 1 313 ? -1.296 -0.310 21.272 1.00 97.62 313 GLU A N 1
ATOM 2448 C CA . GLU A 1 313 ? -0.478 -1.205 22.102 1.00 97.62 313 GLU A CA 1
ATOM 2449 C C . GLU A 1 313 ? -1.311 -1.900 23.192 1.00 97.62 313 GLU A C 1
ATOM 2451 O O . GLU A 1 313 ? -1.178 -3.101 23.409 1.00 97.62 313 GLU A O 1
ATOM 2456 N N . ALA A 1 314 ? -2.243 -1.182 23.829 1.00 94.88 314 ALA A N 1
ATOM 2457 C CA . ALA A 1 314 ? -3.177 -1.775 24.789 1.00 94.88 314 ALA A CA 1
ATOM 2458 C C . ALA A 1 314 ? -4.156 -2.787 24.153 1.00 94.88 314 ALA A C 1
ATOM 2460 O O . ALA A 1 314 ? -4.776 -3.570 24.871 1.00 94.88 314 ALA A O 1
ATOM 2461 N N . LEU A 1 315 ? -4.298 -2.775 22.825 1.00 95.69 315 LEU A N 1
ATOM 2462 C CA . LEU A 1 315 ? -5.170 -3.649 22.038 1.00 95.69 315 LEU A CA 1
ATOM 2463 C C . LEU A 1 315 ? -4.388 -4.599 21.122 1.00 95.69 315 LEU A C 1
ATOM 2465 O O . LEU A 1 315 ? -4.970 -5.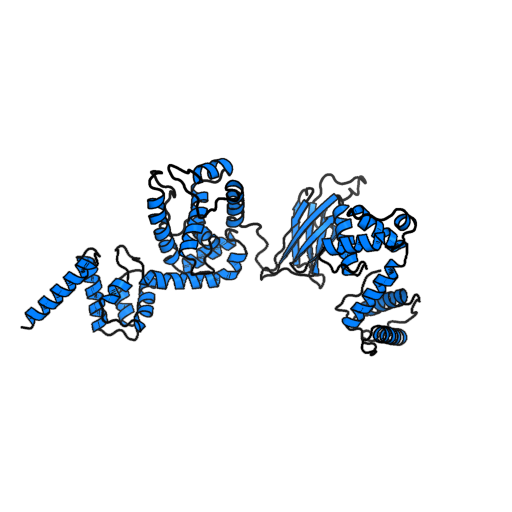159 20.197 1.00 95.69 315 LEU A O 1
ATOM 2469 N N . ASN A 1 316 ? -3.103 -4.834 21.398 1.00 95.00 316 ASN A N 1
ATOM 2470 C CA . ASN A 1 316 ? -2.201 -5.617 20.546 1.00 95.00 316 ASN A CA 1
ATOM 2471 C C . ASN A 1 316 ? -2.624 -7.085 20.316 1.00 95.00 316 ASN A C 1
ATOM 2473 O O . ASN A 1 316 ? -2.128 -7.730 19.396 1.00 95.00 316 ASN A O 1
ATOM 2477 N N . VAL A 1 317 ? -3.569 -7.609 21.105 1.00 95.00 317 VAL A N 1
ATOM 2478 C CA . VAL A 1 317 ? -4.200 -8.920 20.876 1.00 95.00 317 VAL A CA 1
ATOM 2479 C C . VAL A 1 317 ? -5.097 -8.946 19.628 1.00 95.00 317 VAL A C 1
ATOM 2481 O O . VAL A 1 317 ? -5.420 -10.025 19.135 1.00 95.00 317 VAL A O 1
ATOM 2484 N N . TYR A 1 318 ? -5.499 -7.779 19.114 1.00 94.88 318 TYR A N 1
ATOM 2485 C CA . TYR A 1 318 ? -6.329 -7.612 17.922 1.00 94.88 318 TYR A CA 1
ATOM 2486 C C . TYR A 1 318 ? -5.476 -7.097 16.756 1.00 94.88 318 TYR A C 1
ATOM 2488 O O . TYR A 1 318 ? -5.232 -5.900 16.622 1.00 94.88 318 TYR A O 1
ATOM 2496 N N . GLU A 1 319 ? -5.036 -8.013 15.894 1.00 92.50 319 GLU A N 1
ATOM 2497 C CA . GLU A 1 319 ? -4.075 -7.758 14.805 1.00 92.50 319 GLU A CA 1
ATOM 2498 C C . GLU A 1 319 ? -4.461 -6.625 13.836 1.00 92.50 319 GLU A C 1
ATOM 2500 O O . GLU A 1 319 ? -3.581 -5.950 13.303 1.00 92.50 319 GLU A O 1
ATOM 2505 N N . ASN A 1 320 ? -5.757 -6.373 13.622 1.00 93.19 320 ASN A N 1
ATOM 2506 C CA . ASN A 1 320 ? -6.220 -5.342 12.692 1.00 93.19 320 ASN A CA 1
ATOM 2507 C C . ASN A 1 320 ? -6.434 -3.981 13.379 1.00 93.19 320 ASN A C 1
ATOM 2509 O O . ASN A 1 320 ? -6.584 -2.966 12.696 1.00 93.19 320 ASN A O 1
ATOM 2513 N N . ILE A 1 321 ? -6.418 -3.913 14.718 1.00 95.69 321 ILE A N 1
ATOM 2514 C CA . ILE A 1 321 ? -6.571 -2.660 15.474 1.00 95.69 321 ILE A CA 1
ATOM 2515 C C . ILE A 1 321 ? -5.200 -1.990 15.654 1.00 95.69 321 ILE A C 1
ATOM 2517 O O . ILE A 1 321 ? -4.576 -2.007 16.716 1.00 95.69 321 ILE A O 1
ATOM 2521 N N . ASN A 1 322 ? -4.734 -1.365 14.577 1.00 95.56 322 ASN A N 1
ATOM 2522 C CA . ASN A 1 322 ? -3.447 -0.672 14.523 1.00 95.56 322 ASN A CA 1
ATOM 2523 C C . ASN A 1 322 ? -3.556 0.825 14.930 1.00 95.56 322 ASN A C 1
ATOM 2525 O O . ASN A 1 322 ? -4.666 1.356 15.086 1.00 95.56 322 ASN A O 1
ATOM 2529 N N . PRO A 1 323 ? -2.429 1.560 15.065 1.00 97.88 323 PRO A N 1
ATOM 2530 C CA . PRO A 1 323 ? -2.460 2.974 15.441 1.00 97.88 323 PRO A CA 1
ATOM 2531 C C . PRO A 1 323 ? -3.241 3.858 14.464 1.00 97.88 323 PRO A C 1
ATOM 2533 O O . PRO A 1 323 ? -3.856 4.833 14.887 1.00 97.88 323 PRO A O 1
ATOM 2536 N N . ALA A 1 324 ? -3.279 3.525 13.172 1.00 97.25 324 ALA A N 1
ATOM 2537 C CA . ALA A 1 324 ? -4.032 4.304 12.196 1.00 97.25 324 ALA A CA 1
ATOM 2538 C C . ALA A 1 324 ? -5.546 4.201 12.424 1.00 97.25 324 ALA A C 1
ATOM 2540 O O . ALA A 1 324 ? -6.241 5.220 12.394 1.00 97.25 324 ALA A O 1
ATOM 2541 N N . ILE A 1 325 ? -6.047 2.995 12.721 1.00 97.62 325 ILE A N 1
ATOM 2542 C CA . ILE A 1 325 ? -7.447 2.768 13.097 1.00 97.62 325 ILE A CA 1
ATOM 2543 C C . ILE A 1 325 ? -7.809 3.621 14.307 1.00 97.62 325 ILE A C 1
ATOM 2545 O O . ILE A 1 325 ? -8.781 4.371 14.249 1.00 97.62 325 ILE A O 1
ATOM 2549 N N . ILE A 1 326 ? -7.008 3.580 15.374 1.00 98.19 326 ILE A N 1
ATOM 2550 C CA . ILE A 1 326 ? -7.273 4.388 16.570 1.00 98.19 326 ILE A CA 1
ATOM 2551 C C . ILE A 1 326 ? -7.205 5.887 16.261 1.00 98.19 326 ILE A C 1
ATOM 2553 O O . ILE A 1 326 ? -8.084 6.649 16.674 1.00 98.19 326 ILE A O 1
ATOM 2557 N N . TYR A 1 327 ? -6.205 6.319 15.494 1.00 98.31 327 TYR A N 1
ATOM 2558 C CA . TYR A 1 327 ? -6.072 7.713 15.090 1.00 98.31 327 TYR A CA 1
ATOM 2559 C C . TYR A 1 327 ? -7.303 8.203 14.323 1.00 98.31 327 TYR A C 1
ATOM 2561 O O . TYR A 1 327 ? -7.747 9.327 14.546 1.00 98.31 327 TYR A O 1
ATOM 2569 N N . ALA A 1 328 ? -7.929 7.367 13.489 1.00 97.75 328 ALA A N 1
ATOM 2570 C CA . ALA A 1 328 ? -9.155 7.734 12.786 1.00 97.75 328 ALA A CA 1
ATOM 2571 C C . ALA A 1 328 ? -10.329 8.065 13.724 1.00 97.75 328 ALA A C 1
ATOM 2573 O O . ALA A 1 328 ? -11.145 8.926 13.375 1.00 97.75 328 ALA A O 1
ATOM 2574 N N . PHE A 1 329 ? -10.411 7.439 14.904 1.00 98.19 329 PHE A N 1
ATOM 2575 C CA . PHE A 1 329 ? -11.368 7.827 15.946 1.00 98.19 329 PHE A CA 1
ATOM 2576 C C . PHE A 1 329 ? -10.979 9.176 16.559 1.00 98.19 329 PHE A C 1
ATOM 2578 O O . PHE A 1 329 ? -11.766 10.125 16.503 1.00 98.19 329 PHE A O 1
ATOM 2585 N N . LEU A 1 330 ? -9.748 9.292 17.065 1.00 98.19 330 LEU A N 1
ATOM 2586 C CA . LEU A 1 330 ? -9.272 10.481 17.783 1.00 98.19 330 LEU A CA 1
ATOM 2587 C C . LEU A 1 330 ? -9.282 11.744 16.907 1.00 98.19 330 LEU A C 1
ATOM 2589 O O . LEU A 1 330 ? -9.697 12.820 17.345 1.00 98.19 330 LEU A O 1
ATOM 2593 N N . TYR A 1 331 ? -8.884 11.619 15.641 1.00 97.19 331 TYR A N 1
ATOM 2594 C CA . TYR A 1 331 ? -8.904 12.702 14.658 1.00 97.19 331 TYR A CA 1
ATOM 2595 C C . TYR A 1 331 ? -10.323 13.231 14.415 1.00 97.19 331 TYR A C 1
ATOM 2597 O O . TYR A 1 331 ? -10.533 14.424 14.203 1.00 97.19 331 TYR A O 1
ATOM 2605 N N . GLN A 1 332 ? -11.321 12.350 14.501 1.00 97.00 332 GLN A N 1
ATOM 2606 C CA . GLN A 1 332 ? -12.735 12.693 14.360 1.00 97.00 332 GLN A CA 1
ATOM 2607 C C . GLN A 1 332 ? -13.399 13.071 15.693 1.00 97.00 332 GLN A C 1
ATOM 2609 O O . GLN A 1 332 ? -14.625 13.163 15.754 1.00 97.00 332 GLN A O 1
ATOM 2614 N N . ASN A 1 333 ? -12.600 13.343 16.731 1.00 95.88 333 ASN A N 1
ATOM 2615 C CA . ASN A 1 333 ? -13.036 13.666 18.090 1.00 95.88 333 ASN A CA 1
ATOM 2616 C C . ASN A 1 333 ? -13.935 12.583 18.708 1.00 95.88 333 ASN A C 1
ATOM 2618 O O . ASN A 1 333 ? -14.887 12.884 19.427 1.00 95.88 333 ASN A O 1
ATOM 2622 N N . ALA A 1 334 ? -13.650 11.323 18.383 1.00 95.19 334 ALA A N 1
ATOM 2623 C CA . ALA A 1 334 ? -14.201 10.159 19.051 1.00 95.19 334 ALA A CA 1
ATOM 2624 C C . ALA A 1 334 ? -13.113 9.526 19.934 1.00 95.19 334 ALA A C 1
ATOM 2626 O O . ALA A 1 334 ? -11.937 9.586 19.577 1.00 95.19 334 ALA A O 1
ATOM 2627 N N . PRO A 1 335 ? -13.472 8.896 21.059 1.00 94.31 335 PRO A N 1
ATOM 2628 C CA . PRO A 1 335 ? -14.831 8.694 21.574 1.00 94.31 335 PRO A CA 1
ATOM 2629 C C . PRO A 1 335 ? -15.448 9.968 22.182 1.00 94.31 335 PRO A C 1
ATOM 2631 O O . PRO A 1 335 ? -14.784 10.991 22.293 1.00 94.31 335 PRO A O 1
ATOM 2634 N N . GLN A 1 336 ? -16.733 9.934 22.567 1.00 88.19 336 GLN A N 1
ATOM 2635 C CA . GLN A 1 336 ? -17.434 11.121 23.102 1.00 88.19 336 GLN A CA 1
ATOM 2636 C C . GLN A 1 336 ? -16.798 11.691 24.379 1.00 88.19 336 GLN A C 1
ATOM 2638 O O . GLN A 1 336 ? -16.938 12.880 24.651 1.00 88.19 336 GLN A O 1
ATOM 2643 N N . ASN A 1 337 ? -16.115 10.852 25.160 1.00 86.81 337 ASN A N 1
ATOM 2644 C CA . ASN A 1 337 ? -15.383 11.244 26.361 1.00 86.81 337 ASN A CA 1
ATOM 2645 C C . ASN A 1 337 ? -13.964 11.768 26.067 1.00 86.81 337 ASN A C 1
ATOM 2647 O O . ASN A 1 337 ? -13.208 11.974 27.013 1.00 86.81 337 ASN A O 1
ATOM 2651 N N . LEU A 1 338 ? -13.590 11.996 24.799 1.00 94.25 338 LEU A N 1
ATOM 2652 C CA . LEU A 1 338 ? -12.313 12.619 24.455 1.00 94.25 338 LEU A CA 1
ATOM 2653 C C . LEU A 1 338 ? -12.232 14.034 25.062 1.00 94.25 338 LEU A C 1
ATOM 2655 O O . LEU A 1 338 ? -13.059 14.886 24.725 1.00 94.25 338 LEU A O 1
ATOM 2659 N N . PRO A 1 339 ? -11.251 14.317 25.939 1.00 93.00 339 PRO A N 1
ATOM 2660 C CA . PRO A 1 339 ? -11.102 15.641 26.527 1.00 93.00 339 PRO A CA 1
ATOM 2661 C C . PRO A 1 339 ? -10.780 16.704 25.473 1.00 93.00 339 PRO A C 1
ATOM 2663 O O . PRO A 1 339 ? -10.043 16.451 24.524 1.00 93.00 339 PRO A O 1
ATOM 2666 N N . SER A 1 340 ? -11.247 17.936 25.693 1.00 87.75 340 SER A N 1
ATOM 2667 C CA . SER A 1 340 ? -10.910 19.079 24.829 1.00 87.75 340 SER A CA 1
ATOM 2668 C C . SER A 1 340 ? -9.443 19.520 24.917 1.00 87.75 340 SER A C 1
ATOM 2670 O O . SER A 1 340 ? -9.035 20.376 24.143 1.00 87.75 340 SER A O 1
ATOM 2672 N N . TYR A 1 341 ? -8.682 19.006 25.888 1.00 89.75 341 TYR A N 1
ATOM 2673 C CA . TYR A 1 341 ? -7.256 19.271 26.071 1.00 89.75 341 TYR A CA 1
ATOM 2674 C C . TYR A 1 341 ? -6.563 17.966 26.465 1.00 89.75 341 TYR A C 1
ATOM 2676 O O . TYR A 1 341 ? -6.969 17.332 27.441 1.00 89.75 341 TYR A O 1
ATOM 2684 N N . LEU A 1 342 ? -5.552 17.550 25.698 1.00 94.88 342 LEU A N 1
ATOM 2685 C CA . LEU A 1 342 ? -4.959 16.210 25.821 1.00 94.88 342 LEU A CA 1
ATOM 2686 C C . LEU A 1 342 ? -3.671 16.163 26.648 1.00 94.88 342 LEU A C 1
ATOM 2688 O O . LEU A 1 342 ? -3.142 15.080 26.900 1.00 94.88 342 LEU A O 1
ATOM 2692 N N . LEU A 1 343 ? -3.176 17.315 27.092 1.00 93.75 343 LEU A N 1
ATOM 2693 C CA . LEU A 1 343 ? -1.974 17.423 27.914 1.00 93.75 343 LEU A CA 1
ATOM 2694 C C . LEU A 1 343 ? -2.318 17.554 29.406 1.00 93.75 343 LEU A C 1
ATOM 2696 O O . LEU A 1 343 ? -3.366 18.108 29.753 1.00 93.75 343 LEU A O 1
ATOM 2700 N N . PRO A 1 344 ? -1.437 17.098 30.312 1.00 90.38 344 PRO A N 1
ATOM 2701 C CA . PRO A 1 344 ? -1.635 17.316 31.736 1.00 90.38 344 PRO A CA 1
ATOM 2702 C C . PRO A 1 344 ? -1.537 18.811 32.077 1.00 90.38 344 PRO A C 1
ATOM 2704 O O . PRO A 1 344 ? -0.780 19.567 31.468 1.00 90.38 344 PRO A O 1
ATOM 2707 N N . ILE A 1 345 ? -2.283 19.247 33.096 1.00 87.81 345 ILE A N 1
ATOM 2708 C CA . ILE A 1 345 ? -2.194 20.626 33.618 1.00 87.81 345 ILE A CA 1
ATOM 2709 C C . ILE A 1 345 ? -0.828 20.865 34.285 1.00 87.81 345 ILE A C 1
ATOM 2711 O O . ILE A 1 345 ? -0.292 21.971 34.239 1.00 87.81 345 ILE A O 1
ATOM 2715 N N . ASN A 1 346 ? -0.268 19.826 34.907 1.00 91.88 346 ASN A N 1
ATOM 2716 C CA . ASN A 1 346 ? 1.013 19.843 35.600 1.00 91.88 346 ASN A CA 1
ATOM 2717 C C . ASN A 1 346 ? 1.929 18.769 35.004 1.00 91.88 346 ASN A C 1
ATOM 2719 O O . ASN A 1 346 ? 1.597 17.587 35.018 1.00 91.88 346 ASN A O 1
ATOM 2723 N N . LEU A 1 347 ? 3.096 19.185 34.512 1.00 91.44 347 LEU A N 1
ATOM 2724 C CA . LEU A 1 347 ? 4.046 18.317 33.809 1.00 91.44 347 LEU A CA 1
ATOM 2725 C C . LEU A 1 347 ? 4.587 17.169 34.679 1.00 91.44 347 LEU A C 1
ATOM 2727 O O . LEU A 1 347 ? 4.974 16.128 34.159 1.00 91.44 347 LEU A O 1
ATOM 2731 N N . ASN A 1 348 ? 4.573 17.312 36.006 1.00 93.44 348 ASN A N 1
ATOM 2732 C CA . ASN A 1 348 ? 4.982 16.229 36.908 1.00 93.44 348 ASN A CA 1
ATOM 2733 C C . ASN A 1 348 ? 3.978 15.062 36.949 1.00 93.44 348 ASN A C 1
ATOM 2735 O O . ASN A 1 348 ? 4.319 13.980 37.421 1.00 93.44 348 ASN A O 1
ATOM 2739 N N . ASP A 1 349 ? 2.760 15.263 36.442 1.00 94.00 349 ASP A N 1
ATOM 2740 C CA . ASP A 1 349 ? 1.685 14.274 36.505 1.00 94.00 349 ASP A CA 1
ATOM 2741 C C . ASP A 1 349 ? 1.604 13.420 35.227 1.00 94.00 349 ASP A C 1
ATOM 2743 O O . ASP A 1 349 ? 0.673 12.631 35.091 1.00 94.00 349 ASP A O 1
ATOM 2747 N N . TRP A 1 350 ? 2.564 13.537 34.296 1.00 94.81 350 TRP A N 1
ATOM 2748 C CA . TRP A 1 350 ? 2.547 12.854 32.992 1.00 94.81 350 TRP A CA 1
ATOM 2749 C C . TRP A 1 350 ? 2.210 11.358 33.086 1.00 94.81 350 TRP A C 1
ATOM 2751 O O . TRP A 1 350 ? 1.278 10.887 32.435 1.00 94.81 350 TRP A O 1
ATOM 2761 N N . ASN A 1 351 ? 2.909 10.615 33.949 1.00 94.62 351 ASN A N 1
ATOM 2762 C CA . ASN A 1 351 ? 2.695 9.173 34.098 1.00 94.62 351 ASN A CA 1
ATOM 2763 C C . ASN A 1 351 ? 1.293 8.839 34.625 1.00 94.62 351 ASN A C 1
ATOM 2765 O O . ASN A 1 351 ? 0.651 7.907 34.143 1.00 94.62 351 ASN A O 1
ATOM 2769 N N . GLN A 1 352 ? 0.795 9.616 35.591 1.00 94.25 352 GLN A N 1
ATOM 2770 C CA . GLN A 1 352 ? -0.560 9.450 36.116 1.00 94.25 352 GLN A CA 1
ATOM 2771 C C . GLN A 1 352 ? -1.611 9.829 35.065 1.00 94.25 352 GLN A C 1
ATOM 2773 O O . GLN A 1 352 ? -2.631 9.154 34.940 1.00 94.25 352 GLN A O 1
ATOM 2778 N N . TRP A 1 353 ? -1.354 10.889 34.300 1.00 94.88 353 TRP A N 1
ATOM 2779 C CA . TRP A 1 353 ? -2.216 11.362 33.227 1.00 94.88 353 TRP A CA 1
ATOM 2780 C C . TRP A 1 353 ? -2.352 10.318 32.121 1.00 94.88 353 TRP A C 1
ATOM 2782 O O . TRP A 1 353 ? -3.472 9.918 31.814 1.00 94.88 353 TRP A O 1
ATOM 2792 N N . ILE A 1 354 ? -1.234 9.809 31.590 1.00 96.12 354 ILE A N 1
ATOM 2793 C CA . ILE A 1 354 ? -1.225 8.740 30.582 1.00 96.12 354 ILE A CA 1
ATOM 2794 C C . ILE A 1 354 ? -1.884 7.468 31.118 1.00 96.12 354 ILE A C 1
ATOM 2796 O O . ILE A 1 354 ? -2.721 6.883 30.429 1.00 96.12 354 ILE A O 1
ATOM 2800 N N . GLY A 1 355 ? -1.573 7.082 32.360 1.00 94.00 355 GLY A N 1
ATOM 2801 C CA . GLY A 1 355 ? -2.176 5.922 33.019 1.00 94.00 355 GLY A CA 1
ATOM 2802 C C . GLY A 1 355 ? -3.691 6.028 33.224 1.00 94.00 355 GLY A C 1
ATOM 2803 O O . GLY A 1 355 ? -4.350 5.001 33.349 1.00 94.00 355 GLY A O 1
ATOM 2804 N N . GLY A 1 356 ? -4.255 7.240 33.235 1.00 91.94 356 GLY A N 1
ATOM 2805 C CA . GLY A 1 356 ? -5.700 7.468 33.296 1.00 91.94 356 GLY A CA 1
ATOM 2806 C C . GLY A 1 356 ? -6.351 7.613 31.920 1.00 91.94 356 GLY A C 1
ATOM 2807 O O . GLY A 1 356 ? -7.347 6.957 31.633 1.00 91.94 356 GLY A O 1
ATOM 2808 N N . ILE A 1 357 ? -5.795 8.459 31.050 1.00 94.88 357 ILE A N 1
ATOM 2809 C CA . ILE A 1 357 ? -6.431 8.803 29.772 1.00 94.88 357 ILE A CA 1
ATOM 2810 C C . ILE A 1 357 ? -6.416 7.639 28.776 1.00 94.88 357 ILE A C 1
ATOM 2812 O O . ILE A 1 357 ? -7.397 7.458 28.061 1.00 94.88 357 ILE A O 1
ATOM 2816 N N . VAL A 1 358 ? -5.350 6.826 28.731 1.00 96.25 358 VAL A N 1
ATOM 2817 C CA . VAL A 1 358 ? -5.262 5.712 27.770 1.00 96.25 358 VAL A CA 1
ATOM 2818 C C . VAL A 1 358 ? -6.368 4.680 28.028 1.00 96.25 358 VAL A C 1
ATOM 2820 O O . VAL A 1 358 ? -7.154 4.458 27.109 1.00 96.25 358 VAL A O 1
ATOM 2823 N N . PRO A 1 359 ? -6.541 4.118 29.245 1.00 92.56 359 PRO A N 1
ATOM 2824 C CA . PRO A 1 359 ? -7.647 3.196 29.516 1.00 92.56 359 PRO A CA 1
ATOM 2825 C C . PRO A 1 359 ? -9.037 3.794 29.260 1.00 92.56 359 PRO A C 1
ATOM 2827 O O . PRO A 1 359 ? -9.893 3.120 28.687 1.00 92.56 359 PRO A O 1
ATOM 2830 N N . GLU A 1 360 ? -9.270 5.054 29.640 1.00 90.94 360 GLU A N 1
ATOM 2831 C CA . GLU A 1 360 ? -10.572 5.717 29.463 1.00 90.94 360 GLU A CA 1
ATOM 2832 C C . GLU A 1 360 ? -10.937 5.927 27.987 1.00 90.94 360 GLU A C 1
ATOM 2834 O O . GLU A 1 360 ? -12.091 5.734 27.587 1.00 90.94 360 GLU A O 1
ATOM 2839 N N . LEU A 1 361 ? -9.961 6.285 27.149 1.00 95.44 361 LEU A N 1
ATOM 2840 C CA . LEU A 1 361 ? -10.175 6.406 25.708 1.00 95.44 361 LEU A CA 1
ATOM 2841 C C . LEU A 1 361 ? -10.299 5.039 25.035 1.00 95.44 361 LEU A C 1
ATOM 2843 O O . LEU A 1 361 ? -11.174 4.880 24.185 1.00 95.44 361 LEU A O 1
ATOM 2847 N N . THR A 1 362 ? -9.506 4.042 25.441 1.00 95.19 362 THR A N 1
ATOM 2848 C CA . THR A 1 362 ? -9.650 2.655 24.968 1.00 95.19 362 THR A CA 1
ATOM 2849 C C . THR A 1 362 ? -11.074 2.154 25.208 1.00 95.19 362 THR A C 1
ATOM 2851 O O . THR A 1 362 ? -11.739 1.717 24.267 1.00 95.19 362 THR A O 1
ATOM 2854 N N . LYS A 1 363 ? -11.595 2.313 26.435 1.00 89.56 363 LYS A N 1
ATOM 2855 C CA . LYS A 1 363 ? -12.989 1.988 26.774 1.00 89.56 363 LYS A CA 1
ATOM 2856 C C . LYS A 1 363 ? -13.970 2.760 25.902 1.00 89.56 363 LYS A C 1
ATOM 2858 O O . LYS A 1 363 ? -14.862 2.159 25.311 1.00 89.56 363 LYS A O 1
ATOM 2863 N N . GLY A 1 364 ? -13.795 4.075 25.781 1.00 90.69 364 GLY A N 1
ATOM 2864 C CA . GLY A 1 364 ? -14.679 4.909 24.971 1.00 90.69 364 GLY A CA 1
ATOM 2865 C C . GLY A 1 364 ? -14.764 4.447 23.511 1.00 90.69 364 GLY A C 1
ATOM 2866 O O . GLY A 1 364 ? -15.855 4.424 22.940 1.00 90.69 364 GLY A O 1
ATOM 2867 N N . ILE A 1 365 ? -13.644 4.043 22.902 1.00 94.69 365 ILE A N 1
ATOM 2868 C CA . ILE A 1 365 ? -13.608 3.533 21.521 1.00 94.69 365 ILE A CA 1
ATOM 2869 C C . ILE A 1 365 ? -14.325 2.186 21.428 1.00 94.69 365 ILE A C 1
ATOM 2871 O O . ILE A 1 365 ? -15.221 2.035 20.597 1.00 94.69 365 ILE A O 1
ATOM 2875 N N . ILE A 1 366 ? -13.981 1.238 22.301 1.00 92.69 366 ILE A N 1
ATOM 2876 C CA . ILE A 1 366 ? -14.545 -0.120 22.319 1.00 92.69 366 ILE A CA 1
ATOM 2877 C C . ILE A 1 366 ? -16.064 -0.100 22.523 1.00 92.69 366 ILE A C 1
ATOM 2879 O O . ILE A 1 366 ? -16.802 -0.793 21.824 1.00 92.69 366 ILE A O 1
ATOM 2883 N N . PHE A 1 367 ? -16.539 0.729 23.452 1.00 87.94 367 PHE A N 1
ATOM 2884 C CA . PHE A 1 367 ? -17.954 0.838 23.803 1.00 87.94 367 PHE A CA 1
ATOM 2885 C C . PHE A 1 367 ? -18.739 1.820 22.932 1.00 87.94 367 PHE A C 1
ATOM 2887 O O . PHE A 1 367 ? -19.947 1.988 23.118 1.00 87.94 367 PHE A O 1
ATOM 2894 N N . THR A 1 368 ? -18.094 2.447 21.944 1.00 88.69 368 THR A N 1
ATOM 2895 C CA . THR A 1 368 ? -18.816 3.199 20.919 1.00 88.69 368 THR A CA 1
ATOM 2896 C C . THR A 1 368 ? -19.761 2.256 20.171 1.00 88.69 368 THR A C 1
ATOM 2898 O O . THR A 1 368 ? -19.398 1.141 19.806 1.00 88.69 368 THR A O 1
ATOM 2901 N N . ASN A 1 369 ? -20.993 2.708 19.922 1.00 86.19 369 ASN A N 1
ATOM 2902 C CA . ASN A 1 369 ? -21.986 1.913 19.202 1.00 86.19 369 ASN A CA 1
ATOM 2903 C C . ASN A 1 369 ? -21.426 1.412 17.844 1.00 86.19 369 ASN A C 1
ATOM 2905 O O . ASN A 1 369 ? -20.820 2.215 17.131 1.00 86.19 369 ASN A O 1
ATOM 2909 N N . PRO A 1 370 ? -21.670 0.153 17.427 1.00 88.50 370 PRO A N 1
ATOM 2910 C CA . PRO A 1 370 ? -21.047 -0.427 16.231 1.00 88.50 370 PRO A CA 1
ATOM 2911 C C . PRO A 1 370 ? -21.397 0.318 14.942 1.00 88.50 370 PRO A C 1
ATOM 2913 O O . PRO A 1 370 ? -20.549 0.522 14.078 1.00 88.50 370 PRO A O 1
ATOM 2916 N N . VAL A 1 371 ? -22.630 0.823 14.836 1.00 90.06 371 VAL A N 1
ATOM 2917 C CA . VAL A 1 371 ? -23.066 1.646 13.698 1.00 90.06 371 VAL A CA 1
ATOM 2918 C C . VAL A 1 371 ? -22.289 2.965 13.660 1.00 90.06 371 VAL A C 1
ATOM 2920 O O . VAL A 1 371 ? -21.949 3.468 12.588 1.00 90.06 371 VAL A O 1
ATOM 2923 N N . VAL A 1 372 ? -21.969 3.524 14.830 1.00 91.62 372 VAL A N 1
ATOM 2924 C CA . VAL A 1 372 ? -21.148 4.734 14.945 1.00 91.62 372 VAL A CA 1
ATOM 2925 C C . VAL A 1 372 ? -19.682 4.429 14.632 1.00 91.62 372 VAL A C 1
ATOM 2927 O O . VAL A 1 372 ? -19.087 5.195 13.879 1.00 91.62 372 VAL A O 1
ATOM 2930 N N . GLN A 1 373 ? -19.122 3.312 15.115 1.00 93.44 373 GLN A N 1
ATOM 2931 C CA . GLN A 1 373 ? -17.770 2.853 14.756 1.00 93.44 373 GLN A CA 1
ATOM 2932 C C . GLN A 1 373 ? -17.636 2.706 13.232 1.00 93.44 373 GLN A C 1
ATOM 2934 O O . GLN A 1 373 ? -16.773 3.345 12.629 1.00 93.44 373 GLN A O 1
ATOM 2939 N N . GLN A 1 374 ? -18.561 1.987 12.587 1.00 92.38 374 GLN A N 1
ATOM 2940 C CA . GLN A 1 374 ? -18.599 1.856 11.128 1.00 92.38 374 GLN A CA 1
ATOM 2941 C C . GLN A 1 374 ? -18.712 3.221 10.438 1.00 92.38 374 GLN A C 1
ATOM 2943 O O . GLN A 1 374 ? -18.008 3.502 9.469 1.00 92.38 374 GLN A O 1
ATOM 2948 N N . SER A 1 375 ? -19.583 4.109 10.934 1.00 93.75 375 SER A N 1
ATOM 2949 C CA . SER A 1 375 ? -19.723 5.448 10.357 1.00 93.75 375 SER A CA 1
ATOM 2950 C C . SER A 1 375 ? -18.441 6.276 10.477 1.00 93.75 375 SER A C 1
ATOM 2952 O O . SER A 1 375 ? -18.167 7.057 9.563 1.00 93.75 375 SER A O 1
ATOM 2954 N N . ILE A 1 376 ? -17.697 6.160 11.580 1.00 95.44 376 ILE A N 1
ATOM 2955 C CA . ILE A 1 376 ? -16.415 6.845 11.798 1.00 95.44 376 ILE A CA 1
ATOM 2956 C C . ILE A 1 376 ? -15.381 6.320 10.802 1.00 95.44 376 ILE A C 1
ATOM 2958 O O . ILE A 1 376 ? -14.751 7.123 10.113 1.00 95.44 376 ILE A O 1
ATOM 2962 N N . LEU A 1 377 ? -15.258 5.000 10.664 1.00 94.56 377 LEU A N 1
ATOM 2963 C CA . LEU A 1 377 ? -14.308 4.371 9.746 1.00 94.56 377 LEU A CA 1
ATOM 2964 C C . LEU A 1 377 ? -14.623 4.708 8.279 1.00 94.56 377 LEU A C 1
ATOM 2966 O O . LEU A 1 377 ? -13.755 5.198 7.563 1.00 94.56 377 LEU A O 1
ATOM 2970 N N . ASN A 1 378 ? -15.888 4.622 7.858 1.00 90.81 378 ASN A N 1
ATOM 2971 C CA . ASN A 1 378 ? -16.301 4.998 6.498 1.00 90.81 378 ASN A CA 1
ATOM 2972 C C . ASN A 1 378 ? -16.020 6.483 6.184 1.00 90.81 378 ASN A C 1
ATOM 2974 O O . ASN A 1 378 ? -15.630 6.852 5.067 1.00 90.81 378 ASN A O 1
ATOM 2978 N N . LYS A 1 379 ? -16.206 7.375 7.169 1.00 92.94 379 LYS A N 1
ATOM 2979 C CA . LYS A 1 379 ? -15.836 8.794 7.033 1.00 92.94 379 LYS A CA 1
ATOM 2980 C C . LYS A 1 379 ? -14.323 8.972 6.949 1.00 92.94 379 LYS A C 1
ATOM 2982 O O . LYS A 1 379 ? -13.881 9.815 6.168 1.00 92.94 379 LYS A O 1
ATOM 2987 N N . ALA A 1 380 ? -13.552 8.184 7.696 1.00 93.69 380 ALA A N 1
ATOM 2988 C CA . ALA A 1 380 ? -12.095 8.191 7.647 1.00 93.69 380 ALA A CA 1
ATOM 2989 C C . ALA A 1 380 ? -11.578 7.839 6.246 1.00 93.69 380 ALA A C 1
ATOM 2991 O O . ALA A 1 380 ? -10.754 8.572 5.700 1.00 93.69 380 ALA A O 1
ATOM 2992 N N . THR A 1 381 ? -12.160 6.823 5.608 1.00 86.38 381 THR A N 1
ATOM 2993 C CA . THR A 1 381 ? -11.899 6.460 4.205 1.00 86.38 381 THR A CA 1
ATOM 2994 C C . THR A 1 381 ? -12.268 7.584 3.239 1.00 86.38 381 THR A C 1
ATOM 2996 O O . THR A 1 381 ? -11.516 7.958 2.334 1.00 86.38 381 THR A O 1
ATOM 2999 N N . THR A 1 382 ? -13.443 8.187 3.432 1.00 84.81 382 THR A N 1
ATOM 3000 C CA . THR A 1 382 ? -13.915 9.261 2.549 1.00 84.81 382 THR A CA 1
ATOM 3001 C C . THR A 1 382 ? -12.997 10.485 2.616 1.00 84.81 382 THR A C 1
ATOM 3003 O O . THR A 1 382 ? -12.740 11.107 1.585 1.00 84.81 382 THR A O 1
ATOM 3006 N N . ARG A 1 383 ? -12.459 10.790 3.801 1.00 88.75 383 ARG A N 1
ATOM 3007 C CA . ARG A 1 383 ? -11.597 11.949 4.085 1.00 88.75 383 ARG A CA 1
ATOM 3008 C C . ARG A 1 383 ? -10.095 11.675 3.956 1.00 88.75 383 ARG A C 1
ATOM 3010 O O . ARG A 1 383 ? -9.316 12.560 4.286 1.00 88.75 383 ARG A O 1
ATOM 3017 N N . ASN A 1 384 ? -9.701 10.490 3.488 1.00 89.44 384 ASN A N 1
ATOM 3018 C CA . ASN A 1 384 ? -8.302 10.070 3.378 1.00 89.44 384 ASN A CA 1
ATOM 3019 C C . ASN A 1 384 ? -7.520 10.174 4.705 1.00 89.44 384 ASN A C 1
ATOM 3021 O O . ASN A 1 384 ? -6.384 10.640 4.741 1.00 89.44 384 ASN A O 1
ATOM 3025 N N . ILE A 1 385 ? -8.158 9.810 5.822 1.00 94.56 385 ILE A N 1
ATOM 3026 C CA . ILE A 1 385 ? -7.516 9.814 7.147 1.00 94.56 385 ILE A CA 1
ATOM 3027 C C . ILE A 1 385 ? -6.680 8.548 7.351 1.00 94.56 385 ILE A C 1
ATOM 3029 O O . ILE A 1 385 ? -5.597 8.627 7.923 1.00 94.56 385 ILE A O 1
ATOM 3033 N N . LEU A 1 386 ? -7.193 7.404 6.892 1.00 92.06 386 LEU A N 1
ATOM 3034 C CA . LEU A 1 386 ? -6.570 6.095 7.064 1.00 92.06 386 LEU A CA 1
ATOM 3035 C C . LEU A 1 386 ? -5.601 5.766 5.924 1.00 92.06 386 LEU A C 1
ATOM 3037 O O . LEU A 1 386 ? -5.935 6.062 4.773 1.00 92.06 386 LEU A O 1
ATOM 3041 N N . PRO A 1 387 ? -4.480 5.088 6.227 1.00 87.06 387 PRO A N 1
ATOM 3042 C CA . PRO A 1 387 ? -3.645 4.436 5.232 1.00 87.06 387 PRO A CA 1
ATOM 3043 C C . PRO A 1 387 ? -4.449 3.403 4.464 1.00 87.06 387 PRO A C 1
ATOM 3045 O O . PRO A 1 387 ? -5.370 2.779 5.002 1.00 87.06 387 PRO A O 1
ATOM 3048 N N . ILE A 1 388 ? -4.030 3.169 3.231 1.00 73.62 388 ILE A N 1
ATOM 3049 C CA . ILE A 1 388 ? -4.672 2.220 2.326 1.00 73.62 388 ILE A CA 1
ATOM 3050 C C . ILE A 1 388 ? -4.726 0.810 2.929 1.00 73.62 388 ILE A C 1
ATOM 3052 O O . ILE A 1 388 ? -5.781 0.182 2.907 1.00 73.62 388 ILE A O 1
ATOM 3056 N N . GLU A 1 389 ? -3.642 0.339 3.550 1.00 75.69 389 GLU A N 1
ATOM 3057 C CA . GLU A 1 389 ? -3.577 -0.993 4.174 1.00 75.69 389 GLU A CA 1
ATOM 3058 C C . GLU A 1 389 ? -4.662 -1.198 5.244 1.00 75.69 389 GLU A C 1
ATOM 3060 O O . GLU A 1 389 ? -5.216 -2.285 5.394 1.00 75.69 389 GLU A O 1
ATOM 3065 N N . SER A 1 390 ? -5.026 -0.128 5.958 1.00 83.31 390 SER A N 1
ATOM 3066 C CA . SER A 1 390 ? -6.076 -0.172 6.981 1.00 83.31 390 SER A CA 1
ATOM 3067 C C . SER A 1 390 ? -7.487 -0.212 6.381 1.00 83.31 390 SER A C 1
ATOM 3069 O O . SER A 1 390 ? -8.430 -0.593 7.072 1.00 83.31 390 SER A O 1
ATOM 3071 N N . LEU A 1 391 ? -7.654 0.165 5.105 1.00 76.31 391 LEU A N 1
ATOM 3072 C CA . LEU A 1 391 ? -8.940 0.123 4.400 1.00 76.31 391 LEU A CA 1
ATOM 3073 C C . LEU A 1 391 ? -9.340 -1.294 3.985 1.00 76.31 391 LEU A C 1
ATOM 3075 O O . LEU A 1 391 ? -10.527 -1.614 3.993 1.00 76.31 391 LEU A O 1
ATOM 3079 N N . LEU A 1 392 ? -8.362 -2.133 3.639 1.00 76.88 392 LEU A N 1
ATOM 3080 C CA . LEU A 1 392 ? -8.592 -3.506 3.178 1.00 76.88 392 LEU A CA 1
ATOM 3081 C C . LEU A 1 392 ? -9.225 -4.393 4.259 1.00 76.88 392 LEU A C 1
ATOM 3083 O O . LEU A 1 392 ? -9.946 -5.332 3.941 1.00 76.88 392 LEU A O 1
ATOM 3087 N N . ASN A 1 393 ? -8.991 -4.058 5.529 1.00 85.06 393 ASN A N 1
ATOM 3088 C CA . ASN A 1 393 ? -9.387 -4.871 6.676 1.00 85.06 393 ASN A CA 1
ATOM 3089 C C . ASN A 1 393 ? -10.515 -4.238 7.507 1.00 85.06 393 ASN A C 1
ATOM 3091 O O . ASN A 1 393 ? -10.718 -4.644 8.646 1.00 85.06 393 ASN A O 1
ATOM 3095 N N . LEU A 1 394 ? -11.256 -3.246 6.990 1.00 87.06 394 LEU A N 1
ATOM 3096 C CA . LEU A 1 394 ? -12.254 -2.516 7.792 1.00 87.06 394 LEU A CA 1
ATOM 3097 C C . LEU A 1 394 ? -13.346 -3.407 8.395 1.00 87.06 394 LEU A C 1
ATOM 3099 O O . LEU A 1 394 ? -13.718 -3.198 9.549 1.00 87.06 394 LEU A O 1
ATOM 3103 N N . ASP A 1 395 ? -13.835 -4.400 7.654 1.00 87.25 395 ASP A N 1
ATOM 3104 C CA . ASP A 1 395 ? -14.843 -5.330 8.176 1.00 87.25 395 ASP A CA 1
ATOM 3105 C C . ASP A 1 395 ? -14.259 -6.166 9.329 1.00 87.25 395 ASP A C 1
ATOM 3107 O O . ASP A 1 395 ? -14.852 -6.242 10.407 1.00 87.25 395 ASP A O 1
ATOM 3111 N N . ALA A 1 396 ? -13.033 -6.675 9.163 1.00 91.94 396 ALA A N 1
ATOM 3112 C CA . ALA A 1 396 ? -12.310 -7.398 10.210 1.00 91.94 396 ALA A CA 1
ATOM 3113 C C . ALA A 1 396 ? -11.994 -6.511 11.431 1.00 91.94 396 ALA A C 1
ATOM 3115 O O . ALA A 1 396 ? -12.050 -6.975 12.569 1.00 91.94 396 ALA A O 1
ATOM 3116 N N . VAL A 1 397 ? -11.707 -5.220 11.228 1.00 94.12 397 VAL A N 1
ATOM 3117 C CA . VAL A 1 397 ? -11.532 -4.240 12.313 1.00 94.12 397 VAL A CA 1
ATOM 3118 C C . VAL A 1 397 ? -12.815 -4.108 13.128 1.00 94.12 397 VAL A C 1
ATOM 3120 O O . VAL A 1 397 ? -12.766 -4.098 14.356 1.00 94.12 397 VAL A O 1
ATOM 3123 N N . VAL A 1 398 ? -13.971 -4.007 12.469 1.00 91.19 398 VAL A N 1
ATOM 3124 C CA . VAL A 1 398 ? -15.264 -3.866 13.153 1.00 91.19 398 VAL A CA 1
ATOM 3125 C C . VAL A 1 398 ? -15.613 -5.135 13.927 1.00 91.19 398 VAL A C 1
ATOM 3127 O O . VAL A 1 398 ? -16.062 -5.034 15.070 1.00 91.19 398 VAL A O 1
ATOM 3130 N N . GLU A 1 399 ? -15.343 -6.312 13.362 1.00 91.50 399 GLU A N 1
ATOM 3131 C CA . GLU A 1 399 ? -15.474 -7.593 14.064 1.00 91.50 399 GLU A CA 1
ATOM 3132 C C . GLU A 1 399 ? -14.569 -7.663 15.303 1.00 91.50 399 GLU A C 1
ATOM 3134 O O . GLU A 1 399 ? -15.038 -8.002 16.392 1.00 91.50 399 GLU A O 1
ATOM 3139 N N . GLN A 1 400 ? -13.297 -7.269 15.183 1.00 95.25 400 GLN A N 1
ATOM 3140 C CA . GLN A 1 400 ? -12.363 -7.248 16.312 1.00 95.25 400 GLN A CA 1
ATOM 3141 C C . GLN A 1 400 ? -12.752 -6.222 17.381 1.00 95.25 400 GLN A C 1
ATOM 3143 O O . GLN A 1 400 ? -12.620 -6.508 18.569 1.00 95.25 400 GLN A O 1
ATOM 3148 N N . LEU A 1 401 ? -13.305 -5.066 17.000 1.00 93.88 401 LEU A N 1
ATOM 3149 C CA . LEU A 1 401 ? -13.872 -4.107 17.953 1.00 93.88 401 LEU A CA 1
ATOM 3150 C C . LEU A 1 401 ? -15.079 -4.695 18.702 1.00 93.88 401 LEU A C 1
ATOM 3152 O O . LEU A 1 401 ? -15.225 -4.435 19.897 1.00 93.88 401 LEU A O 1
ATOM 3156 N N . GLN A 1 402 ? -15.917 -5.515 18.054 1.00 89.94 402 GLN A N 1
ATOM 3157 C CA . GLN A 1 402 ? -17.003 -6.219 18.751 1.00 89.94 402 GLN A CA 1
ATOM 3158 C C . GLN A 1 402 ? -16.475 -7.297 19.698 1.00 89.94 402 GLN A C 1
ATOM 3160 O O . GLN A 1 402 ? -16.950 -7.393 20.829 1.00 89.94 402 GLN A O 1
ATOM 3165 N N . ALA A 1 403 ? -15.465 -8.064 19.285 1.00 90.44 403 ALA A N 1
ATOM 3166 C CA . ALA A 1 403 ? -14.806 -9.027 20.165 1.00 90.44 403 ALA A CA 1
ATOM 3167 C C . ALA A 1 403 ? -14.188 -8.328 21.391 1.00 90.44 403 ALA A C 1
ATOM 3169 O O . ALA A 1 403 ? -14.407 -8.750 22.528 1.00 90.44 403 ALA A O 1
ATOM 3170 N N . ALA A 1 404 ? -13.507 -7.197 21.175 1.00 91.50 404 ALA A N 1
ATOM 3171 C CA . ALA A 1 404 ? -12.975 -6.358 22.242 1.00 91.50 404 ALA A CA 1
ATOM 3172 C C . ALA A 1 404 ? -14.069 -5.863 23.187 1.00 91.50 404 ALA A C 1
ATOM 3174 O O . ALA A 1 404 ? -13.890 -5.907 24.403 1.00 91.50 404 ALA A O 1
ATOM 3175 N N . ARG A 1 405 ? -15.224 -5.460 22.652 1.00 88.12 405 ARG A N 1
ATOM 3176 C CA . ARG A 1 405 ? -16.368 -5.008 23.449 1.00 88.12 405 ARG A CA 1
ATOM 3177 C C . ARG A 1 405 ? -16.898 -6.084 24.384 1.00 88.12 405 ARG A C 1
ATOM 3179 O O . ARG A 1 405 ? -17.172 -5.767 25.535 1.00 88.12 405 ARG A O 1
ATOM 3186 N N . LEU A 1 406 ? -17.011 -7.327 23.922 1.00 83.62 406 LEU A N 1
ATOM 3187 C CA . LEU A 1 406 ? -17.456 -8.454 24.749 1.00 83.62 406 LEU A CA 1
ATOM 3188 C C . LEU A 1 406 ? -16.447 -8.795 25.855 1.00 83.62 406 LEU A C 1
ATOM 3190 O O . LEU A 1 406 ? -16.840 -9.048 26.993 1.00 83.62 406 LEU A O 1
ATOM 3194 N N . ASN A 1 407 ? -15.151 -8.760 25.543 1.00 83.38 407 ASN A N 1
ATOM 3195 C CA . ASN A 1 407 ? -14.100 -9.044 26.521 1.00 83.38 407 ASN A CA 1
ATOM 3196 C C . ASN A 1 407 ? -14.021 -7.940 27.589 1.00 83.38 407 ASN A C 1
ATOM 3198 O O . ASN A 1 407 ? -14.089 -8.212 28.785 1.00 83.38 407 ASN A O 1
ATOM 3202 N N . TYR A 1 408 ? -13.992 -6.672 27.170 1.00 84.50 408 TYR A N 1
ATOM 3203 C CA . TYR A 1 408 ? -13.992 -5.536 28.096 1.00 84.50 408 TYR A CA 1
ATOM 3204 C C . TYR A 1 408 ? -15.292 -5.447 28.908 1.00 84.50 408 TYR A C 1
ATOM 3206 O O . TYR A 1 408 ? -15.265 -5.019 30.055 1.00 84.50 408 TYR A O 1
ATOM 3214 N N . ALA A 1 409 ? -16.436 -5.848 28.347 1.00 77.94 409 ALA A N 1
ATOM 3215 C CA . ALA A 1 409 ? -17.707 -5.898 29.072 1.00 77.94 409 ALA A CA 1
ATOM 3216 C C . ALA A 1 409 ? -17.664 -6.846 30.282 1.00 77.94 409 ALA A C 1
ATOM 3218 O O . ALA A 1 409 ? -18.337 -6.583 31.279 1.00 77.94 409 ALA A O 1
ATOM 3219 N N . LEU A 1 410 ? -16.883 -7.927 30.201 1.00 74.62 410 LEU A N 1
ATOM 3220 C CA . LEU A 1 410 ? -16.685 -8.858 31.308 1.00 74.62 410 LEU A CA 1
ATOM 3221 C C . LEU A 1 410 ? -15.712 -8.302 32.339 1.00 74.62 410 LEU A C 1
ATOM 3223 O O . LEU A 1 410 ? -16.045 -8.271 33.524 1.00 74.62 410 LEU A O 1
ATOM 3227 N N . ASP A 1 411 ? -14.539 -7.873 31.882 1.00 75.12 411 ASP A N 1
ATOM 3228 C CA . ASP A 1 411 ? -13.366 -7.727 32.745 1.00 75.12 411 ASP A CA 1
ATOM 3229 C C . ASP A 1 411 ? -13.112 -6.289 33.214 1.00 75.12 411 ASP A C 1
ATOM 3231 O O . ASP A 1 411 ? -12.386 -6.073 34.183 1.00 75.12 411 ASP A O 1
ATOM 3235 N N . GLU A 1 412 ? -13.745 -5.296 32.588 1.00 74.75 412 GLU A N 1
ATOM 3236 C CA . GLU A 1 412 ? -13.595 -3.891 32.956 1.00 74.75 412 GLU A CA 1
ATOM 3237 C C . GLU A 1 412 ? -14.856 -3.323 33.613 1.00 74.75 412 GLU A C 1
ATOM 3239 O O . GLU A 1 412 ? -15.989 -3.692 33.313 1.00 74.75 412 GLU A O 1
ATOM 3244 N N . ALA A 1 413 ? -14.671 -2.350 34.506 1.00 71.94 413 ALA A N 1
ATOM 3245 C CA . ALA A 1 413 ? -15.783 -1.572 35.045 1.00 71.94 413 ALA A CA 1
ATOM 3246 C C . ALA A 1 413 ? -16.238 -0.535 34.001 1.00 71.94 413 ALA A C 1
ATOM 3248 O O . ALA A 1 413 ? -15.526 0.442 33.752 1.00 71.94 413 ALA A O 1
ATOM 3249 N N . VAL A 1 414 ? -17.402 -0.762 33.380 1.00 59.91 414 VAL A N 1
ATOM 3250 C CA . VAL A 1 414 ? -17.875 0.011 32.208 1.00 59.91 414 VAL A CA 1
ATOM 3251 C C . VAL A 1 414 ? -18.909 1.095 32.545 1.00 59.91 414 VAL A C 1
ATOM 3253 O O . VAL A 1 414 ? -19.020 2.085 31.827 1.00 59.91 414 VAL A O 1
ATOM 3256 N N . VAL A 1 415 ? -19.670 0.951 33.637 1.00 56.44 415 VAL A N 1
ATOM 3257 C CA . VAL A 1 415 ? -20.849 1.798 33.917 1.00 56.44 415 VAL A CA 1
ATOM 3258 C C . VAL A 1 415 ? -20.749 2.421 35.294 1.00 56.44 415 VAL A C 1
ATOM 3260 O O . VAL A 1 415 ? -21.031 1.740 36.271 1.00 56.44 415 VAL A O 1
ATOM 3263 N N . GLU A 1 416 ? -20.359 3.697 35.364 1.00 56.09 416 GLU A N 1
ATOM 3264 C CA . GLU A 1 416 ? -20.349 4.600 36.539 1.00 56.09 416 GLU A CA 1
ATOM 3265 C C . GLU A 1 416 ? -19.821 4.056 37.890 1.00 56.09 416 GLU A C 1
ATOM 3267 O O . GLU A 1 416 ? -19.784 4.795 38.866 1.00 56.09 416 GLU A O 1
ATOM 3272 N N . ASN A 1 417 ? -19.379 2.801 37.989 1.00 52.62 417 ASN A N 1
ATOM 3273 C CA . ASN A 1 417 ? -19.232 2.086 39.247 1.00 52.62 417 ASN A CA 1
ATOM 3274 C C . ASN A 1 417 ? -18.293 0.879 39.103 1.00 52.62 417 ASN A C 1
ATOM 3276 O O . ASN A 1 417 ? -18.750 -0.233 38.877 1.00 52.62 417 ASN A O 1
ATOM 3280 N N . LYS A 1 418 ? -16.988 1.157 39.230 1.00 64.62 418 LYS A N 1
ATOM 3281 C CA . LYS A 1 418 ? -15.842 0.419 39.829 1.00 64.62 418 LYS A CA 1
ATOM 3282 C C . LYS A 1 418 ? -15.779 -1.125 39.906 1.00 64.62 418 LYS A C 1
ATOM 3284 O O . LYS A 1 418 ? -14.794 -1.610 40.455 1.00 64.62 418 LYS A O 1
ATOM 3289 N N . ILE A 1 419 ? -16.744 -1.894 39.414 1.00 68.31 419 ILE A N 1
ATOM 3290 C CA . ILE A 1 419 ? -16.746 -3.357 39.456 1.00 68.31 419 ILE A CA 1
ATOM 3291 C C . ILE A 1 419 ? -16.945 -3.939 38.058 1.00 68.31 419 ILE A C 1
ATOM 3293 O O . ILE A 1 419 ? -17.773 -3.446 37.289 1.00 68.31 419 ILE A O 1
ATOM 3297 N N . ALA A 1 420 ? -16.170 -4.970 37.734 1.00 79.75 420 ALA A N 1
ATOM 3298 C CA . ALA A 1 420 ? -16.311 -5.712 36.492 1.00 79.75 420 ALA A CA 1
ATOM 3299 C C . ALA A 1 420 ? -17.568 -6.598 36.545 1.00 79.75 420 ALA A C 1
ATOM 3301 O O . ALA A 1 420 ? -17.964 -7.072 37.616 1.00 79.75 420 ALA A O 1
ATOM 3302 N N . LEU A 1 421 ? -18.210 -6.861 35.402 1.00 83.62 421 LEU A N 1
ATOM 3303 C CA . LEU A 1 421 ? -19.350 -7.786 35.356 1.00 83.62 421 LEU A CA 1
ATOM 3304 C C . LEU A 1 421 ? -18.934 -9.181 35.844 1.00 83.62 421 LEU A C 1
ATOM 3306 O O . LEU A 1 421 ? -19.684 -9.833 36.567 1.00 83.62 421 LEU A O 1
ATOM 3310 N N . ASN A 1 422 ? -17.717 -9.606 35.511 1.00 84.62 422 ASN A N 1
ATOM 3311 C CA . ASN A 1 422 ? -17.166 -10.889 35.924 1.00 84.62 422 ASN A CA 1
ATOM 3312 C C . ASN A 1 422 ? -17.064 -11.007 37.459 1.00 84.62 422 ASN A C 1
ATOM 3314 O O . ASN A 1 422 ? -17.411 -12.042 38.028 1.00 84.62 422 ASN A O 1
ATOM 3318 N N . ASP A 1 423 ? -16.707 -9.923 38.157 1.00 80.88 423 ASP A N 1
ATOM 3319 C CA . ASP A 1 423 ? -16.684 -9.885 39.627 1.00 80.88 423 ASP A CA 1
ATOM 3320 C C . ASP A 1 423 ? -18.079 -10.082 40.239 1.00 80.88 423 ASP A C 1
ATOM 3322 O O . ASP A 1 423 ? -18.205 -10.701 41.295 1.00 80.88 423 ASP A O 1
ATOM 3326 N N . LEU A 1 424 ? -19.134 -9.581 39.585 1.00 83.06 424 LEU A N 1
ATOM 3327 C CA . LEU A 1 424 ? -20.518 -9.810 40.012 1.00 83.06 424 LEU A CA 1
ATOM 3328 C C . LEU A 1 424 ? -20.961 -11.245 39.731 1.00 83.06 424 LEU A C 1
ATOM 3330 O O . LEU A 1 424 ? -21.554 -11.880 40.602 1.00 83.06 424 LEU A O 1
ATOM 3334 N N . LEU A 1 425 ? -20.653 -11.766 38.541 1.00 87.69 425 LEU A N 1
ATOM 3335 C CA . LEU A 1 425 ? -21.002 -13.129 38.136 1.00 87.69 425 LEU A CA 1
ATOM 3336 C C . LEU A 1 425 ? -20.330 -14.177 39.030 1.00 87.69 425 LEU A C 1
ATOM 3338 O O . LEU A 1 425 ? -20.956 -15.179 39.369 1.00 87.69 425 LEU A O 1
ATOM 3342 N N . ASN A 1 426 ? -19.112 -13.905 39.505 1.00 86.50 426 ASN A N 1
ATOM 3343 C CA . ASN A 1 426 ? -18.394 -14.740 40.473 1.00 86.50 426 ASN A CA 1
ATOM 3344 C C . ASN A 1 426 ? -19.095 -14.882 41.833 1.00 86.50 426 ASN A C 1
ATOM 3346 O O . ASN A 1 426 ? -18.723 -15.751 42.622 1.00 86.50 426 ASN A O 1
ATOM 3350 N N . LEU A 1 427 ? -20.099 -14.052 42.123 1.00 84.25 427 LEU A N 1
ATOM 3351 C CA . LEU A 1 427 ? -20.901 -14.136 43.343 1.00 84.25 427 LEU A CA 1
ATOM 3352 C C . LEU A 1 427 ? -22.244 -14.848 43.140 1.00 84.25 427 LEU A C 1
ATOM 3354 O O . LEU A 1 427 ? -23.071 -14.871 44.051 1.00 84.25 427 LEU A O 1
ATOM 3358 N N . THR A 1 428 ? -22.467 -15.398 41.951 1.00 87.75 428 THR A N 1
ATOM 3359 C CA . THR A 1 428 ? -23.692 -16.099 41.568 1.00 87.75 428 THR A CA 1
ATOM 3360 C C . THR A 1 428 ? -23.381 -17.544 41.190 1.00 87.75 428 THR A C 1
ATOM 3362 O O . THR A 1 428 ? -22.233 -17.909 40.938 1.00 87.75 428 THR A O 1
ATOM 3365 N N . SER A 1 429 ? -24.420 -18.364 41.100 1.00 88.56 429 SER A N 1
ATOM 3366 C CA . SER A 1 429 ? -24.369 -19.748 40.630 1.00 88.56 429 SER A CA 1
ATOM 3367 C C . SER A 1 429 ? -24.379 -19.858 39.097 1.00 88.56 429 SER A C 1
ATOM 3369 O O . SER A 1 429 ? -24.529 -20.957 38.562 1.00 88.56 429 SER A O 1
ATOM 3371 N N . ILE A 1 430 ? -24.240 -18.735 38.379 1.00 89.50 430 ILE A N 1
ATOM 3372 C CA . ILE A 1 430 ? -24.195 -18.686 36.915 1.00 89.50 430 ILE A CA 1
ATOM 3373 C C . ILE A 1 430 ? -22.923 -19.389 36.429 1.00 89.50 430 ILE A C 1
ATOM 3375 O O . ILE A 1 430 ? -21.802 -18.993 36.767 1.00 89.50 430 ILE A O 1
ATOM 3379 N N . SER A 1 431 ? -23.103 -20.433 35.618 1.00 87.38 431 SER A N 1
ATOM 3380 C CA . SER A 1 431 ? -21.999 -21.223 35.073 1.00 87.38 431 SER A CA 1
ATOM 3381 C C . SER A 1 431 ? -21.175 -20.427 34.060 1.00 87.38 431 SER A C 1
ATOM 3383 O O . SER A 1 431 ? -21.693 -19.549 33.370 1.00 87.38 431 SER A O 1
ATOM 3385 N N . GLU A 1 432 ? -19.894 -20.780 33.925 1.00 85.94 432 GLU A N 1
ATOM 3386 C CA . GLU A 1 432 ? -18.985 -20.215 32.913 1.00 85.94 432 GLU A CA 1
ATOM 3387 C C . GLU A 1 432 ? -19.535 -20.337 31.480 1.00 85.94 432 GLU A C 1
ATOM 3389 O O . GLU A 1 432 ? -19.271 -19.478 30.646 1.00 85.94 432 GLU A O 1
ATOM 3394 N N . GLU A 1 433 ? -20.354 -21.357 31.198 1.00 87.19 433 GLU A N 1
ATOM 3395 C CA . GLU A 1 433 ? -20.970 -21.575 29.880 1.00 87.19 433 GLU A CA 1
ATOM 3396 C C . GLU A 1 433 ? -21.979 -20.477 29.499 1.00 87.19 433 GLU A C 1
ATOM 3398 O O . GLU A 1 433 ? -22.127 -20.158 28.321 1.00 87.19 433 GLU A O 1
ATOM 3403 N N . VAL A 1 434 ? -22.651 -19.866 30.481 1.00 88.94 434 VAL A N 1
ATOM 3404 C CA . VAL A 1 434 ? -23.696 -18.848 30.259 1.00 88.94 434 VAL A CA 1
ATOM 3405 C C . VAL A 1 434 ? -23.115 -17.426 30.250 1.00 88.94 434 VAL A C 1
ATOM 3407 O O . VAL A 1 434 ? -23.703 -16.504 29.678 1.00 88.94 434 VAL A O 1
ATOM 3410 N N . ARG A 1 435 ? -21.928 -17.221 30.836 1.00 88.69 435 ARG A N 1
ATOM 3411 C CA . ARG A 1 435 ? -21.298 -15.892 30.964 1.00 88.69 435 ARG A CA 1
ATOM 3412 C C . ARG A 1 435 ? -21.079 -15.160 29.633 1.00 88.69 435 ARG A C 1
ATOM 3414 O O . ARG A 1 435 ? -21.333 -13.955 29.615 1.00 88.69 435 ARG A O 1
ATOM 3421 N N . PRO A 1 436 ? -20.693 -15.810 28.514 1.00 86.06 436 PRO A N 1
ATOM 3422 C CA . PRO A 1 436 ? -20.585 -15.131 27.221 1.00 86.06 436 PRO A CA 1
ATOM 3423 C C . PRO A 1 436 ? -21.914 -14.531 26.737 1.00 86.06 436 PRO A C 1
ATOM 3425 O O . PRO A 1 436 ? -21.926 -13.430 26.189 1.00 86.06 436 PRO A O 1
ATOM 3428 N N . LEU A 1 437 ? -23.043 -15.208 26.986 1.00 88.00 437 LEU A N 1
ATOM 3429 C CA . LEU A 1 437 ? -24.373 -14.710 26.613 1.00 88.00 437 LEU A CA 1
ATOM 3430 C C . LEU A 1 437 ? -24.762 -13.482 27.446 1.00 88.00 437 LEU A C 1
ATOM 3432 O O . LEU A 1 437 ? -25.263 -12.493 26.910 1.00 88.00 437 LEU A O 1
ATOM 3436 N N . ILE A 1 438 ? -24.468 -13.513 28.749 1.00 88.06 438 ILE A N 1
ATOM 3437 C CA . ILE A 1 438 ? -24.706 -12.375 29.646 1.00 88.06 438 ILE A CA 1
ATOM 3438 C C . ILE A 1 438 ? -23.781 -11.202 29.298 1.00 88.06 438 ILE A C 1
ATOM 3440 O O . ILE A 1 438 ? -24.228 -10.056 29.321 1.00 88.06 438 ILE A O 1
ATOM 3444 N N . SER A 1 439 ? -22.526 -11.471 28.923 1.00 85.25 439 SER A N 1
ATOM 3445 C CA . SER A 1 439 ? -21.602 -10.451 28.413 1.00 85.25 439 SER A CA 1
ATOM 3446 C C . SER A 1 439 ? -22.160 -9.767 27.174 1.00 85.25 439 SER A C 1
ATOM 3448 O O . SER A 1 439 ? -22.178 -8.543 27.115 1.00 85.25 439 SER A O 1
ATOM 3450 N N . SER A 1 440 ? -22.695 -10.536 26.223 1.00 84.56 440 SER A N 1
ATOM 3451 C CA . SER A 1 440 ? -23.343 -9.984 25.032 1.00 84.56 440 SER A CA 1
ATOM 3452 C C . SER A 1 440 ? -24.516 -9.067 25.389 1.00 84.56 440 SER A C 1
ATOM 3454 O O . SER A 1 440 ? -24.572 -7.929 24.922 1.00 84.56 440 SER A O 1
ATOM 3456 N N . ALA A 1 441 ? -25.408 -9.513 26.280 1.00 86.38 441 ALA A N 1
ATOM 3457 C CA . ALA A 1 441 ? -26.528 -8.703 26.764 1.00 86.38 441 ALA A CA 1
ATOM 3458 C C . ALA A 1 441 ? -26.065 -7.419 27.483 1.00 86.38 441 ALA A C 1
ATOM 3460 O O . ALA A 1 441 ? -26.635 -6.342 27.297 1.00 86.38 441 ALA A O 1
ATOM 3461 N N . PHE A 1 442 ? -25.002 -7.503 28.287 1.00 85.62 442 PHE A N 1
ATOM 3462 C CA . PHE A 1 442 ? -24.440 -6.339 28.967 1.00 85.62 442 PHE A CA 1
ATOM 3463 C C . PHE A 1 442 ? -23.757 -5.385 27.989 1.00 85.62 442 PHE A C 1
ATOM 3465 O O . PHE A 1 442 ? -23.982 -4.179 28.059 1.00 85.62 442 PHE A O 1
ATOM 3472 N N . ALA A 1 443 ? -22.966 -5.909 27.054 1.00 81.75 443 ALA A N 1
ATOM 3473 C CA . ALA A 1 443 ? -22.242 -5.139 26.057 1.00 81.75 443 ALA A CA 1
ATOM 3474 C C . ALA A 1 443 ? -23.195 -4.279 25.224 1.00 81.75 443 ALA A C 1
ATOM 3476 O O . ALA A 1 443 ? -22.861 -3.133 24.939 1.00 81.75 443 ALA A O 1
ATOM 3477 N N . GLU A 1 444 ? -24.384 -4.778 24.878 1.00 80.88 444 GLU A N 1
ATOM 3478 C CA . GLU A 1 444 ? -25.400 -4.040 24.118 1.00 80.88 444 GLU A CA 1
ATOM 3479 C C . GLU A 1 444 ? -25.946 -2.812 24.854 1.00 80.88 444 GLU A C 1
ATOM 3481 O O . GLU A 1 444 ? -26.115 -1.756 24.236 1.00 80.88 444 GLU A O 1
ATOM 3486 N N . ARG A 1 445 ? -26.215 -2.943 26.157 1.00 79.81 445 ARG A N 1
ATOM 3487 C CA . ARG A 1 445 ? -26.908 -1.919 26.957 1.00 79.81 445 ARG A CA 1
ATOM 3488 C C . ARG A 1 445 ? -25.970 -1.019 27.748 1.00 79.81 445 ARG A C 1
ATOM 3490 O O . ARG A 1 445 ? -26.307 0.138 27.987 1.00 79.81 445 ARG A O 1
ATOM 3497 N N . LEU A 1 446 ? -24.824 -1.556 28.158 1.00 78.38 446 LEU A N 1
ATOM 3498 C CA . LEU A 1 446 ? -23.882 -0.939 29.090 1.00 78.38 446 LEU A CA 1
ATOM 3499 C C . LEU A 1 446 ? -24.610 -0.416 30.333 1.00 78.38 446 LEU A C 1
ATOM 3501 O O . LEU A 1 446 ? -24.442 0.728 30.749 1.00 78.38 446 LEU A O 1
ATOM 3505 N N . SER A 1 447 ? -25.477 -1.248 30.909 1.00 78.75 447 SER A N 1
ATOM 3506 C CA . SER A 1 447 ? -26.192 -0.955 32.149 1.00 78.75 447 SER A CA 1
ATOM 3507 C C . SER A 1 447 ? -26.625 -2.250 32.836 1.00 78.75 447 SER A C 1
ATOM 3509 O O . SER A 1 447 ? -26.931 -3.244 32.185 1.00 78.75 447 SER A O 1
ATOM 3511 N N . LEU A 1 448 ? -26.672 -2.236 34.172 1.00 80.69 448 LEU A N 1
ATOM 3512 C CA . LEU A 1 448 ? -27.251 -3.311 34.994 1.00 80.69 448 LEU A CA 1
ATOM 3513 C C . LEU A 1 448 ? -28.676 -2.935 35.446 1.00 80.69 448 LEU A C 1
ATOM 3515 O O . LEU A 1 448 ? -29.010 -3.045 36.632 1.00 80.69 448 LEU A O 1
ATOM 3519 N N . ASP A 1 449 ? -29.471 -2.378 34.528 1.00 84.38 449 ASP A N 1
ATOM 3520 C CA . ASP A 1 449 ? -30.845 -1.918 34.769 1.00 84.38 449 ASP A CA 1
ATOM 3521 C C . ASP A 1 449 ? -31.886 -3.051 34.654 1.00 84.38 449 ASP A C 1
ATOM 3523 O O . ASP A 1 449 ? -31.551 -4.209 34.411 1.00 84.38 449 ASP A O 1
ATOM 3527 N N . GLU A 1 450 ? -33.172 -2.738 34.854 1.00 86.31 450 GLU A N 1
ATOM 3528 C CA . GLU A 1 450 ? -34.247 -3.735 34.716 1.00 86.31 450 GLU A CA 1
ATOM 3529 C C . GLU A 1 450 ? -34.340 -4.319 33.301 1.00 86.31 450 GLU A C 1
ATOM 3531 O O . GLU A 1 450 ? -34.680 -5.490 33.154 1.00 86.31 450 GLU A O 1
ATOM 3536 N N . GLY A 1 451 ? -34.005 -3.541 32.268 1.00 88.12 451 GLY A N 1
ATOM 3537 C CA . GLY A 1 451 ? -34.007 -4.025 30.890 1.00 88.12 451 GLY A CA 1
ATOM 3538 C C . GLY A 1 451 ? -32.903 -5.052 30.640 1.00 88.12 451 GLY A C 1
ATOM 3539 O O . GLY A 1 451 ? -33.144 -6.046 29.964 1.00 88.12 451 GLY A O 1
ATOM 3540 N N . PHE A 1 452 ? -31.724 -4.866 31.240 1.00 89.56 452 PHE A N 1
ATOM 3541 C CA . PHE A 1 452 ? -30.670 -5.883 31.243 1.00 89.56 452 PHE A CA 1
ATOM 3542 C C . PHE A 1 452 ? -31.135 -7.155 31.958 1.00 89.56 452 PHE A C 1
ATOM 3544 O O . PHE A 1 452 ? -30.978 -8.249 31.425 1.00 89.56 452 PHE A O 1
ATOM 3551 N N . MET A 1 453 ? -31.777 -7.025 33.122 1.00 90.06 453 MET A N 1
ATOM 3552 C CA . MET A 1 453 ? -32.288 -8.187 33.860 1.00 90.06 453 MET A CA 1
ATOM 3553 C C . MET A 1 453 ? -33.355 -8.962 33.071 1.00 90.06 453 MET A C 1
ATOM 3555 O O . MET A 1 453 ? -33.360 -10.188 33.115 1.00 90.06 453 MET A O 1
ATOM 3559 N N . GLN A 1 454 ? -34.229 -8.270 32.333 1.00 90.88 454 GLN A N 1
ATOM 3560 C CA . GLN A 1 454 ? -35.205 -8.907 31.438 1.00 90.88 454 GLN A CA 1
ATOM 3561 C C . GLN A 1 454 ? -34.515 -9.665 30.300 1.00 90.88 454 GLN A C 1
ATOM 3563 O O . GLN A 1 454 ? -34.860 -10.811 30.041 1.00 90.88 454 GLN A O 1
ATOM 3568 N N . GLN A 1 455 ? -33.498 -9.065 29.676 1.00 91.88 455 GLN A N 1
ATOM 3569 C CA . GLN A 1 455 ? -32.737 -9.716 28.611 1.00 91.88 455 GLN A CA 1
ATOM 3570 C C . GLN A 1 455 ? -32.003 -10.964 29.119 1.00 91.88 455 GLN A C 1
ATOM 3572 O O . GLN A 1 455 ? -32.020 -11.992 28.453 1.00 91.88 455 GLN A O 1
ATOM 3577 N N . VAL A 1 456 ? -31.413 -10.906 30.319 1.00 91.75 456 VAL A N 1
ATOM 3578 C CA . VAL A 1 456 ? -30.751 -12.058 30.953 1.00 91.75 456 VAL A CA 1
ATOM 3579 C C . VAL A 1 456 ? -31.744 -13.171 31.295 1.00 91.75 456 VAL A C 1
ATOM 3581 O O . VAL A 1 456 ? -31.405 -14.341 31.158 1.00 91.75 456 VAL A O 1
ATOM 3584 N N . GLN A 1 457 ? -32.974 -12.834 31.697 1.00 92.25 457 GLN A N 1
ATOM 3585 C CA . GLN A 1 457 ? -34.022 -13.817 31.995 1.00 92.25 457 GLN A CA 1
ATOM 3586 C C . GLN A 1 457 ? -34.424 -14.661 30.776 1.00 92.25 457 GLN A C 1
ATOM 3588 O O . GLN A 1 457 ? -34.847 -15.803 30.934 1.00 92.25 457 GLN A O 1
ATOM 3593 N N . GLU A 1 458 ? -34.321 -14.098 29.573 1.00 92.88 458 GLU A N 1
ATOM 3594 C CA . GLU A 1 458 ? -34.681 -14.770 28.321 1.00 92.88 458 GLU A CA 1
ATOM 3595 C C . GLU A 1 458 ? -33.559 -15.673 27.776 1.00 92.88 458 GLU A C 1
ATOM 3597 O O . GLU A 1 458 ? -33.778 -16.399 26.804 1.00 92.88 458 GLU A O 1
ATOM 3602 N N . LEU A 1 459 ? -32.365 -15.652 28.384 1.00 92.81 459 LEU A N 1
ATOM 3603 C CA . LEU A 1 459 ? -31.223 -16.446 27.935 1.00 92.81 459 LEU A CA 1
ATOM 3604 C C . LEU A 1 459 ? -31.380 -17.928 28.292 1.00 92.81 459 LEU A C 1
ATOM 3606 O O . LEU A 1 459 ? -31.754 -18.302 29.406 1.00 92.81 459 LEU A O 1
ATOM 3610 N N . GLU A 1 460 ? -31.013 -18.791 27.346 1.00 89.56 460 GLU A N 1
ATOM 3611 C CA . GLU A 1 460 ? -30.948 -20.231 27.574 1.00 89.56 460 GLU A CA 1
ATOM 3612 C C . GLU A 1 460 ? -29.918 -20.555 28.672 1.00 89.56 460 GLU A C 1
ATOM 3614 O O . GLU A 1 460 ? -28.792 -20.061 28.654 1.00 89.56 460 GLU A O 1
ATOM 3619 N N . GLY A 1 461 ? -30.316 -21.376 29.648 1.00 86.56 461 GLY A N 1
ATOM 3620 C CA . GLY A 1 461 ? -29.464 -21.759 30.780 1.00 86.56 461 GLY A CA 1
ATOM 3621 C C . GLY A 1 461 ? -29.515 -20.818 31.990 1.00 86.56 461 GLY A C 1
ATOM 3622 O O . GLY A 1 461 ? -28.860 -21.111 32.988 1.00 86.56 461 GLY A O 1
ATOM 3623 N N . VAL A 1 462 ? -30.306 -19.736 31.951 1.00 90.06 462 VAL A N 1
ATOM 3624 C CA . VAL A 1 462 ? -30.545 -18.868 33.117 1.00 90.06 462 VAL A CA 1
ATOM 3625 C C . VAL A 1 462 ? -31.832 -19.275 33.835 1.00 90.06 462 VAL A C 1
ATOM 3627 O O . VAL A 1 462 ? -32.936 -19.132 33.314 1.00 90.06 462 VAL A O 1
ATOM 3630 N N . GLU A 1 463 ? -31.702 -19.759 35.070 1.00 89.75 463 GLU A N 1
ATOM 3631 C CA . GLU A 1 463 ? -32.846 -20.065 35.938 1.00 89.75 463 GLU A CA 1
ATOM 3632 C C . GLU A 1 463 ? -33.274 -18.849 36.782 1.00 89.75 463 GLU A C 1
ATOM 3634 O O . GLU A 1 463 ? -32.468 -17.971 37.096 1.00 89.75 463 GLU A O 1
ATOM 3639 N N . GLU A 1 464 ? -34.537 -18.820 37.231 1.00 86.50 464 GLU A N 1
ATOM 3640 C CA . GLU A 1 464 ? -35.091 -17.727 38.054 1.00 86.50 464 GLU A CA 1
ATOM 3641 C C . GLU A 1 464 ? -34.256 -17.466 39.323 1.00 86.50 464 GLU A C 1
ATOM 3643 O O . GLU A 1 464 ? -34.009 -16.316 39.679 1.00 86.50 464 GLU A O 1
ATOM 3648 N N . GLY A 1 465 ? -33.738 -18.523 39.962 1.00 85.88 465 GLY A N 1
ATOM 3649 C CA . GLY A 1 465 ? -32.864 -18.396 41.133 1.00 85.88 465 GLY A CA 1
ATOM 3650 C C . GLY A 1 465 ? -31.539 -17.685 40.836 1.00 85.88 465 GLY A C 1
ATOM 3651 O O . GLY A 1 465 ? -31.104 -16.851 41.627 1.00 85.88 465 GLY A O 1
ATOM 3652 N N . MET A 1 466 ? -30.933 -17.947 39.674 1.00 89.56 466 MET A N 1
ATOM 3653 C CA . MET A 1 466 ? -29.683 -17.302 39.253 1.00 89.56 466 MET A CA 1
ATOM 3654 C C . MET A 1 466 ? -29.891 -15.813 38.962 1.00 89.56 466 MET A C 1
ATOM 3656 O O . MET A 1 466 ? -29.049 -14.980 39.298 1.00 89.56 466 MET A O 1
ATOM 3660 N N . LEU A 1 467 ? -31.036 -15.464 38.370 1.00 89.25 467 LEU A N 1
ATOM 3661 C CA . LEU A 1 467 ? -31.396 -14.073 38.118 1.00 89.25 467 LEU A CA 1
ATOM 3662 C C . LEU A 1 467 ? -31.582 -13.292 39.429 1.00 89.25 467 LEU A C 1
ATOM 3664 O O . LEU A 1 467 ? -31.141 -12.146 39.532 1.00 89.25 467 LEU A O 1
ATOM 3668 N N . GLU A 1 468 ? -32.200 -13.901 40.443 1.00 88.12 468 GLU A N 1
ATOM 3669 C CA . GLU A 1 468 ? -32.330 -13.287 41.770 1.00 88.12 468 GLU A CA 1
ATOM 3670 C C . GLU A 1 468 ? -30.973 -13.118 42.472 1.00 88.12 468 GLU A C 1
ATOM 3672 O O . GLU A 1 468 ? -30.727 -12.077 43.085 1.00 88.12 468 GLU A O 1
ATOM 3677 N N . GLU A 1 469 ? -30.049 -14.072 42.322 1.00 88.75 469 GLU A N 1
ATOM 3678 C CA . GLU A 1 469 ? -28.668 -13.932 42.805 1.00 88.75 469 GLU A CA 1
ATOM 3679 C C . GLU A 1 469 ? -27.937 -12.768 42.124 1.00 88.75 469 GLU A C 1
ATOM 3681 O O . GLU A 1 469 ? -27.282 -11.974 42.802 1.00 88.75 46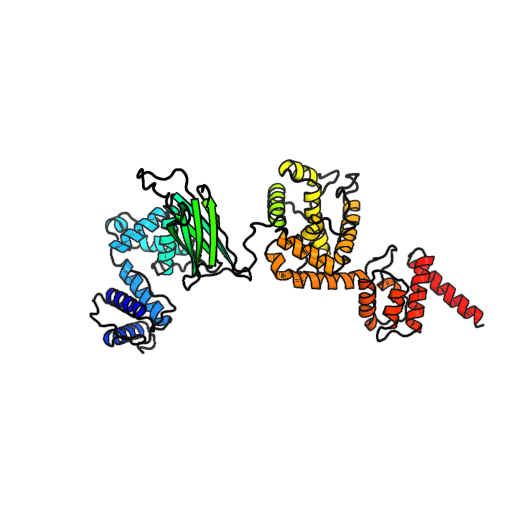9 GLU A O 1
ATOM 3686 N N . LEU A 1 470 ? -28.100 -12.602 40.808 1.00 88.56 470 LEU A N 1
ATOM 3687 C CA . LEU A 1 470 ? -27.502 -11.495 40.060 1.00 88.56 470 LEU A CA 1
ATOM 3688 C C . LEU A 1 470 ? -28.091 -10.134 40.470 1.00 88.56 470 LEU A C 1
ATOM 3690 O O . LEU A 1 470 ? -27.351 -9.164 40.666 1.00 88.56 470 LEU A O 1
ATOM 3694 N N . LYS A 1 471 ? -29.415 -10.051 40.668 1.00 88.44 471 LYS A N 1
ATOM 3695 C CA . LYS A 1 471 ? -30.077 -8.853 41.216 1.00 88.44 471 LYS A CA 1
ATOM 3696 C C . LYS A 1 471 ? -29.560 -8.524 42.617 1.00 88.44 471 LYS A C 1
ATOM 3698 O O . LYS A 1 471 ? -29.279 -7.357 42.904 1.00 88.44 471 LYS A O 1
ATOM 3703 N N . ALA A 1 472 ? -29.395 -9.536 43.470 1.00 86.50 472 ALA A N 1
ATOM 3704 C CA . ALA A 1 472 ? -28.854 -9.372 44.813 1.00 86.50 472 ALA A CA 1
ATOM 3705 C C . ALA A 1 472 ? -27.390 -8.906 44.782 1.00 86.50 472 ALA A C 1
ATOM 3707 O O . ALA A 1 472 ? -27.046 -7.943 45.467 1.00 86.50 472 ALA A O 1
ATOM 3708 N N . ALA A 1 473 ? -26.542 -9.511 43.944 1.00 85.81 473 ALA A N 1
ATOM 3709 C CA . ALA A 1 473 ? -25.147 -9.108 43.760 1.00 85.81 473 ALA A CA 1
ATOM 3710 C C . ALA A 1 473 ? -25.032 -7.635 43.332 1.00 85.81 473 ALA A C 1
ATOM 3712 O O . ALA A 1 473 ? -24.290 -6.867 43.948 1.00 85.81 473 ALA A O 1
ATOM 3713 N N . ASN A 1 474 ? -25.839 -7.209 42.355 1.00 85.50 474 ASN A N 1
ATOM 3714 C CA . ASN A 1 474 ? -25.915 -5.814 41.915 1.00 85.50 474 ASN A CA 1
ATOM 3715 C C . ASN A 1 474 ? -26.370 -4.869 43.050 1.00 85.50 474 ASN A C 1
ATOM 3717 O O . ASN A 1 474 ? -25.824 -3.778 43.226 1.00 85.50 474 ASN A O 1
ATOM 3721 N N . LEU A 1 475 ? -27.342 -5.285 43.870 1.00 85.44 475 LEU A N 1
ATOM 3722 C CA . LEU A 1 475 ? -27.784 -4.511 45.034 1.00 85.44 475 LEU A CA 1
ATOM 3723 C C . LEU A 1 475 ? -26.672 -4.362 46.088 1.00 85.44 475 LEU A C 1
ATOM 3725 O O . LEU A 1 475 ? -26.455 -3.260 46.596 1.00 85.44 475 LEU A O 1
ATOM 3729 N N . TYR A 1 476 ? -25.939 -5.431 46.406 1.00 83.75 476 TYR A N 1
ATOM 3730 C CA . TYR A 1 476 ? -24.826 -5.368 47.361 1.00 83.75 476 TYR A CA 1
ATOM 3731 C C . TYR A 1 476 ? -23.667 -4.515 46.849 1.00 83.75 476 TYR A C 1
ATOM 3733 O O . TYR A 1 476 ? -23.051 -3.783 47.628 1.00 83.75 476 TYR A O 1
ATOM 3741 N N . ALA A 1 477 ? -23.404 -4.543 45.544 1.00 79.56 477 ALA A N 1
ATOM 3742 C CA . ALA A 1 477 ? -22.421 -3.669 44.922 1.00 79.56 477 ALA A CA 1
ATOM 3743 C C . ALA A 1 477 ? -22.790 -2.190 45.129 1.00 79.56 477 ALA A C 1
ATOM 3745 O O . ALA A 1 477 ? -21.975 -1.420 45.638 1.00 79.56 477 ALA A O 1
ATOM 3746 N N . LYS A 1 478 ? -24.061 -1.824 44.906 1.00 80.12 478 LYS A N 1
ATOM 3747 C CA . LYS A 1 478 ? -24.584 -0.471 45.177 1.00 80.12 478 LYS A C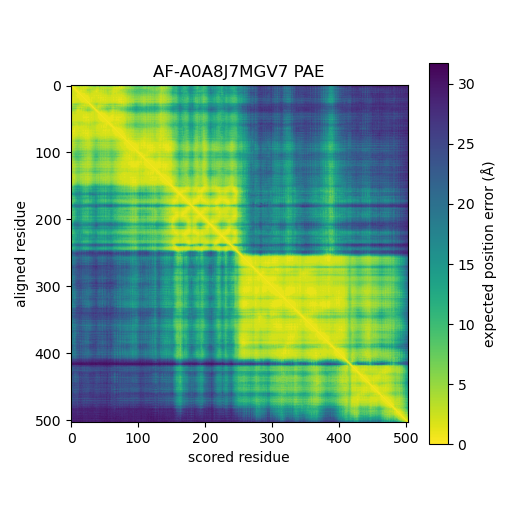A 1
ATOM 3748 C C . LYS A 1 478 ? -24.444 -0.062 46.645 1.00 80.12 478 LYS A C 1
ATOM 3750 O O . LYS A 1 478 ? -23.988 1.042 46.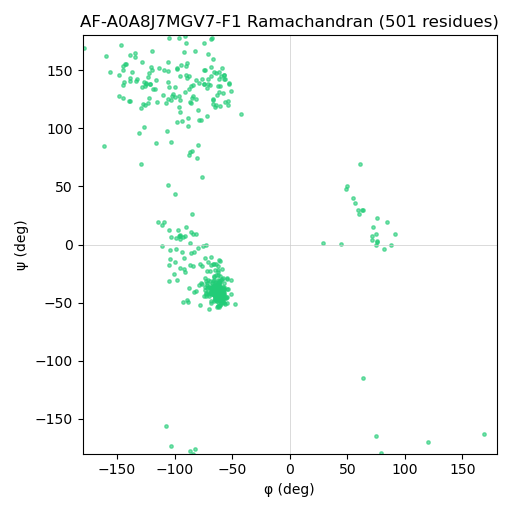929 1.00 80.12 478 LYS A O 1
ATOM 3755 N N . ILE A 1 479 ? -24.808 -0.941 47.582 1.00 81.88 479 ILE A N 1
ATOM 3756 C CA . ILE A 1 479 ? -24.751 -0.650 49.028 1.00 81.88 479 ILE A CA 1
ATOM 3757 C C . ILE A 1 479 ? -23.307 -0.489 49.517 1.00 81.88 479 ILE A C 1
ATOM 3759 O O . ILE A 1 479 ? -23.024 0.364 50.354 1.00 81.88 479 ILE A O 1
ATOM 3763 N N . SER A 1 480 ? -22.388 -1.300 48.998 1.00 77.94 480 SER A N 1
ATOM 3764 C CA . SER A 1 480 ? -20.981 -1.304 49.418 1.00 77.94 480 SER A CA 1
ATOM 3765 C C . SER A 1 480 ? -20.140 -0.185 48.795 1.00 77.94 480 SER A C 1
ATOM 3767 O O . SER A 1 480 ? -18.949 -0.084 49.090 1.00 77.94 480 SER A O 1
ATOM 3769 N N . GLY A 1 481 ? -20.720 0.631 47.906 1.00 73.50 481 GLY A N 1
ATOM 3770 C CA . GLY A 1 481 ? -19.954 1.579 47.098 1.00 73.50 481 GLY A CA 1
ATOM 3771 C C . GLY A 1 481 ? -18.961 0.880 46.165 1.00 73.50 481 GLY A C 1
ATOM 3772 O O . GLY A 1 481 ? -17.914 1.451 45.858 1.00 73.50 481 GLY A O 1
ATOM 3773 N N . TYR A 1 482 ? -19.292 -0.344 45.735 1.00 72.12 482 TYR A N 1
ATOM 3774 C CA . TYR A 1 482 ? -18.522 -1.169 44.801 1.00 72.12 482 TYR A CA 1
ATOM 3775 C C . TYR A 1 482 ? -17.142 -1.588 45.323 1.00 72.12 482 TYR A C 1
ATOM 3777 O O . TYR A 1 482 ? -16.203 -1.795 44.559 1.00 72.12 482 TYR A O 1
ATOM 3785 N N . TYR A 1 483 ? -17.008 -1.721 46.644 1.00 73.88 483 TYR A N 1
ATOM 3786 C CA . TYR A 1 483 ? -15.805 -2.254 47.274 1.00 73.88 483 TYR A CA 1
ATOM 3787 C C . TYR A 1 483 ? -15.956 -3.763 47.493 1.00 73.88 483 TYR A C 1
ATOM 3789 O O . TYR A 1 483 ? -16.684 -4.197 48.390 1.00 73.88 483 TYR A O 1
ATOM 3797 N N . ALA A 1 484 ? -15.251 -4.567 46.690 1.00 68.81 484 ALA A N 1
ATOM 3798 C CA . ALA A 1 484 ? -15.406 -6.025 46.662 1.00 68.81 484 ALA A CA 1
ATOM 3799 C C . ALA A 1 484 ? -15.333 -6.711 48.050 1.00 68.81 484 ALA A C 1
ATOM 3801 O O . ALA A 1 484 ? -16.208 -7.530 48.348 1.00 68.81 484 ALA A O 1
ATOM 3802 N N . PRO A 1 485 ? -14.406 -6.352 48.967 1.00 73.00 485 PRO A N 1
ATOM 3803 C CA . PRO A 1 485 ? -14.396 -6.936 50.311 1.00 73.00 485 PRO A CA 1
ATOM 3804 C C . PRO A 1 485 ? -15.646 -6.604 51.140 1.00 73.00 485 PRO A C 1
ATOM 3806 O O . PRO A 1 485 ? -16.122 -7.446 51.898 1.00 73.00 485 PRO A O 1
ATOM 3809 N N . ALA A 1 486 ? -16.223 -5.406 50.990 1.00 76.06 486 ALA A N 1
ATOM 3810 C CA . ALA A 1 486 ? -17.468 -5.053 51.676 1.00 76.06 486 ALA A CA 1
ATOM 3811 C C . ALA A 1 486 ? -18.680 -5.795 51.095 1.00 76.06 486 ALA A C 1
ATOM 3813 O O . ALA A 1 486 ? -19.580 -6.162 51.849 1.00 76.06 486 ALA A O 1
ATOM 3814 N N . MET A 1 487 ? -18.691 -6.083 49.791 1.00 76.25 487 MET A N 1
ATOM 3815 C CA . MET A 1 487 ? -19.757 -6.877 49.169 1.00 76.25 487 MET A CA 1
ATOM 3816 C C . MET A 1 487 ? -19.839 -8.292 49.741 1.00 76.25 487 MET A C 1
ATOM 3818 O O . MET A 1 487 ? -20.929 -8.748 50.087 1.00 76.25 487 MET A O 1
ATOM 3822 N N . GLN A 1 488 ? -18.695 -8.967 49.898 1.00 72.50 488 GLN A 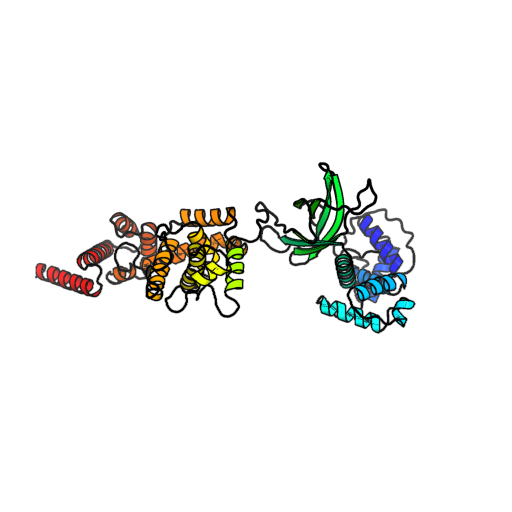N 1
ATOM 3823 C CA . GLN A 1 488 ? -18.645 -10.312 50.485 1.00 72.50 488 GLN A CA 1
ATOM 3824 C C . GLN A 1 488 ? -19.197 -10.320 51.917 1.00 72.50 488 GLN A C 1
ATOM 3826 O O . GLN A 1 488 ? -19.955 -11.215 52.293 1.00 72.50 488 GLN A O 1
ATOM 3831 N N . VAL A 1 489 ? -18.888 -9.286 52.706 1.00 78.50 489 VAL A N 1
ATOM 3832 C CA . VAL A 1 489 ? -19.438 -9.127 54.060 1.00 78.50 489 VAL A CA 1
ATOM 3833 C C . VAL A 1 489 ? -20.956 -8.927 54.023 1.00 78.50 489 VAL A C 1
ATOM 3835 O O . VAL A 1 489 ? -21.668 -9.584 54.784 1.00 78.50 489 VAL A O 1
ATOM 3838 N N . CYS A 1 490 ? -21.475 -8.078 53.126 1.00 78.12 490 CYS A N 1
ATOM 3839 C CA . CYS A 1 490 ? -22.918 -7.878 52.957 1.00 78.12 490 CYS A CA 1
ATOM 3840 C C . CYS A 1 490 ? -23.650 -9.188 52.619 1.00 78.12 490 CYS A C 1
ATOM 3842 O O . CYS A 1 490 ? -24.683 -9.476 53.225 1.00 78.12 490 CYS A O 1
ATOM 3844 N N . MET A 1 491 ? -23.089 -10.009 51.727 1.00 75.06 491 MET A N 1
ATOM 3845 C CA . MET A 1 491 ? -23.654 -11.315 51.366 1.00 75.06 491 MET A CA 1
ATOM 3846 C C . MET A 1 491 ? -23.690 -12.299 52.539 1.00 75.06 491 MET A C 1
ATOM 3848 O O . MET A 1 491 ? -24.707 -12.962 52.767 1.00 75.06 491 MET A O 1
ATOM 3852 N N . ILE A 1 492 ? -22.605 -12.381 53.317 1.00 77.50 492 ILE A N 1
ATOM 3853 C CA . ILE A 1 492 ? -22.535 -13.260 54.494 1.00 77.50 492 ILE A CA 1
ATOM 3854 C C . ILE A 1 492 ? -23.577 -12.837 55.536 1.00 77.50 492 ILE A C 1
ATOM 3856 O O . ILE A 1 492 ? -24.306 -13.681 56.060 1.00 77.50 492 ILE A O 1
ATOM 3860 N N . MET A 1 493 ? -23.693 -11.535 55.820 1.00 75.12 493 MET A N 1
ATOM 3861 C CA . MET A 1 493 ? -24.669 -11.041 56.795 1.00 75.12 493 MET A CA 1
ATOM 3862 C C . MET A 1 493 ? -26.112 -11.315 56.367 1.00 75.12 493 MET A C 1
ATOM 3864 O O . MET A 1 493 ? -26.929 -11.693 57.205 1.00 75.12 493 MET A O 1
ATOM 3868 N N . PHE A 1 494 ? -26.435 -11.153 55.083 1.00 71.69 494 PHE A N 1
ATOM 3869 C CA . PHE A 1 494 ? -27.791 -11.387 54.589 1.00 71.69 494 PHE A CA 1
ATOM 3870 C C . PHE A 1 494 ? -28.178 -12.869 54.665 1.00 71.69 494 PHE A C 1
ATOM 3872 O O . PHE A 1 494 ? -29.252 -13.206 55.165 1.00 71.69 494 PHE A O 1
ATOM 3879 N N . SER A 1 495 ? -27.259 -13.762 54.282 1.00 68.94 495 SER A N 1
ATOM 3880 C CA . SER A 1 495 ? -27.425 -15.213 54.429 1.00 68.94 495 SER A CA 1
ATOM 3881 C C . SER A 1 495 ? -27.654 -15.624 55.890 1.00 68.94 495 SER A C 1
ATOM 3883 O O . SER A 1 495 ? -28.516 -16.455 56.177 1.00 68.94 495 SER A O 1
ATOM 3885 N N . LEU A 1 496 ? -26.937 -15.004 56.835 1.00 69.94 496 LEU A N 1
ATOM 3886 C CA . LEU A 1 496 ? -27.114 -15.238 58.273 1.00 69.94 496 LEU A CA 1
ATOM 3887 C C . LEU A 1 496 ? -28.460 -14.714 58.801 1.00 69.94 496 LEU A C 1
ATOM 3889 O O . LEU A 1 496 ? -29.075 -15.366 59.645 1.00 69.94 496 LEU A O 1
ATOM 3893 N N . CYS A 1 497 ? -28.943 -13.572 58.306 1.00 65.25 497 CYS A N 1
ATOM 3894 C CA . CYS A 1 497 ? -30.265 -13.043 58.655 1.00 65.25 497 CYS A CA 1
ATOM 3895 C C . CYS A 1 497 ? -31.399 -13.955 58.163 1.00 65.25 497 CYS A C 1
ATOM 3897 O O . CYS A 1 497 ? -32.303 -14.258 58.938 1.00 65.25 497 CYS A O 1
ATOM 3899 N N . LEU A 1 498 ? -31.318 -14.463 56.930 1.00 63.38 498 LEU A N 1
ATOM 3900 C CA . LEU A 1 498 ? -32.299 -15.412 56.387 1.00 63.38 498 LEU A CA 1
ATOM 3901 C C . LEU A 1 498 ? -32.308 -16.748 57.143 1.00 63.38 498 LEU A C 1
ATOM 3903 O O . LEU A 1 498 ? -33.367 -17.333 57.366 1.00 63.38 498 LEU A O 1
ATOM 3907 N N . LEU A 1 499 ? -31.136 -17.226 57.573 1.00 59.50 499 LEU A N 1
ATOM 3908 C CA . LEU A 1 499 ? -31.017 -18.396 58.448 1.00 59.50 499 LEU A CA 1
ATOM 3909 C C . LEU A 1 499 ? -31.669 -18.154 59.812 1.00 59.50 499 LEU A C 1
ATOM 3911 O O . LEU A 1 499 ? -32.305 -19.056 60.345 1.00 59.50 499 LEU A O 1
ATOM 3915 N N . ARG A 1 500 ? -31.554 -16.940 60.357 1.00 56.28 500 ARG A N 1
ATOM 3916 C CA . ARG A 1 500 ? -32.161 -16.564 61.639 1.00 56.28 500 ARG A CA 1
ATOM 3917 C C . ARG A 1 500 ? -33.685 -16.445 61.579 1.00 56.28 500 ARG A C 1
ATOM 3919 O O . ARG A 1 500 ? -34.320 -16.696 62.588 1.00 56.28 500 ARG A O 1
ATOM 3926 N N . GLU A 1 501 ? -34.269 -16.069 60.444 1.00 52.88 501 GLU A N 1
ATOM 3927 C CA . GLU A 1 501 ? -35.734 -16.022 60.277 1.00 52.88 501 GLU A CA 1
ATOM 3928 C C . GLU A 1 501 ? -36.368 -17.403 60.038 1.00 52.88 501 GLU A C 1
ATOM 3930 O O . GLU A 1 501 ? -37.578 -17.565 60.189 1.00 52.88 501 GLU A O 1
ATOM 3935 N N . ARG A 1 502 ? -35.561 -18.406 59.668 1.00 49.44 502 ARG A N 1
ATOM 3936 C CA . ARG A 1 502 ? -36.000 -19.797 59.456 1.00 49.44 502 ARG A CA 1
ATOM 3937 C C . ARG A 1 502 ? -35.848 -20.700 60.689 1.00 49.44 502 ARG A C 1
ATOM 3939 O O . ARG A 1 502 ? -36.288 -21.848 60.630 1.00 49.44 502 ARG A O 1
ATOM 3946 N N . ILE A 1 503 ? -35.225 -20.206 61.762 1.00 44.53 503 ILE A N 1
ATOM 3947 C CA . ILE A 1 503 ? -35.083 -20.864 63.076 1.00 44.53 503 ILE A CA 1
ATOM 3948 C C . ILE A 1 503 ? -36.045 -20.188 64.047 1.00 44.53 503 ILE A C 1
ATOM 3950 O O . ILE A 1 503 ? -36.721 -20.925 64.800 1.00 44.53 503 ILE A O 1
#

Sequence (503 aa):
MQTIPLDFDIQKIENIKNLVVVLGYIRGENFDVEINKAGVLPEVIRVYVEELQEQNALEPNGKVNQDTILIINNLLMDKKYQDPSYVAILHQWLIALGYSISAEENTVSLYGETTTSAVKNAQISYGLSATGQVDAETEQILEEAYNILNSDHQVSGTVLDSSWQGVAGVTVKVFEKLLRNGEALLGEANTAKDGHYQLGYNTPINTTTGNPKEFFHLIVKVYDLEGTEMDSQTFFKVNDSIEANFVAGNWGYKGVSIFEKNKDLLEKSLGEELSLLTIEESAENQDVTFLYADTGMVKDEIMKMALAHRISEALNVYENINPAIIYAFLYQNAPQNLPSYLLPINLNDWNQWIGGIVPELTKGIIFTNPVVQQSILNKATTRNILPIESLLNLDAVVEQLQAARLNYALDEAVVENKIALNDLLNLTSISEEVRPLISSAFAERLSLDEGFMQQVQELEGVEEGMLEELKAANLYAKISGYYAPAMQVCMIMFSLCLLRERI

pLDDT: mean 89.27, std 8.67, range [44.53, 98.5]